Protein 5WBF (pdb70)

B-factor: mean 47.08, std 20.27, range [5.41, 157.44]

Nearest PDB structures (foldseek):
  5wbf-assembly2_B  TM=1.004E+00  e=7.946E-55  Helicobacter pylori 26695
  5wbf-assembly3_C  TM=9.868E-01  e=1.298E-49  Helicobacter pylori 26695
  5wbf-assembly1_A  TM=9.894E-01  e=1.082E-49  Helicobacter pylori 26695
  6dtm-assembly1_A  TM=8.684E-01  e=9.335E-21  Helicobacter pylori SS1
  6w3o-assembly2_B  TM=6.946E-01  e=3.175E-10  Campylobacter jejuni

Foldseek 3Di:
DPDPVLVVVLVVVVLVVQQVVQVVLVVVLLVLLVLLVVLVVVLLPQLQDPDDPDDLVVNLVSQVVSCVVRVQWAKKWFAFQQPPTAIWMWGADDNDIDTDGDDDDPVQHPCQVPDDAKAKDDWDFDADPNGTFTWIKIWGFRVVGRGIMIITRGLVVCACSFQNPDGAQKFKADQQQATCYDSPCVSHRPRCVVVFVPPCVVVLNVCQVVQHKDWDWDQDDVVRAIKIKIKHKDFSDDDCVPRIMIMIHIDHPVVSSD/DDPVVLVVLVVVVLVVQQVVQVVLVVVVLCLLVQLVVLVVVLLVCLLPDDDVVNQVSQVVSCVSRVQWAKKWWAFDAPPTAIWMWGDDDPDIDTDGDGDDPVQVVCQVPDPAKAKDDWDWDDDPNDTFTWIKIWGARPVGRGIMIITRGLVVCACSFQNPDGAQKFKADPQQATCYDPPPVRHRPRCCVVFVPPCVVVLVVCQVVQHWDWDWDQDPVVNAIKIKTKHKDFSDDPCVRGMMIMMHIDHSCVSSPD/DPVVVVVVLVVVVVVVQQVVQVVLVVVLLVLLVVLVVLVVVLLCVLLPPPDPDDVVNNLVSQVVSCVVRVQWAKKWWAFADPPGAIWMWGQDPVDIDTDGDHDDPVQNVVLVPDPAKAKDDWDWDADPNDTFTWIKIWGFRPNPNGRHIMIITGGLVVCACSFQNPDGAQKFKAAAQQATCYDSPCVSHRPRCVVPFVPPCVVVLNVCQQVQHKDWDWDQDPVVRAIKIKTKHKDFSDDDPGRSRIMIMMHIDHPCVSVVD

Solvent-accessible surface area: 39612 Å² total; per-residue (Å²): 80,141,46,19,128,54,39,46,72,52,50,51,114,16,19,110,75,11,52,101,88,0,28,106,18,4,74,101,0,40,34,34,1,109,153,1,20,131,18,0,81,60,5,28,118,80,5,14,78,154,130,51,111,40,84,38,80,73,14,83,127,59,0,10,85,12,4,128,52,10,98,25,1,9,21,0,9,0,8,9,1,61,104,113,113,64,21,6,6,0,21,32,37,123,94,146,47,54,92,58,155,72,117,36,101,159,140,55,36,106,83,0,116,82,18,132,66,26,52,54,38,118,30,74,74,49,131,16,135,84,94,127,21,0,0,3,26,0,5,20,16,0,91,139,14,49,0,0,0,8,0,0,0,22,0,51,37,0,40,69,26,3,5,31,203,170,160,36,51,0,6,0,0,1,117,92,0,76,2,1,2,14,21,66,142,136,34,16,42,93,40,4,64,80,55,4,103,21,197,36,2,64,47,0,20,80,26,1,69,120,59,121,25,8,38,10,19,8,52,2,72,74,42,115,39,8,0,6,0,0,1,22,8,10,41,5,31,94,110,196,103,132,33,27,6,0,0,0,29,19,29,46,15,80,130,21,45,220,157,70,46,142,48,11,5,61,32,44,44,110,18,19,98,95,11,62,139,90,0,62,128,17,1,58,110,0,16,16,6,0,46,119,0,20,115,17,0,70,52,4,32,123,119,5,57,156,74,85,37,82,88,20,84,169,54,0,6,104,11,4,110,68,9,104,22,2,14,16,0,8,0,9,16,32,102,108,113,114,56,18,5,7,0,35,29,94,146,113,144,15,43,87,52,153,47,109,42,62,120,115,36,41,65,74,7,175,81,11,171,62,33,56,59,39,104,23,73,88,51,112,21,115,70,90,144,35,0,0,4,28,0,3,17,15,0,97,177,25,54,0,0,0,22,0,0,0,21,0,40,38,0,41,83,29,2,5,31,193,170,160,38,55,1,7,0,0,3,113,79,0,71,2,2,2,14,20,66,141,140,31,19,40,93,48,4,67,82,51,4,123,22,135,9,1,68,65,0,24,103,40,1,67,56,47,102,53,9,36,5,14,8,67,2,78,78,39,118,34,46,0,11,0,1,2,27,6,10,41,7,36,70,46,166,57,122,9,22,7,0,0,0,25,18,27,49,47,65,129,14,26,137,141,153,45,28,115,54,71,52,69,55,70,55,117,16,17,117,94,13,60,77,98,0,15,57,21,1,19,77,0,37,14,17,1,83,156,2,12,146,22,0,73,62,5,31,135,99,7,13,72,117,147,43,102,52,86,40,73,64,20,86,126,52,0,10,92,14,4,125,76,16,102,28,2,13,22,0,9,0,13,16,27,118,128,96,108,55,20,8,8,0,14,32,37,124,119,151,46,36,94,56,156,49,109,37,69,133,110,37,56,82,76,5,204,72,8,144,56,27,49,16,39,101,19,76,77,52,128,21,114,82,93,128,32,0,0,2,30,0,4,7,18,0,69,19,210,122,25,38,0,0,0,21,0,0,0,21,0,51,36,0,40,67,32,3,4,27,198,171,148,38,55,1,4,0,0,3,52,99,0,76,1,2,2,13,17,66,149,150,34,18,38,91,44,4,65,81,55,4,117,24,225,60,1,66,105,0,24,77,49,0,60,36,25,13,34,9,43,13,31,7,55,1,72,74,40,116,40,37,0,8,0,1,2,36,6,10,47,6,36,126,142,191,49,53,88,12,19,5,0,0,0,26,18,27,46,45,49,124,20,37,185,161

Sequence (773 aa):
GIDPFTESVLQSQATELLQKKAQLVSFKIQGIMKRRIIFMGANNTLEKFLSDDENSAINDTLKRRMLSEFLLANPHVLLVSAIYTNNNERVITAMSMDSKIAYPNTTLNENMTNQIRSLKSITHSDPYYKEVNGDKIYGMDITLPLMNAIGALNFFLNIDAFYTDVVGKKKSNTFLMGKDGRLLINPNREIQDKILSAINPDRRVAKAVEYYNQNEEAGTLSYHSLSGNTETFLAIQPFDFFEEEKNHWRWAIGKYVNKSLVFKIDPFTESVLQSQATELLQKKKAQLVSFKIQGIMKRRIFMGANTLEKFLSAINNDTLKRRMLSEFLLANPHVLLVSAIYTNNNERVITAMSMDSKIAYPNTTLNENMTNQIRSLKSITHSDPYYKEVNGDKIYGMDITLPLMNAIGALNFFLNIDAFYTDVVGKKKSNTFLMGKDGRLLINPNREIQDKILSAINPDRRVAKAVEYYNQNEAGTLSYHSLSGNTETFLAIQPFDFFEEKNHWRWAIGKYVNKSLVFKEIDPFTESVLQSQATELLQKKAQLVSFKIQGIMKRIFMGANNTLEKFFLSDENSAINDTLKRRMLSEFLLANPHVLLVSAIYTNNNERVITAMSMDSKIAYPNTTLNENMTNQIRSLKSITHSDPYYKEVNGDKIYGMDITLPLMGKNAIGALNFFLNIDAFYTDVVGKKKSNTFLMGKDGRLLINPNRREIQDKILSAINPDRRVAKAVEYYNQNEAGTLSYHSLSGNTETFLAIQPFDFFEENGNHWRWAIGKYVNKSLVFKE

Organism: Helicobacter pylori (strain ATCC 700392 / 26695) (NCBI:txid85962)

Secondary structure (DSSP, 8-state):
---HHHHHHHHHHHHHHHHHHHHHHHHHHHHHHHHHHHHHHHHHHHHT-TT----HHHHHHHHHHHHHH-TTEEEEEEEE-SSS-EEEEEEEETTEEE-------HHHHHHHHT--S-EEPPPEEEEETTEEEEEEEEEEEE----EEEEEEEEGGGGHHHHH-SS--SEEEE-GGGBEEE-SSGGGTT-BHHHH---TTHHHHHHHHHHT--EEEEEE-TTT-SEEEEEEEEEESS----TTEEEEEEEEEHHHHT-/--HHHHHHHHHHHHHHHHHHHHHHHHHHHHHHHHHHHHHHHHHHHH----HHHHHHHHHHHHHH-TTEEEEEEEE-SSS-EEEEEEEETTEEE-------HHHHHHHHH--S-EE---EEEEETTEEEEEEEEEEEE----EEEEEEEEGGGGHHHHH-SS--SEEEE-GGGBEEE-SSGGGTT-BHHHH---TTHHHHHHHHHHT--EEEEEE-TTT-SEEEEEEEEEESS-----SEEEEEEEEEHHHHTT-/--HHHHHHHHHHHHHHHHHHHHHHHHHHHHHHHHHHHHHHHHHHHHS-TT----HHHHHHHHHHHHHH-TTEEEEEEEE-STT-EEEEEEEETTEEE-------HHHHHHHHT--S-EEPPPEEEEETTEEEEEEEEEEEEE---EEEEEEEEEEGGGGHHHHH-SS--SEEEE-GGGBEEE-SSGGGTT-BHHHH---TTHHHHHHHHHHT--EEEEEE-TTT-SEEEEEEEEEESS----STTEEEEEEEEEHHHHTT-

Structure (mmCIF, N/CA/C/O backbone):
data_5WBF
#
_entry.id   5WBF
#
_cell.length_a   189.33
_cell.length_b   103.17
_cell.length_c   61.79
_cell.angle_alpha   90
_cell.angle_beta   98.32
_cell.angle_gamma   90
#
_symmetry.space_group_name_H-M   'C 1 2 1'
#
loop_
_entity.id
_entity.type
_entity.pdbx_description
1 polymer 'Methyl-accepting chemotaxis transducer (TlpC)'
2 non-polymer 'LACTIC ACID'
3 non-polymer GLYCEROL
4 water water
#
loop_
_atom_site.group_PDB
_atom_site.id
_atom_site.type_symbol
_atom_site.label_atom_id
_atom_site.label_alt_id
_atom_site.label_comp_id
_atom_site.label_asym_id
_atom_site.label_entity_id
_atom_site.label_seq_id
_atom_site.pdbx_PDB_ins_code
_atom_site.Cartn_x
_atom_site.Cartn_y
_atom_site.Cartn_z
_atom_site.occupancy
_atom_site.B_iso_or_equiv
_atom_site.auth_seq_id
_atom_site.auth_comp_id
_atom_site.auth_asym_id
_atom_site.auth_atom_id
_atom_site.pdbx_PDB_model_num
ATOM 1 N N . GLY A 1 1 ? 44.261 36.724 -0.88 1 74.17 28 GLY A N 1
ATOM 2 C CA . GLY A 1 1 ? 44.293 36.176 0.506 1 73.51 28 GLY A CA 1
ATOM 3 C C . GLY A 1 1 ? 45.403 35.148 0.621 1 82.46 28 GLY A C 1
ATOM 4 O O . GLY A 1 1 ? 46.338 35.321 1.407 1 79.97 28 GLY A O 1
ATOM 5 N N . ILE A 1 2 ? 45.33 34.095 -0.196 1 75.08 29 ILE A N 1
ATOM 6 C CA . ILE A 1 2 ? 46.333 33.008 -0.17 1 54.01 29 ILE A CA 1
ATOM 7 C C . ILE A 1 2 ? 47.762 33.47 -0.551 1 61.57 29 ILE A C 1
ATOM 8 O O . ILE A 1 2 ? 48.753 32.768 -0.229 1 43.02 29 ILE A O 1
ATOM 13 N N . ASP A 1 3 ? 47.872 34.629 -1.233 1 43.58 30 ASP A N 1
ATOM 14 C CA . ASP A 1 3 ? 49.109 35.007 -1.839 1 34.86 30 ASP A CA 1
ATOM 15 C C . ASP A 1 3 ? 49.825 36.204 -1.137 1 40.17 30 ASP A C 1
ATOM 16 O O . ASP A 1 3 ? 49.391 37.361 -1.231 1 35.43 30 ASP A O 1
ATOM 21 N N . PRO A 1 4 ? 50.938 35.914 -0.487 1 38.48 31 PRO A N 1
ATOM 22 C CA . PRO A 1 4 ? 51.709 36.972 0.164 1 50.38 31 PRO A CA 1
ATOM 23 C C . PRO A 1 4 ? 52.191 38.07 -0.795 1 42.44 31 PRO A C 1
ATOM 24 O O . PRO A 1 4 ? 52.269 39.194 -0.386 1 34.59 31 PRO A O 1
ATOM 28 N N . PHE A 1 5 ? 52.501 37.749 -2.041 1 26.91 32 PHE A N 1
ATOM 29 C CA . PHE A 1 5 ? 52.931 38.798 -3.003 1 32.41 32 PHE A CA 1
ATOM 30 C C . PHE A 1 5 ? 51.814 39.795 -3.29 1 39.43 32 PHE A C 1
ATOM 31 O O . PHE A 1 5 ? 52.006 40.985 -3.138 1 32.47 32 PHE A O 1
ATOM 39 N N . THR A 1 6 ? 50.632 39.293 -3.634 1 30.73 33 THR A N 1
ATOM 40 C CA . THR A 1 6 ? 49.499 40.121 -3.892 1 36.45 33 THR A CA 1
ATOM 41 C C . THR A 1 6 ? 49.183 41.037 -2.642 1 42.12 33 THR A C 1
ATOM 42 O O . THR A 1 6 ? 48.917 42.182 -2.814 1 31.34 33 THR A O 1
ATOM 46 N N . GLU A 1 7 ? 49.172 40.453 -1.449 1 31.13 34 GLU A N 1
ATOM 47 C CA . GLU A 1 7 ? 48.875 41.103 -0.238 1 38.4 34 GLU A CA 1
ATOM 48 C C . GLU A 1 7 ? 49.827 42.262 -0.025 1 31.93 34 GLU A C 1
ATOM 49 O O . GLU A 1 7 ? 49.371 43.318 0.258 1 30.15 34 GLU A O 1
ATOM 55 N N . SER A 1 8 ? 51.121 42.038 -0.199 1 26.82 35 SER A N 1
ATOM 56 C CA . SER A 1 8 ? 52.11 43.062 -0.024 1 40.11 35 SER A CA 1
ATOM 57 C C . SER A 1 8 ? 51.89 44.212 -0.981 1 45.49 35 SER A C 1
ATOM 58 O O . SER A 1 8 ? 51.878 45.382 -0.548 1 39.36 35 SER A O 1
ATOM 61 N N . VAL A 1 9 ? 51.714 43.88 -2.259 1 31.17 36 VAL A N 1
ATOM 62 C CA . VAL A 1 9 ? 51.418 44.867 -3.302 1 34.35 36 VAL A CA 1
ATOM 63 C C . VAL A 1 9 ? 50.144 45.691 -3.016 1 32.46 36 VAL A C 1
ATOM 64 O O . VAL A 1 9 ? 50.153 46.917 -3.034 1 34.69 36 VAL A O 1
ATOM 68 N N . LEU A 1 10 ? 49.069 45.013 -2.706 1 33.34 37 LEU A N 1
ATOM 69 C CA . LEU A 1 10 ? 47.823 45.691 -2.453 1 32.45 37 LEU A CA 1
ATOM 70 C C . LEU A 1 10 ? 47.881 46.557 -1.19 1 43.36 37 LEU A C 1
ATOM 71 O O . LEU A 1 10 ? 47.317 47.63 -1.186 1 38.17 37 LEU A O 1
ATOM 76 N N . GLN A 1 11 ? 48.533 46.073 -0.133 1 36.61 38 GLN A N 1
ATOM 77 C CA . GLN A 1 11 ? 48.636 46.792 1.094 1 42.91 38 GLN A CA 1
ATOM 78 C C . GLN A 1 11 ? 49.402 48.057 0.899 1 45.18 38 GLN A C 1
ATOM 79 O O . GLN A 1 11 ? 48.971 49.136 1.334 1 42.04 38 GLN A O 1
ATOM 85 N N . SER A 1 12 ? 50.576 47.91 0.309 1 38.69 39 SER A N 1
ATOM 86 C CA . SER A 1 12 ? 51.464 49.02 0.089 1 42.97 39 SER A CA 1
ATOM 87 C C . SER A 1 12 ? 50.743 50.092 -0.745 1 44.38 39 SER A C 1
ATOM 88 O O . SER A 1 12 ? 50.764 51.29 -0.404 1 42.9 39 SER A O 1
ATOM 91 N N . GLN A 1 13 ? 50.065 49.65 -1.791 1 33.65 40 GLN A N 1
ATOM 92 C CA . GLN A 1 13 ? 49.319 50.549 -2.651 1 45.53 40 GLN A CA 1
ATOM 93 C C . GLN A 1 13 ? 48.238 51.293 -1.844 1 43.79 40 GLN A C 1
ATOM 94 O O . GLN A 1 13 ? 48.075 52.502 -1.948 1 36.52 40 GLN A O 1
ATOM 100 N N . ALA A 1 14 ? 47.487 50.562 -1.058 1 34.26 41 ALA A N 1
ATOM 101 C CA . ALA A 1 14 ? 46.37 51.143 -0.36 1 39.72 41 ALA A CA 1
ATOM 102 C C . ALA A 1 14 ? 46.794 52.12 0.749 1 39.18 41 ALA A C 1
ATOM 103 O O . ALA A 1 14 ? 46.111 53.069 0.96 1 38.45 41 ALA A O 1
ATOM 105 N N . THR A 1 15 ? 47.909 51.86 1.433 1 33.65 42 THR A N 1
ATOM 106 C CA . THR A 1 15 ? 48.347 52.691 2.521 1 30.99 42 THR A CA 1
ATOM 107 C C . THR A 1 15 ? 49.035 53.974 1.983 1 43.21 42 THR A C 1
ATOM 108 O O . THR A 1 15 ? 48.939 55.033 2.611 1 34.61 42 THR A O 1
ATOM 112 N N . GLU A 1 16 ? 49.698 53.873 0.83 1 36.28 43 GLU A N 1
ATOM 113 C CA . GLU A 1 16 ? 50.265 55.035 0.141 1 34.69 43 GLU A CA 1
ATOM 114 C C . GLU A 1 16 ? 49.185 56.002 -0.347 1 39.53 43 GLU A C 1
ATOM 115 O O . GLU A 1 16 ? 49.304 57.187 -0.189 1 41.99 43 GLU A O 1
ATOM 121 N N . LEU A 1 17 ? 48.107 55.47 -0.874 1 32.6 44 LEU A N 1
ATOM 122 C CA . LEU A 1 17 ? 46.982 56.255 -1.288 1 37.57 44 LEU A CA 1
ATOM 123 C C . LEU A 1 17 ? 46.28 56.952 -0.123 1 50.32 44 LEU A C 1
ATOM 124 O O . LEU A 1 17 ? 45.927 58.139 -0.215 1 38.34 44 LEU A O 1
ATOM 129 N N . LEU A 1 18 ? 46.119 56.219 0.964 1 34.35 45 LEU A N 1
ATOM 130 C CA . LEU A 1 18 ? 45.523 56.728 2.187 1 38.54 45 LEU A CA 1
ATOM 131 C C . LEU A 1 18 ? 46.271 57.947 2.713 1 31.82 45 LEU A C 1
ATOM 132 O O . LEU A 1 18 ? 45.656 58.919 3.055 1 34.1 45 LEU A O 1
ATOM 137 N N . GLN A 1 19 ? 47.582 57.869 2.774 1 29.95 46 GLN A N 1
ATOM 138 C CA . GLN A 1 19 ? 48.43 58.939 3.211 1 38.17 46 GLN A CA 1
ATOM 139 C C . GLN A 1 19 ? 48.423 60.154 2.274 1 38.91 46 GLN A C 1
ATOM 140 O O . GLN A 1 19 ? 48.523 61.265 2.75 1 32.85 46 GLN A O 1
ATOM 146 N N . LYS A 1 20 ? 48.386 59.901 0.964 1 28.32 47 LYS A N 1
ATOM 147 C CA . LYS A 1 20 ? 48.307 60.92 -0.049 1 45.47 47 LYS A CA 1
ATOM 148 C C . LYS A 1 20 ? 47.022 61.73 0.141 1 36.07 47 LYS A C 1
ATOM 149 O O . LYS A 1 20 ? 47.091 62.932 0.131 1 31.83 47 LYS A O 1
ATOM 155 N N . LYS A 1 21 ? 45.892 61.068 0.386 1 33.09 48 LYS A N 1
ATOM 156 C CA . LYS A 1 21 ? 44.63 61.744 0.515 1 38.92 48 LYS A CA 1
ATOM 157 C C . LYS A 1 21 ? 44.585 62.564 1.816 1 41.64 48 LYS A C 1
ATOM 158 O O . LYS A 1 21 ? 43.976 63.614 1.868 1 36.99 48 LYS A O 1
ATOM 164 N N . ALA A 1 22 ? 45.211 62.051 2.85 1 29.72 49 ALA A N 1
ATOM 165 C CA . ALA A 1 22 ? 45.162 62.672 4.136 1 33.05 49 ALA A CA 1
ATOM 166 C C . ALA A 1 22 ? 46.018 63.958 4.086 1 41.01 49 ALA A C 1
ATOM 167 O O . ALA A 1 22 ? 45.677 64.967 4.727 1 29.98 49 ALA A O 1
ATOM 169 N N . GLN A 1 23 ? 47.121 63.897 3.339 1 32.04 50 GLN A N 1
ATOM 170 C CA . GLN A 1 23 ? 48.003 65.036 3.11 1 40.14 50 GLN A CA 1
ATOM 171 C C . GLN A 1 23 ? 47.346 66.159 2.342 1 32.26 50 GLN A C 1
ATOM 172 O O . GLN A 1 23 ? 47.62 67.3 2.639 1 34.51 50 GLN A O 1
ATOM 178 N N . LEU A 1 24 ? 46.523 65.827 1.355 1 27.41 51 LEU A N 1
ATOM 179 C CA . LEU A 1 24 ? 45.776 66.794 0.628 1 33.94 51 LEU A CA 1
ATOM 180 C C . LEU A 1 24 ? 44.798 67.539 1.568 1 37.49 51 LEU A C 1
ATOM 181 O O . LEU A 1 24 ? 44.618 68.729 1.429 1 27.3 51 LEU A O 1
ATOM 186 N N . VAL A 1 25 ? 44.115 66.809 2.47 1 29.8 52 VAL A N 1
ATOM 187 C CA . VAL A 1 25 ? 43.143 67.448 3.349 1 24.97 52 VAL A CA 1
ATOM 188 C C . VAL A 1 25 ? 43.84 68.377 4.302 1 27.21 52 VAL A C 1
ATOM 189 O O . VAL A 1 25 ? 43.363 69.467 4.547 1 26.46 52 VAL A O 1
ATOM 193 N N . SER A 1 26 ? 44.976 67.938 4.854 1 23.57 53 SER A N 1
ATOM 194 C CA . SER A 1 26 ? 45.687 68.715 5.807 1 31.27 53 SER A CA 1
ATOM 195 C C . SER A 1 26 ? 46.288 69.974 5.14 1 28.08 53 SER A C 1
ATOM 196 O O . SER A 1 26 ? 46.382 71.026 5.754 1 24.21 53 SER A O 1
ATOM 199 N N . PHE A 1 27 ? 46.76 69.823 3.927 1 25.54 54 PHE A N 1
ATOM 200 C CA . PHE A 1 27 ? 47.315 70.961 3.202 1 30.26 54 PHE A CA 1
ATOM 201 C C . PHE A 1 27 ? 46.206 72.055 2.994 1 24.63 54 PHE A C 1
ATOM 202 O O . PHE A 1 27 ? 46.472 73.194 3.166 1 27.3 54 PHE A O 1
ATOM 210 N N . LYS A 1 28 ? 44.993 71.632 2.652 1 25.15 55 LYS A N 1
ATOM 211 C CA . LYS A 1 28 ? 43.869 72.504 2.479 1 30.28 55 LYS A CA 1
ATOM 212 C C . LYS A 1 28 ? 43.535 73.216 3.791 1 32.18 55 LYS A C 1
ATOM 213 O O . LYS A 1 28 ? 43.297 74.389 3.771 1 22.65 55 LYS A O 1
ATOM 219 N N . ILE A 1 29 ? 43.502 72.507 4.909 1 25.94 56 ILE A N 1
ATOM 220 C CA . ILE A 1 29 ? 43.241 73.111 6.19 1 22.07 56 ILE A CA 1
ATOM 221 C C . ILE A 1 29 ? 44.284 74.104 6.574 1 23.06 56 ILE A C 1
ATOM 222 O O .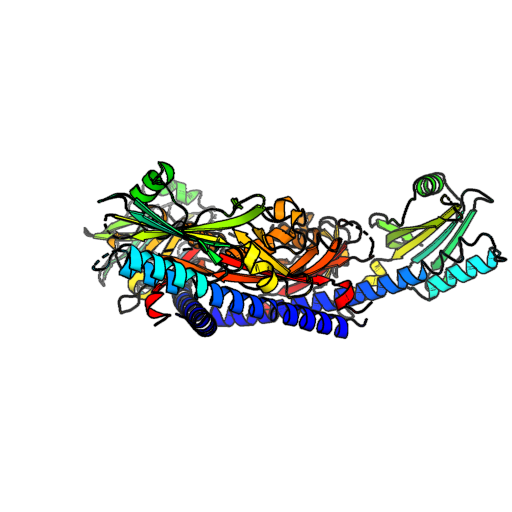 ILE A 1 29 ? 43.96 75.18 7.083 1 26.56 56 ILE A O 1
ATOM 227 N N . GLN A 1 30 ? 45.556 73.766 6.362 1 23.13 57 GLN A N 1
ATOM 228 C CA . GLN A 1 30 ? 46.616 74.662 6.677 1 26.37 57 GLN A CA 1
ATOM 229 C C . GLN A 1 30 ? 46.482 75.972 5.889 1 27.3 57 GLN A C 1
ATOM 230 O O . GLN A 1 30 ? 46.764 76.991 6.428 1 25.32 57 GLN A O 1
ATOM 236 N N . GLY A 1 31 ? 46.084 75.869 4.618 1 27.52 58 GLY A N 1
ATOM 237 C CA . GLY A 1 31 ? 45.897 77.004 3.741 1 33.7 58 GLY A CA 1
ATOM 238 C C . GLY A 1 31 ? 44.785 77.923 4.332 1 30.22 58 GLY A C 1
ATOM 239 O O . GLY A 1 31 ? 44.939 79.13 4.407 1 24.49 58 GLY A O 1
ATOM 240 N N . ILE A 1 32 ? 43.683 77.319 4.75 1 24.71 59 ILE A N 1
ATOM 241 C CA . ILE A 1 32 ? 42.601 78.06 5.362 1 22.63 59 ILE A CA 1
ATOM 242 C C . ILE A 1 32 ? 43.095 78.787 6.598 1 28.89 59 ILE A C 1
ATOM 243 O O . ILE A 1 32 ? 42.822 79.989 6.794 1 20.87 59 ILE A O 1
ATOM 248 N N . MET A 1 33 ? 43.872 78.095 7.426 1 25.96 60 MET A N 1
ATOM 249 C CA . MET A 1 33 ? 44.304 78.647 8.683 1 24.16 60 MET A CA 1
ATOM 250 C C . MET A 1 33 ? 45.377 79.696 8.507 1 25.42 60 MET A C 1
ATOM 251 O O . MET A 1 33 ? 45.422 80.696 9.24 1 28.57 60 MET A O 1
ATOM 256 N N . LYS A 1 34 ? 46.237 79.481 7.547 1 21.96 61 LYS A N 1
ATOM 257 C CA . LYS A 1 34 ? 47.224 80.519 7.183 1 34.52 61 LYS A CA 1
ATOM 258 C C . LYS A 1 34 ? 46.562 81.876 6.842 1 35.1 61 LYS A C 1
ATOM 259 O O . LYS A 1 34 ? 47.048 82.934 7.275 1 25.08 61 LYS A O 1
ATOM 265 N N A ARG A 1 35 ? 45.48 81.829 6.065 0.5 27.85 62 ARG A N 1
ATOM 266 N N B ARG A 1 35 ? 45.491 81.839 6.045 0.5 27.69 62 ARG A N 1
ATOM 267 C CA A ARG A 1 35 ? 44.774 83.024 5.704 0.5 29.46 62 ARG A CA 1
ATOM 268 C CA B ARG A 1 35 ? 44.836 83.052 5.645 0.5 29.47 62 ARG A CA 1
ATOM 269 C C A ARG A 1 35 ? 44.159 83.679 6.954 0.5 28.22 62 ARG A C 1
ATOM 270 C C B ARG A 1 35 ? 44.232 83.746 6.874 0.5 28.12 62 ARG A C 1
ATOM 271 O O A ARG A 1 35 ? 44.221 84.891 7.104 0.5 27.88 62 ARG A O 1
ATOM 272 O O B ARG A 1 35 ? 44.301 84.957 6.994 0.5 27.79 62 ARG A O 1
ATOM 287 N N A ILE A 1 36 ? 43.61 82.871 7.866 0.5 24.93 63 ILE A N 1
ATOM 288 N N B ILE A 1 36 ? 43.686 82.962 7.805 0.5 25.08 63 ILE A N 1
ATOM 289 C CA A ILE A 1 36 ? 43.047 83.403 9.11 0.5 23.92 63 ILE A CA 1
ATOM 290 C CA B ILE A 1 36 ? 43.077 83.528 9.004 0.5 23.75 63 ILE A CA 1
ATOM 291 C C A ILE A 1 36 ? 44.105 84.216 9.852 0.5 28.3 63 ILE A C 1
ATOM 292 C C B ILE A 1 36 ? 44.114 84.238 9.869 0.5 27.84 63 ILE A C 1
ATOM 293 O O A ILE A 1 36 ? 43.885 85.379 10.178 0.5 28.79 63 ILE A O 1
ATOM 294 O O B ILE A 1 36 ? 43.882 85.361 10.31 0.5 28.5 63 ILE A O 1
ATOM 303 N N . PHE A 1 37 ? 45.237 83.587 10.151 1 28.04 64 PHE A N 1
ATOM 304 C CA . PHE A 1 37 ? 46.283 84.206 10.97 1 27.71 64 PHE A CA 1
ATOM 305 C C . PHE A 1 37 ? 46.954 85.402 10.3 1 26.29 64 PHE A C 1
ATOM 306 O O . PHE A 1 37 ? 47.304 86.336 10.976 1 30.17 64 PHE A O 1
ATOM 314 N N . MET A 1 38 ? 47.081 85.377 8.976 1 23.87 65 MET A N 1
ATOM 315 C CA . MET A 1 38 ? 47.643 86.507 8.245 1 28.63 65 MET A CA 1
ATOM 316 C C . MET A 1 38 ? 46.691 87.717 8.414 1 36.42 65 MET A C 1
ATOM 317 O O . MET A 1 38 ? 47.115 88.843 8.725 1 28.29 65 MET A O 1
ATOM 322 N N . GLY A 1 39 ? 45.396 87.474 8.234 1 29.69 66 GLY A N 1
ATOM 323 C CA . GLY A 1 39 ? 44.433 88.5 8.44 1 27.54 66 GLY A CA 1
ATOM 324 C C . GLY A 1 39 ? 44.416 88.996 9.885 1 37.15 66 GLY A C 1
ATOM 325 O O . GLY A 1 39 ? 44.208 90.185 10.128 1 31.15 66 GLY A O 1
ATOM 326 N N . ALA A 1 40 ? 44.503 88.088 10.864 1 26.92 67 ALA A N 1
ATOM 327 C CA . ALA A 1 40 ? 44.553 88.506 12.244 1 28.88 67 ALA A CA 1
ATOM 328 C C . ALA A 1 40 ? 45.782 89.38 12.565 1 26.9 67 ALA A C 1
ATOM 329 O O . ALA A 1 40 ? 45.701 90.284 13.375 1 33.11 67 ALA A O 1
ATOM 331 N N A ASN A 1 41 ? 46.886 89.099 11.913 0.5 28.01 68 ASN A N 1
ATOM 332 N N B ASN A 1 41 ? 46.903 89.099 11.923 0.5 28.13 68 ASN A N 1
ATOM 333 C CA A ASN A 1 41 ? 48.092 89.905 12.023 0.5 37.18 68 ASN A CA 1
ATOM 334 C CA B ASN A 1 41 ? 48.113 89.915 12.035 0.5 37.25 68 ASN A CA 1
ATOM 335 C C A ASN A 1 41 ? 47.858 91.316 11.446 0.5 35.78 68 ASN A C 1
ATOM 336 C C B ASN A 1 41 ? 47.906 91.318 11.42 0.5 35.79 68 ASN A C 1
ATOM 337 O O A ASN A 1 41 ? 48.188 92.305 12.078 0.5 38.87 68 ASN A O 1
ATOM 338 O O B ASN A 1 41 ? 48.288 92.309 12.015 0.5 38.96 68 ASN A O 1
ATOM 347 N N . THR A 1 42 ? 47.247 91.386 10.274 1 30.21 69 THR A N 1
ATOM 348 C CA . THR A 1 42 ? 46.876 92.661 9.638 1 30.99 69 THR A CA 1
ATOM 349 C C . THR A 1 42 ? 45.941 93.46 10.541 1 39.46 69 THR A C 1
ATOM 350 O O . THR A 1 42 ? 46.116 94.667 10.699 1 39.57 69 THR A O 1
ATOM 354 N N . LEU A 1 43 ? 44.948 92.798 11.123 1 34.43 70 LEU A N 1
ATOM 355 C CA . LEU A 1 43 ? 43.982 93.481 11.985 1 30.69 70 LEU A CA 1
ATOM 356 C C . LEU A 1 43 ? 44.655 94.029 13.234 1 41.76 70 LEU A C 1
ATOM 357 O O . LEU A 1 43 ? 44.26 95.077 13.742 1 37.91 70 LEU A O 1
ATOM 362 N N . GLU A 1 44 ? 45.624 93.288 13.748 1 39.79 71 GLU A N 1
ATOM 363 C CA . GLU A 1 44 ? 46.339 93.647 14.981 1 40.79 71 GLU A CA 1
ATOM 364 C C . GLU A 1 44 ? 47.099 94.953 14.792 1 43.11 71 GLU A C 1
ATOM 365 O O . GLU A 1 44 ? 47.048 95.833 15.662 1 47.19 71 GLU A O 1
ATOM 371 N N . LYS A 1 45 ? 47.753 95.11 13.657 1 41.62 72 LYS A N 1
ATOM 372 C CA . LYS A 1 45 ? 48.451 96.353 13.357 1 43.05 72 LYS A CA 1
ATOM 373 C C . LYS A 1 45 ? 47.504 97.567 13.325 1 48.91 72 LYS A C 1
ATOM 374 O O . LYS A 1 45 ? 47.842 98.636 13.821 1 41.45 72 LYS A O 1
ATOM 380 N N . PHE A 1 46 ? 46.303 97.395 12.784 1 45.57 73 PHE A N 1
ATOM 381 C CA . PHE A 1 46 ? 45.36 98.515 12.708 1 43.49 73 PHE A CA 1
ATOM 382 C C . PHE A 1 46 ? 44.68 98.835 14.008 1 49.71 73 PHE A C 1
ATOM 383 O O . PHE A 1 46 ? 44.455 99.983 14.303 1 63.97 73 PHE A O 1
ATOM 391 N N . LEU A 1 47 ? 44.388 97.822 14.804 1 44.06 74 LEU A N 1
ATOM 392 C CA . LEU A 1 47 ? 43.639 97.993 15.989 1 38.35 74 LEU A CA 1
ATOM 393 C C . LEU A 1 47 ? 44.492 98.473 17.163 1 46.73 74 LEU A C 1
ATOM 394 O O . LEU A 1 47 ? 43.963 98.81 18.215 1 56.33 74 LEU A O 1
ATOM 399 N N . SER A 1 48 ? 45.798 98.453 17.015 1 43.61 75 SER A N 1
ATOM 400 C CA . SER A 1 48 ? 46.665 98.765 18.118 1 56.47 75 SER A CA 1
ATOM 401 C C . SER A 1 48 ? 47.496 100.012 17.795 1 65.88 75 SER A C 1
ATOM 402 O O . SER A 1 48 ? 48.572 100.216 18.34 1 69.8 75 SER A O 1
ATOM 405 N N A ASP A 1 49 ? 47.006 100.85 16.899 0.5 75.05 76 ASP A N 1
ATOM 406 N N B ASP A 1 49 ? 46.96 100.866 16.932 0.5 75.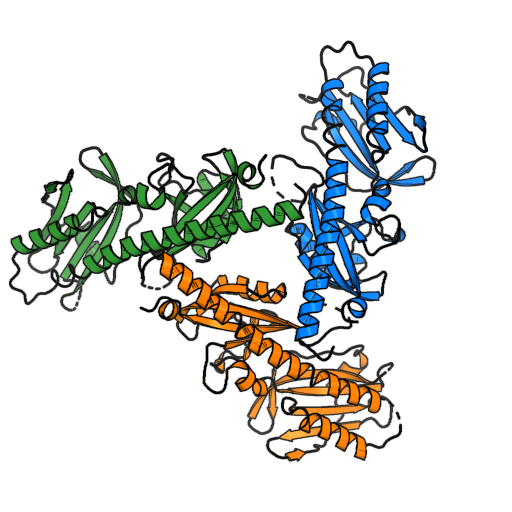73 76 ASP A N 1
ATOM 407 C CA A ASP A 1 49 ? 47.808 101.979 16.472 0.5 85.84 76 ASP A CA 1
ATOM 408 C CA B ASP A 1 49 ? 47.684 102.027 16.44 0.5 85.88 76 ASP A CA 1
ATOM 409 C C A ASP A 1 49 ? 47.51 103.233 17.281 0.5 94.81 76 ASP A C 1
ATOM 410 C C B ASP A 1 49 ? 47.457 103.233 17.343 0.5 95.37 76 ASP A C 1
ATOM 411 O O A ASP A 1 49 ? 46.441 103.831 17.169 0.5 102.78 76 ASP A O 1
ATOM 412 O O B ASP A 1 49 ? 46.369 103.807 17.355 0.5 102.57 76 ASP A O 1
ATOM 421 N N . GLU A 1 50 ? 48.474 103.55 18.143 1 99.88 77 GLU A N 1
ATOM 422 C CA . GLU A 1 50 ? 48.66 104.865 18.773 1 107.14 77 GLU A CA 1
ATOM 423 C C . GLU A 1 50 ? 47.878 106.078 18.19 1 104.97 77 GLU A C 1
ATOM 424 O O . GLU A 1 50 ? 47.015 106.657 18.849 1 93.06 77 GLU A O 1
ATOM 430 N N . ASN A 1 51 ? 48.183 106.413 16.938 1 110.39 78 ASN A N 1
ATOM 431 C CA . ASN A 1 51 ? 47.848 107.693 16.333 1 107.15 78 ASN A CA 1
ATOM 432 C C . ASN A 1 51 ? 46.935 107.449 15.152 1 104.14 78 ASN A C 1
ATOM 433 O O . ASN A 1 51 ? 47.268 107.771 14.003 1 100.07 78 ASN A O 1
ATOM 438 N N . SER A 1 52 ? 45.777 106.876 15.433 1 104.99 79 SER A N 1
ATOM 439 C CA . SER A 1 52 ? 44.884 106.47 14.366 1 112.73 79 SER A CA 1
ATOM 440 C C . SER A 1 52 ? 43.748 107.489 14.128 1 109.04 79 SER A C 1
ATOM 441 O O . SER A 1 52 ? 43.112 107.982 15.074 1 99.74 79 SER A O 1
ATOM 444 N N . ALA A 1 53 ? 43.523 107.795 12.846 1 103.46 80 ALA A N 1
ATOM 445 C CA . ALA A 1 53 ? 42.332 108.499 12.397 1 101.34 80 ALA A CA 1
ATOM 446 C C . ALA A 1 53 ? 41.108 107.559 12.401 1 97.56 80 ALA A C 1
ATOM 447 O O . ALA A 1 53 ? 39.987 108 12.207 1 94.93 80 ALA A O 1
ATOM 449 N N . ILE A 1 54 ? 41.338 106.269 12.645 1 102.72 81 ILE A N 1
ATOM 450 C CA . ILE A 1 54 ? 40.299 105.23 12.598 1 94.61 81 ILE A CA 1
ATOM 451 C C . ILE A 1 54 ? 39.438 105.113 13.858 1 81.18 81 ILE A C 1
ATOM 452 O O . ILE A 1 54 ? 39.875 104.634 14.913 1 81.52 81 ILE A O 1
ATOM 457 N N . ASN A 1 55 ? 38.179 105.484 13.719 1 62.08 82 ASN A N 1
ATOM 458 C CA . ASN A 1 55 ? 37.235 105.365 14.832 1 72.39 82 ASN A CA 1
ATOM 459 C C . ASN A 1 55 ? 36.67 103.938 14.955 1 49.8 82 ASN A C 1
ATOM 460 O O . ASN A 1 55 ? 36.962 103.07 14.159 1 50.66 82 ASN A O 1
ATOM 465 N N . ASP A 1 56 ? 35.815 103.747 15.939 1 48.03 83 ASP A N 1
ATOM 466 C CA . ASP A 1 56 ? 35.177 102.477 16.154 1 51.89 83 ASP A CA 1
ATOM 467 C C . ASP A 1 56 ? 34.323 101.989 14.961 1 61.08 83 ASP A C 1
ATOM 468 O O . ASP A 1 56 ? 34.18 100.783 14.725 1 48.72 83 ASP A O 1
ATOM 473 N N . THR A 1 57 ? 33.793 102.925 14.192 1 53.53 84 THR A N 1
ATOM 474 C CA . THR A 1 57 ? 32.98 102.616 13.032 1 44.95 84 THR A CA 1
ATOM 475 C C . THR A 1 57 ? 33.802 101.933 11.947 1 51.8 84 THR A C 1
ATOM 476 O O . THR A 1 57 ? 33.379 100.944 11.404 1 54.17 84 THR A O 1
ATOM 480 N N . LEU A 1 58 ? 34.96 102.483 11.626 1 47.8 85 LEU A N 1
ATOM 481 C CA . LEU A 1 58 ? 35.812 101.921 10.618 1 43.31 85 LEU A CA 1
ATOM 482 C C . LEU A 1 58 ? 36.531 100.647 11.111 1 51.49 85 LEU A C 1
ATOM 483 O O . LEU A 1 58 ? 36.918 99.799 10.296 1 44.9 85 LEU A O 1
ATOM 488 N N . LYS A 1 59 ? 36.708 100.534 12.424 1 43.98 86 LYS A N 1
ATOM 489 C CA . LYS A 1 59 ? 37.202 99.321 13.011 1 46.32 86 LYS A CA 1
ATOM 490 C C . LYS A 1 59 ? 36.172 98.201 12.778 1 45.33 86 LYS A C 1
ATOM 491 O O . LYS A 1 59 ? 36.521 97.11 12.376 1 44.21 86 LYS A O 1
ATOM 497 N N . ARG A 1 60 ? 34.92 98.504 13.027 1 42.11 87 ARG A N 1
ATOM 498 C CA . ARG A 1 60 ? 33.843 97.618 12.748 1 49.13 87 ARG A CA 1
ATOM 499 C C . ARG A 1 60 ? 33.807 97.152 11.3 1 43.89 87 ARG A C 1
ATOM 500 O O . ARG A 1 60 ? 33.48 95.991 11.017 1 40.87 87 ARG A O 1
ATOM 508 N N . ARG A 1 61 ? 34.147 98.04 10.389 1 34.42 88 ARG A N 1
ATOM 509 C CA . ARG A 1 61 ? 34.09 97.69 8.983 1 50.65 88 ARG A CA 1
ATOM 510 C C . ARG A 1 61 ? 35.209 96.725 8.616 1 46.26 88 ARG A C 1
ATOM 511 O O . ARG A 1 61 ? 35.034 95.815 7.821 1 39.69 88 ARG A O 1
ATOM 519 N N . MET A 1 62 ? 36.376 96.971 9.161 1 38.51 89 MET A N 1
ATOM 520 C CA . MET A 1 62 ? 37.481 96.118 8.879 1 43.48 89 MET A CA 1
ATOM 521 C C . MET A 1 62 ? 37.247 94.677 9.526 1 40.31 89 MET A C 1
ATOM 522 O O . MET A 1 62 ? 37.531 93.676 8.933 1 31.93 89 MET A O 1
ATOM 527 N N . LEU A 1 63 ? 36.667 94.628 10.713 1 29.16 90 LEU A N 1
ATOM 528 C CA . LEU A 1 63 ? 36.392 93.39 11.397 1 30.9 90 LEU A CA 1
ATOM 529 C C . LEU A 1 63 ? 35.391 92.604 10.598 1 45.06 90 LEU A C 1
ATOM 530 O O . LEU A 1 63 ? 35.592 91.419 10.378 1 33.12 90 LEU A O 1
ATOM 535 N N . SER A 1 64 ? 34.352 93.258 10.085 1 36.66 91 SER A N 1
ATOM 536 C CA . SER A 1 64 ? 33.369 92.583 9.288 1 37.93 91 SER A CA 1
ATOM 537 C C . SER A 1 64 ? 33.962 92.095 7.96 1 29.42 91 SER A C 1
ATOM 538 O O . SER A 1 64 ? 33.595 91.043 7.454 1 36.68 91 SER A O 1
ATOM 541 N N . GLU A 1 65 ? 34.882 92.827 7.392 1 28.64 92 GLU A N 1
ATOM 542 C CA . GLU A 1 65 ? 35.542 92.37 6.186 1 30.96 92 GLU A CA 1
ATOM 543 C C . GLU A 1 65 ? 36.409 91.146 6.428 1 38.01 92 GLU A C 1
ATOM 544 O O . GLU A 1 65 ? 36.554 90.309 5.552 1 29.06 92 GLU A O 1
ATOM 550 N N . PHE A 1 66 ? 37.019 91.092 7.598 1 33.71 93 PHE A N 1
ATOM 551 C CA . PHE A 1 66 ? 37.777 89.928 7.998 1 33.04 93 PHE A CA 1
ATOM 552 C C . PHE A 1 66 ? 36.893 88.684 7.951 1 23.97 93 PHE A C 1
ATOM 553 O O . PHE A 1 66 ? 37.314 87.647 7.473 1 27.85 93 PHE A O 1
ATOM 561 N N . LEU A 1 67 ? 35.687 88.806 8.462 1 28.19 94 LEU A N 1
ATOM 562 C CA . LEU A 1 67 ? 34.751 87.763 8.508 1 27.25 94 LEU A CA 1
ATOM 563 C C . LEU A 1 67 ? 34.283 87.362 7.123 1 32.42 94 LEU A C 1
ATOM 564 O O . LEU A 1 67 ? 34.132 86.173 6.843 1 32.58 94 LEU A O 1
ATOM 569 N N . LEU A 1 68 ? 34.092 88.352 6.235 1 33.77 95 LEU A N 1
ATOM 570 C CA . LEU A 1 68 ? 33.671 88.069 4.861 1 35.88 95 LEU A CA 1
ATOM 571 C C . LEU A 1 68 ? 34.728 87.227 4.142 1 27.58 95 LEU A C 1
ATOM 572 O O . LEU A 1 68 ? 34.385 86.299 3.358 1 24.42 95 LEU A O 1
ATOM 577 N N . ALA A 1 69 ? 35.984 87.584 4.335 1 25.55 96 ALA A N 1
ATOM 578 C CA . ALA A 1 69 ? 37.061 86.87 3.703 1 27.86 96 ALA A CA 1
ATOM 579 C C . ALA A 1 69 ? 37.366 85.485 4.347 1 27.73 96 ALA A C 1
ATOM 580 O O . ALA A 1 69 ? 37.92 84.612 3.693 1 26.71 96 ALA A O 1
ATOM 582 N N . ASN A 1 70 ? 36.976 85.312 5.622 1 28.59 97 ASN A N 1
ATOM 583 C CA . ASN A 1 70 ? 37.265 84.087 6.406 1 27.59 97 ASN A CA 1
ATOM 584 C C . ASN A 1 70 ? 36.036 83.497 7.034 1 23.43 97 ASN A C 1
ATOM 585 O O . ASN A 1 70 ? 35.775 83.703 8.189 1 26.8 97 ASN A O 1
ATOM 590 N N . PRO A 1 71 ? 35.235 82.77 6.259 1 23.27 98 PRO A N 1
ATOM 591 C CA . PRO A 1 71 ? 33.938 82.275 6.763 1 32.05 98 PRO A CA 1
ATOM 592 C C . PRO A 1 71 ? 34.08 81.155 7.833 1 35.01 98 PRO A C 1
ATOM 593 O O . PRO A 1 71 ? 33.107 80.757 8.435 1 36.22 98 PRO A O 1
ATOM 597 N N . HIS A 1 72 ? 35.29 80.635 8.026 1 30.8 99 HIS A N 1
ATOM 598 C CA . HIS A 1 72 ? 35.542 79.669 9.083 1 28.23 99 HIS A CA 1
ATOM 599 C C . HIS A 1 72 ? 35.672 80.369 10.442 1 30.95 99 HIS A C 1
ATOM 600 O O . HIS A 1 72 ? 35.803 79.707 11.47 1 32.35 99 HIS A O 1
ATOM 607 N N . VAL A 1 73 ? 35.653 81.693 10.455 1 26.91 100 VAL A N 1
ATOM 608 C CA . VAL A 1 73 ? 35.657 82.469 11.684 1 24.34 100 VAL A CA 1
ATOM 609 C C . VAL A 1 73 ? 34.225 82.973 11.98 1 30.7 100 VAL A C 1
ATOM 610 O O . VAL A 1 73 ? 33.626 83.625 11.161 1 31.5 100 VAL A O 1
ATOM 614 N N . LEU A 1 74 ? 33.688 82.628 13.133 1 33.41 101 LEU A N 1
ATOM 615 C CA . LEU A 1 74 ? 32.326 82.99 13.529 1 40.79 101 LEU A CA 1
ATOM 616 C C . LEU A 1 74 ? 32.214 84.459 14.008 1 39.23 101 LEU A C 1
ATOM 617 O O . LEU A 1 74 ? 31.293 85.17 13.64 1 39.82 101 LEU A O 1
ATOM 622 N N . LEU A 1 75 ? 33.122 84.879 14.859 1 35.27 102 LEU A N 1
ATOM 623 C CA . LEU A 1 75 ? 33.145 86.303 15.342 1 33.59 102 LEU A CA 1
ATOM 624 C C . LEU A 1 75 ? 34.54 86.76 15.634 1 37.42 102 LEU A C 1
ATOM 625 O O . LEU A 1 75 ? 35.471 85.953 15.781 1 35.44 102 LEU A O 1
ATOM 630 N N . VAL A 1 76 ? 34.713 88.064 15.705 1 37.56 103 VAL A N 1
ATOM 631 C CA . VAL A 1 76 ? 36.007 88.677 15.971 1 28.9 103 VAL A CA 1
ATOM 632 C C . VAL A 1 76 ? 35.8 89.936 16.859 1 44.02 103 VAL A C 1
ATOM 633 O O . VAL A 1 76 ? 34.891 90.714 16.623 1 35.36 103 VAL A O 1
ATOM 637 N N . SER A 1 77 ? 36.658 90.131 17.852 1 37.39 104 SER A N 1
ATOM 638 C CA . SER A 1 77 ? 36.492 91.204 18.835 1 39.26 104 SER A CA 1
ATOM 639 C C . SER A 1 77 ? 37.782 91.933 19.062 1 42.4 104 SER A C 1
ATOM 640 O O . SER A 1 77 ? 38.828 91.306 19.276 1 44.98 104 SER A O 1
ATOM 643 N N . ALA A 1 78 ? 37.725 93.261 18.928 1 37.58 105 ALA A N 1
ATOM 644 C CA . ALA A 1 78 ? 38.805 94.132 19.37 1 33.32 105 ALA A CA 1
ATOM 645 C C . ALA A 1 78 ? 38.474 94.529 20.799 1 51.28 105 ALA A C 1
ATOM 646 O O . ALA A 1 78 ? 37.484 95.204 21.049 1 46.94 105 ALA A O 1
ATOM 648 N N . ILE A 1 79 ? 39.289 94.054 21.741 1 53.13 106 ILE A N 1
ATOM 649 C CA . ILE A 1 79 ? 39.065 94.295 23.153 1 51.39 106 ILE A CA 1
ATOM 650 C C . ILE A 1 79 ? 40.122 95.261 23.667 1 56.69 106 ILE A C 1
ATOM 651 O O . ILE A 1 79 ? 41.308 94.998 23.591 1 46.21 106 ILE A O 1
ATOM 656 N N . TYR A 1 80 ? 39.668 96.403 24.177 1 59.17 107 TYR A N 1
ATOM 657 C CA . TYR A 1 80 ? 40.594 97.396 24.699 1 61.58 107 TYR A CA 1
ATOM 658 C C . TYR A 1 80 ? 40.484 97.469 26.215 1 56.67 107 TYR A C 1
ATOM 659 O O . TYR A 1 80 ? 39.4 97.54 26.78 1 45.83 107 TYR A O 1
ATOM 668 N N . THR A 1 81 ? 41.637 97.404 26.857 1 59.69 108 THR A N 1
ATOM 669 C CA . THR A 1 81 ? 41.699 97.438 28.289 1 76.16 108 THR A CA 1
ATOM 670 C C . THR A 1 81 ? 42.364 98.703 28.8 1 80.21 108 THR A C 1
ATOM 671 O O . THR A 1 81 ? 42.164 99.067 29.945 1 92.83 108 THR A O 1
ATOM 675 N N . ASN A 1 82 ? 43.175 99.335 27.956 1 75.09 109 ASN A N 1
ATOM 676 C CA . ASN A 1 82 ? 43.989 100.473 28.353 1 87.62 109 ASN A CA 1
ATOM 677 C C . ASN A 1 82 ? 43.141 101.604 28.994 1 94.2 109 ASN A C 1
ATOM 678 O O . ASN A 1 82 ? 43.239 101.862 30.184 1 102.19 109 ASN A O 1
ATOM 683 N N . ASN A 1 83 ? 42.269 102.221 28.212 1 91.65 110 ASN A N 1
ATOM 684 C CA . ASN A 1 83 ? 41.512 103.397 28.624 1 92.85 110 ASN A CA 1
ATOM 685 C C . ASN A 1 83 ? 40.446 103.655 27.576 1 94.68 110 ASN A C 1
ATOM 686 O O . ASN A 1 83 ? 40.697 103.552 26.374 1 97.37 110 ASN A O 1
ATOM 691 N N . ASN A 1 84 ? 39.269 104.04 28.027 1 84.62 111 ASN A N 1
ATOM 692 C CA . ASN A 1 84 ? 38.075 103.914 27.2 1 86.15 111 ASN A CA 1
ATOM 693 C C . ASN A 1 84 ? 37.863 102.438 26.86 1 84.74 111 ASN A C 1
ATOM 694 O O . ASN A 1 84 ? 37.677 102.042 25.706 1 70.56 111 ASN A O 1
ATOM 699 N N . GLU A 1 85 ? 37.866 101.641 27.915 1 77.53 112 GLU A N 1
ATOM 700 C CA . GLU A 1 85 ? 37.806 100.222 27.796 1 75.58 112 GLU A CA 1
ATOM 701 C C . GLU A 1 85 ? 36.498 99.915 27.07 1 79.92 112 GLU A C 1
ATOM 702 O O . GLU A 1 85 ? 35.437 100.398 27.481 1 70.26 112 GLU A O 1
ATOM 708 N N . ARG A 1 86 ? 36.591 99.159 25.971 1 61.54 113 ARG A N 1
ATOM 709 C CA . ARG A 1 86 ? 35.421 98.794 25.193 1 66.56 113 ARG A CA 1
ATOM 710 C C . ARG A 1 86 ? 35.649 97.498 24.403 1 63.02 113 ARG A C 1
ATOM 711 O O . ARG A 1 86 ? 36.789 97.103 24.147 1 54.87 113 ARG A O 1
ATOM 719 N N . VAL A 1 87 ? 34.552 96.858 24.015 1 65.94 114 VAL A N 1
ATOM 720 C CA . VAL A 1 87 ? 34.628 95.674 23.167 1 61.75 114 VAL A CA 1
ATOM 721 C C . VAL A 1 87 ? 33.896 95.924 21.868 1 58.82 114 VAL A C 1
ATOM 722 O O . VAL A 1 87 ? 32.685 96.142 21.853 1 58.94 114 VAL A O 1
ATOM 726 N N . ILE A 1 88 ? 34.638 95.89 20.773 1 47.75 115 ILE A N 1
ATOM 727 C CA . ILE A 1 88 ? 34.051 96.024 19.448 1 47.08 115 ILE A CA 1
ATOM 728 C C . ILE A 1 88 ? 34.024 94.65 18.769 1 54.31 115 ILE A C 1
ATOM 729 O O . ILE A 1 88 ? 35.058 94.079 18.445 1 50.83 115 ILE A O 1
ATOM 734 N N . THR A 1 89 ? 32.839 94.137 18.535 1 48.09 116 THR A N 1
ATOM 735 C CA . THR A 1 89 ? 32.66 92.789 18.006 1 47.39 116 THR A CA 1
ATOM 736 C C . THR A 1 89 ? 31.851 92.757 16.709 1 50.29 116 THR A C 1
ATOM 737 O O . THR A 1 89 ? 30.784 93.371 16.622 1 48.44 116 THR A O 1
ATOM 741 N N . ALA A 1 90 ? 32.378 92.076 15.695 1 35.8 117 ALA A N 1
ATOM 742 C CA . ALA A 1 90 ? 31.617 91.7 14.543 1 29.24 117 ALA A CA 1
ATOM 743 C C . ALA A 1 90 ? 31.35 90.223 14.645 1 43.18 117 ALA A C 1
ATOM 744 O O . ALA A 1 90 ? 32.216 89.444 15.071 1 39.04 117 ALA A O 1
ATOM 746 N N . MET A 1 91 ? 30.167 89.807 14.261 1 38.02 118 MET A N 1
ATOM 747 C CA . MET A 1 91 ? 29.82 88.402 14.283 1 40.87 118 MET A CA 1
ATOM 748 C C . MET A 1 91 ? 29.067 88.017 13.013 1 59.7 118 MET A C 1
ATOM 749 O O . MET A 1 91 ? 28.216 88.728 12.548 1 48.26 118 MET A O 1
ATOM 754 N N . SER A 1 92 ? 29.405 86.874 12.455 1 44.78 119 SER A N 1
ATOM 755 C CA . SER A 1 92 ? 28.769 86.411 11.254 1 57.52 119 SER A CA 1
ATOM 756 C C . SER A 1 92 ? 27.915 85.203 11.562 1 60.85 119 SER A C 1
ATOM 757 O O . SER A 1 92 ? 28.427 84.135 11.788 1 65.69 119 SER A O 1
ATOM 760 N N . MET A 1 93 ? 26.603 85.391 11.562 1 77.29 120 MET A N 1
ATOM 761 C CA . MET A 1 93 ? 25.658 84.323 11.829 1 88.69 120 MET A CA 1
ATOM 762 C C . MET A 1 93 ? 24.659 84.3 10.717 1 90.87 120 MET A C 1
ATOM 763 O O . MET A 1 93 ? 24.252 85.342 10.231 1 88.62 120 MET A O 1
ATOM 768 N N . ASP A 1 94 ? 24.253 83.101 10.33 1 105.86 121 ASP A N 1
ATOM 769 C CA . ASP A 1 94 ? 23.561 82.903 9.074 1 107.33 121 ASP A CA 1
ATOM 770 C C . ASP A 1 94 ? 24.387 83.623 7.988 1 107.84 121 ASP A C 1
ATOM 771 O O . ASP A 1 94 ? 25.593 83.367 7.872 1 103.98 121 ASP A O 1
ATOM 776 N N . SER A 1 95 ? 23.768 84.506 7.209 1 101.75 122 SER A N 1
ATOM 777 C CA . SER A 1 95 ? 24.476 85.261 6.18 1 104.89 122 SER A CA 1
ATOM 778 C C . SER A 1 95 ? 24.642 86.742 6.555 1 97.15 122 SER A C 1
ATOM 779 O O . SER A 1 95 ? 25.069 87.554 5.738 1 97.58 122 SER A O 1
ATOM 782 N N . LYS A 1 96 ? 24.312 87.094 7.792 1 91.8 123 LYS A N 1
ATOM 783 C CA . LYS A 1 96 ? 24.322 88.491 8.198 1 80.49 123 LYS A CA 1
ATOM 784 C C . LYS A 1 96 ? 25.334 88.76 9.314 1 72.74 123 LYS A C 1
ATOM 785 O O . LYS A 1 96 ? 25.518 87.964 10.238 1 76.09 123 LYS A O 1
ATOM 791 N N . ILE A 1 97 ? 25.991 89.909 9.196 1 67.41 124 ILE A N 1
ATOM 792 C CA . ILE A 1 97 ? 26.994 90.359 10.158 1 65.56 124 ILE A CA 1
ATOM 793 C C . ILE A 1 97 ? 26.404 91.319 11.17 1 59.83 124 ILE A C 1
ATOM 794 O O . ILE A 1 97 ? 26.011 92.412 10.839 1 64.54 124 ILE A O 1
ATOM 799 N N . ALA A 1 98 ? 26.412 90.903 12.419 1 54.37 125 ALA A N 1
ATOM 800 C CA . ALA A 1 98 ? 25.886 91.679 13.494 1 59.52 125 ALA A CA 1
ATOM 801 C C . ALA A 1 98 ? 27.058 92.279 14.263 1 61.93 125 ALA A C 1
ATOM 802 O O . ALA A 1 98 ? 28.223 91.956 13.988 1 50.69 125 ALA A O 1
ATOM 804 N N . TYR A 1 99 ? 26.73 93.143 15.221 1 57.21 126 TYR A N 1
ATOM 805 C CA . TYR A 1 99 ? 27.697 93.807 16.097 1 47.12 126 TYR A CA 1
ATOM 806 C C . TYR A 1 99 ? 27.265 93.807 17.547 1 58.79 126 TYR A C 1
ATOM 807 O O . TYR A 1 99 ? 27.042 94.844 18.14 1 72.15 126 TYR A O 1
ATOM 816 N N . PRO A 1 100 ? 27.182 92.626 18.156 1 70.99 127 PRO A N 1
ATOM 817 C CA . PRO A 1 100 ? 26.615 92.516 19.495 1 72.96 127 PRO A CA 1
ATOM 818 C C . PRO A 1 100 ? 27.391 93.312 20.535 1 76.08 127 PRO A C 1
ATOM 819 O O . PRO A 1 100 ? 28.562 93.588 20.328 1 77.15 127 PRO A O 1
ATOM 823 N N . ASN A 1 101 ? 26.731 93.708 21.625 1 82.97 128 ASN A N 1
ATOM 824 C CA . ASN A 1 101 ? 27.39 94.506 22.672 1 84.58 128 ASN A CA 1
ATOM 825 C C . ASN A 1 101 ? 27.946 93.64 23.778 1 84.35 128 ASN A C 1
ATOM 826 O O . ASN A 1 101 ? 27.198 93.026 24.52 1 84.35 128 ASN A O 1
ATOM 831 N N . THR A 1 102 ? 29.268 93.59 23.879 1 94.5 129 THR A N 1
ATOM 832 C CA . THR A 1 102 ? 29.935 92.773 24.877 1 91.12 129 THR A CA 1
ATOM 833 C C . THR A 1 102 ? 30.491 93.722 25.916 1 92.52 129 THR A C 1
ATOM 834 O O . THR A 1 102 ? 31.152 94.708 25.575 1 86.58 129 THR A O 1
ATOM 838 N N . THR A 1 103 ? 30.203 93.444 27.18 1 88.74 130 THR A N 1
ATOM 839 C CA . THR A 1 103 ? 30.83 94.173 28.271 1 97.75 130 THR A CA 1
ATOM 840 C C . THR A 1 103 ? 31.991 93.342 28.795 1 98.99 130 THR A C 1
ATOM 841 O O . THR A 1 103 ? 31.863 92.122 28.961 1 106.39 130 THR A O 1
ATOM 845 N N . LEU A 1 104 ? 33.122 94.011 29.035 1 90.55 131 LEU A N 1
ATOM 846 C CA . LEU A 1 104 ? 34.348 93.328 29.39 1 91.59 131 LEU A CA 1
ATOM 847 C C . LEU A 1 104 ? 34.289 92.87 30.841 1 99.22 131 LEU A C 1
ATOM 848 O O . LEU A 1 104 ? 34.3 93.696 31.755 1 92.89 131 LEU A O 1
ATOM 853 N N . ASN A 1 105 ? 34.229 91.559 31.065 1 98.89 132 ASN A N 1
ATOM 854 C CA . ASN A 1 105 ? 34.192 91.058 32.443 1 105.82 132 ASN A CA 1
ATOM 855 C C . ASN A 1 105 ? 35.587 90.845 33.011 1 104.14 132 ASN A C 1
ATOM 856 O O . ASN A 1 105 ? 36.562 90.753 32.273 1 99.84 132 ASN A O 1
ATOM 861 N N . GLU A 1 106 ? 35.667 90.766 34.334 1 105.7 133 GLU A N 1
ATOM 862 C CA . GLU A 1 106 ? 36.949 90.612 35.027 1 108.4 133 GLU A CA 1
ATOM 863 C C . GLU A 1 106 ? 37.615 89.263 34.68 1 107.8 133 GLU A C 1
ATOM 864 O O . GLU A 1 106 ? 38.834 89.099 34.847 1 87.03 133 GLU A O 1
ATOM 870 N N . ASN A 1 107 ? 36.8 88.325 34.185 1 99.28 134 ASN A N 1
ATOM 871 C CA . ASN A 1 107 ? 37.284 87.047 33.659 1 120.5 134 ASN A CA 1
ATOM 872 C C . ASN A 1 107 ? 38.253 87.276 32.466 1 122.32 134 ASN A C 1
ATOM 873 O O . ASN A 1 107 ? 39.401 86.793 32.466 1 116.44 134 ASN A O 1
ATOM 878 N N . MET A 1 108 ? 37.791 88.029 31.469 1 104.94 135 MET A N 1
ATOM 879 C CA . MET A 1 108 ? 38.599 88.294 30.289 1 98.76 135 MET A CA 1
ATOM 880 C C . MET A 1 108 ? 39.713 89.289 30.602 1 89.76 135 MET A C 1
ATOM 881 O O . MET A 1 108 ? 40.833 89.13 30.101 1 88.8 135 MET A O 1
ATOM 886 N N . THR A 1 109 ? 39.423 90.252 31.483 1 82.16 136 THR A N 1
ATOM 887 C CA . THR A 1 109 ? 40.199 91.504 31.603 1 85.28 136 THR A CA 1
ATOM 888 C C . THR A 1 109 ? 41.695 91.352 31.855 1 85.39 136 THR A C 1
ATOM 889 O O . THR A 1 109 ? 42.503 91.706 31.003 1 88.74 136 THR A O 1
ATOM 893 N N . ASN A 1 110 ? 42.067 90.846 33.027 1 88.38 137 ASN A N 1
ATOM 894 C CA . ASN A 1 110 ? 43.477 90.833 33.422 1 95.48 137 ASN A CA 1
ATOM 895 C C . ASN A 1 110 ? 44.302 89.866 32.559 1 91.52 137 ASN A C 1
ATOM 896 O O . ASN A 1 110 ? 45.428 90.196 32.161 1 79.54 137 ASN A O 1
ATOM 901 N N . GLN A 1 111 ? 43.723 88.691 32.267 1 96.16 138 GLN A N 1
ATOM 902 C CA . GLN A 1 111 ? 44.313 87.707 31.34 1 89.6 138 GLN A CA 1
ATOM 903 C C . GLN A 1 111 ? 44.886 88.402 30.104 1 73.2 138 GLN A C 1
ATOM 904 O O . GLN A 1 111 ? 45.94 88.007 29.625 1 71.09 138 GLN A O 1
ATOM 910 N N . ILE A 1 112 ? 44.185 89.445 29.64 1 68 139 ILE A N 1
ATOM 911 C CA . ILE A 1 112 ? 44.548 90.21 28.451 1 62.92 139 ILE A CA 1
ATOM 912 C C . ILE A 1 112 ? 45.712 91.17 28.674 1 69.3 139 ILE A C 1
ATOM 913 O O . ILE A 1 112 ? 46.559 91.362 27.788 1 67.46 139 ILE A O 1
ATOM 918 N N . ARG A 1 113 ? 45.749 91.81 29.835 1 81.02 140 ARG A N 1
ATOM 919 C CA . ARG A 1 113 ? 46.72 92.906 30.071 1 78.85 140 ARG A CA 1
ATOM 920 C C . ARG A 1 113 ? 48.122 92.371 30.324 1 73.64 140 ARG A C 1
ATOM 921 O O . ARG A 1 113 ? 49.125 93.023 30.026 1 71.58 140 ARG A O 1
ATOM 929 N N . SER A 1 114 ? 48.177 91.168 30.868 1 65.88 141 SER A N 1
ATOM 930 C CA . SER A 1 114 ? 49.433 90.479 31.062 1 71.11 141 SER A CA 1
ATOM 931 C C . SER A 1 114 ? 49.783 89.546 29.87 1 73.18 141 SER A C 1
ATOM 932 O O . SER A 1 114 ? 50.834 88.907 29.862 1 71.19 141 SER A O 1
ATOM 935 N N . LEU A 1 115 ? 48.913 89.494 28.858 1 73.98 142 LEU A N 1
ATOM 936 C CA . LEU A 1 115 ? 49.121 88.652 27.683 1 54.59 142 LEU A CA 1
ATOM 937 C C . LEU A 1 115 ? 50.214 89.201 26.827 1 54.98 142 LEU A C 1
ATOM 938 O O . LEU A 1 115 ? 50.2 90.368 26.449 1 60.52 142 LEU A O 1
ATOM 943 N N . LYS A 1 116 ? 51.182 88.361 26.511 1 53.12 143 LYS A N 1
ATOM 944 C CA . LYS A 1 116 ? 52.287 88.79 25.644 1 76.3 143 LYS A CA 1
ATOM 945 C C . LYS A 1 116 ? 52.633 87.817 24.499 1 69.85 143 LYS A C 1
ATOM 946 O O . LYS A 1 116 ? 53.629 87.987 23.794 1 58.85 143 LYS A O 1
ATOM 952 N N . SER A 1 117 ? 51.769 86.832 24.277 1 59 144 SER A N 1
ATOM 953 C CA . SER A 1 117 ? 51.864 86.029 23.067 1 60.22 144 SER A CA 1
ATOM 954 C C . SER A 1 117 ? 50.516 85.421 22.706 1 42.81 144 SER A C 1
ATOM 955 O O . SER A 1 117 ? 49.594 85.368 23.499 1 46.61 144 SER A O 1
ATOM 958 N N . ILE A 1 118 ? 50.417 84.931 21.491 1 40.9 145 ILE A N 1
ATOM 959 C CA . ILE A 1 118 ? 49.147 84.371 21.02 1 30.58 145 ILE A CA 1
ATOM 960 C C . ILE A 1 118 ? 48.775 83.133 21.784 1 32.65 145 ILE A C 1
ATOM 961 O O . ILE A 1 118 ? 49.622 82.29 22.085 1 40.84 145 ILE A O 1
ATOM 966 N N . THR A 1 119 ? 47.501 83.003 22.126 1 31.53 146 THR A N 1
ATOM 967 C CA . THR A 1 119 ? 46.998 81.794 22.767 1 32.98 146 THR A CA 1
ATOM 968 C C . THR A 1 119 ? 45.756 81.278 22.101 1 28.27 146 THR A C 1
ATOM 969 O O . THR A 1 119 ? 45.174 81.916 21.259 1 31.62 146 THR A O 1
ATOM 973 N N . HIS A 1 120 ? 45.339 80.094 22.488 1 29.31 147 HIS A N 1
ATOM 974 C CA . HIS A 1 120 ? 44.033 79.59 22.088 1 30.78 147 HIS A CA 1
ATOM 975 C C . HIS A 1 120 ? 43.42 78.825 23.2 1 26.67 147 HIS A C 1
ATOM 976 O O . HIS A 1 120 ? 44.118 78.255 24.004 1 37.11 147 HIS A O 1
ATOM 983 N N . SER A 1 121 ? 42.123 78.737 23.211 1 27.85 148 SER A N 1
ATOM 984 C CA . SER A 1 121 ? 41.469 77.999 24.244 1 32.28 148 SER A CA 1
ATOM 985 C C . SER A 1 121 ? 41.393 76.528 23.85 1 44.59 148 SER A C 1
ATOM 986 O O . SER A 1 121 ? 41.687 76.168 22.668 1 32.82 148 SER A O 1
ATOM 989 N N . ASP A 1 122 ? 40.948 75.682 24.797 1 35.15 149 ASP A N 1
ATOM 990 C CA . ASP A 1 122 ? 40.528 74.341 24.458 1 32.73 149 ASP A CA 1
ATOM 991 C C . ASP A 1 122 ? 39.258 74.448 23.622 1 30.41 149 ASP A C 1
ATOM 992 O O . ASP A 1 122 ? 38.534 75.41 23.767 1 34.22 149 ASP A O 1
ATOM 997 N N . PRO A 1 123 ? 38.974 73.461 22.745 1 35.36 150 PRO A N 1
ATOM 998 C CA . PRO A 1 123 ? 37.741 73.471 22.027 1 33.15 150 PRO A CA 1
ATOM 999 C C . PRO A 1 123 ? 36.562 73.425 22.972 1 34.72 150 PRO A C 1
ATOM 1000 O O . PRO A 1 123 ? 36.625 72.768 23.991 1 39.15 150 PRO A O 1
ATOM 1004 N N . TYR A 1 124 ? 35.479 74.074 22.596 1 39.12 151 TYR A N 1
ATOM 1005 C CA . TYR A 1 124 ? 34.242 74.046 23.41 1 43.47 151 TYR A CA 1
ATOM 1006 C C . TYR A 1 124 ? 33.043 74.401 22.587 1 34.2 151 TYR A C 1
ATOM 1007 O O . TYR A 1 124 ? 33.19 74.939 21.5 1 40.07 151 TYR A O 1
ATOM 1016 N N . TYR A 1 125 ? 31.868 74.017 23.055 1 40.91 152 TYR A N 1
ATOM 1017 C CA . TYR A 1 125 ? 30.603 74.349 22.387 1 37.07 152 TYR A CA 1
ATOM 1018 C C . TYR A 1 125 ? 30.142 75.741 22.876 1 45.55 152 TYR A C 1
ATOM 1019 O O . TYR A 1 125 ? 29.909 75.942 24.057 1 46.86 152 TYR A O 1
ATOM 1028 N N . LYS A 1 126 ? 30.081 76.699 21.968 1 52.07 153 LYS A N 1
ATOM 1029 C CA . LYS A 1 126 ? 29.581 78.019 22.261 1 48.1 153 LYS A CA 1
ATOM 1030 C C . LYS A 1 126 ? 28.106 78.055 21.891 1 51.11 153 LYS A C 1
ATOM 1031 O O . LYS A 1 126 ? 27.702 77.663 20.771 1 41.04 153 LYS A O 1
ATOM 1037 N N . GLU A 1 127 ? 27.298 78.579 22.811 1 54.91 154 GLU A N 1
ATOM 1038 C CA . GLU A 1 127 ? 25.846 78.682 22.561 1 68.29 154 GLU A CA 1
ATOM 1039 C C . GLU A 1 127 ? 25.548 79.979 21.811 1 49.46 154 GLU A C 1
ATOM 1040 O O . GLU A 1 127 ? 25.914 81.049 22.257 1 48.04 154 GLU A O 1
ATOM 1046 N N . VAL A 1 128 ? 24.918 79.866 20.653 1 56.95 155 VAL A N 1
ATOM 1047 C CA . VAL A 1 128 ? 24.584 81.018 19.853 1 55.01 155 VAL A CA 1
ATOM 1048 C C . VAL A 1 128 ? 23.224 80.871 19.184 1 75.29 155 VAL A C 1
ATOM 1049 O O . VAL A 1 128 ? 23.01 79.947 18.382 1 80.32 155 VAL A O 1
ATOM 1053 N N . ASN A 1 129 ? 22.318 81.803 19.484 1 76.99 156 ASN A N 1
ATOM 1054 C CA . ASN A 1 129 ? 20.935 81.737 18.995 1 76.09 156 ASN A CA 1
ATOM 1055 C C . ASN A 1 129 ? 20.319 80.37 19.201 1 76.32 156 ASN A C 1
ATOM 1056 O O . ASN A 1 129 ? 19.723 79.824 18.267 1 71.72 156 ASN A O 1
ATOM 1061 N N . GLY A 1 130 ? 20.517 79.805 20.403 1 66.76 157 GLY A N 1
ATOM 1062 C CA . GLY A 1 130 ? 19.961 78.489 20.767 1 71.68 157 GLY A CA 1
ATOM 1063 C C . GLY A 1 130 ? 20.659 77.272 20.16 1 83.87 157 GLY A C 1
ATOM 1064 O O . GLY A 1 130 ? 20.202 76.143 20.336 1 78.06 157 GLY A O 1
ATOM 1065 N N . ASP A 1 131 ? 21.766 77.494 19.445 1 90.17 158 ASP A N 1
ATOM 1066 C CA . ASP A 1 131 ? 22.576 76.4 18.869 1 84.68 158 ASP A CA 1
ATOM 1067 C C . ASP A 1 131 ? 23.987 76.34 19.446 1 70.66 158 ASP A C 1
ATOM 1068 O O . ASP A 1 131 ? 24.598 77.349 19.796 1 68.99 158 ASP A O 1
ATOM 1073 N N . LYS A 1 132 ? 24.491 75.128 19.56 1 62.86 159 LYS A N 1
ATOM 1074 C CA . LYS A 1 132 ? 25.845 74.927 19.999 1 52.55 159 LYS A CA 1
ATOM 1075 C C . LYS A 1 132 ? 26.785 74.863 18.778 1 54.01 159 LYS A C 1
ATOM 1076 O O . LYS A 1 132 ? 26.565 74.084 17.827 1 48.6 159 LYS A O 1
ATOM 1082 N N . ILE A 1 133 ? 27.811 75.706 18.79 1 47.2 160 ILE A N 1
ATOM 1083 C CA . ILE A 1 133 ? 28.829 75.702 17.711 1 42.16 160 ILE A CA 1
ATOM 1084 C C . ILE A 1 133 ? 30.167 75.309 18.261 1 42.51 160 ILE A C 1
ATOM 1085 O O . ILE A 1 133 ? 30.655 75.927 19.219 1 43.99 160 ILE A O 1
ATOM 1090 N N . TYR A 1 134 ? 30.733 74.234 17.701 1 36.44 161 TYR A N 1
ATOM 1091 C CA . TYR A 1 134 ? 32.005 73.725 18.181 1 32.72 161 TYR A CA 1
ATOM 1092 C C . TYR A 1 134 ? 33.115 74.616 17.636 1 30.93 161 TYR A C 1
ATOM 1093 O O . TYR A 1 134 ? 33.106 74.948 16.453 1 33.5 161 TYR A O 1
ATOM 1102 N N . GLY A 1 135 ? 34.021 75.032 18.519 1 25.94 162 GLY A N 1
ATOM 1103 C CA . GLY A 1 135 ? 35.12 75.841 18.128 1 29.23 162 GLY A CA 1
ATOM 1104 C C . GLY A 1 135 ? 36.054 76.215 19.244 1 30.31 162 GLY A C 1
ATOM 1105 O O . GLY A 1 135 ? 36.058 75.632 20.301 1 33.53 162 GLY A O 1
ATOM 1106 N N . MET A 1 136 ? 36.915 77.186 18.978 1 29.27 163 MET A N 1
ATOM 1107 C CA . MET A 1 136 ? 37.832 77.661 19.971 1 30.62 163 MET A CA 1
ATOM 1108 C C . MET A 1 136 ? 38.112 79.158 19.842 1 35.39 163 MET A C 1
ATOM 1109 O O . MET A 1 136 ? 38.135 79.697 18.765 1 29.53 163 MET A O 1
ATOM 1114 N N . ASP A 1 137 ? 38.472 79.787 20.945 1 31.42 164 ASP A N 1
ATOM 1115 C CA . ASP A 1 137 ? 38.92 81.138 20.936 1 27.96 164 ASP A CA 1
ATOM 1116 C C . ASP A 1 137 ? 40.384 81.21 20.68 1 28.49 164 ASP A C 1
ATOM 1117 O O . ASP A 1 137 ? 41.147 80.445 21.248 1 31.92 164 ASP A O 1
ATOM 1122 N N . ILE A 1 138 ? 40.787 82.177 19.871 1 25.62 165 ILE A N 1
ATOM 1123 C CA . ILE A 1 138 ? 42.157 82.48 19.604 1 27.02 165 ILE A CA 1
ATOM 1124 C C . ILE A 1 138 ? 42.395 83.951 19.898 1 36.87 165 ILE A C 1
ATOM 1125 O O . ILE A 1 138 ? 41.676 84.816 19.404 1 32.4 165 ILE A O 1
ATOM 1130 N N . THR A 1 139 ? 43.414 84.237 20.685 1 32.31 166 THR A N 1
ATOM 1131 C CA . THR A 1 139 ? 43.602 85.558 21.209 1 29.07 166 THR A CA 1
ATOM 1132 C C . THR A 1 139 ? 45 86.082 20.962 1 31.35 166 THR A C 1
ATOM 1133 O O . THR A 1 139 ? 45.974 85.445 21.308 1 37.65 166 THR A O 1
ATOM 1137 N N . LEU A 1 140 ? 45.087 87.219 20.308 1 31.24 167 LEU A N 1
ATOM 1138 C CA . LEU A 1 140 ? 46.347 87.867 20.049 1 36.21 167 LEU A CA 1
ATOM 1139 C C . LEU A 1 140 ? 46.403 89.149 20.908 1 35.64 167 LEU A C 1
ATOM 1140 O O . LEU A 1 140 ? 45.409 89.864 21 1 38.31 167 LEU A O 1
ATOM 1145 N N . PRO A 1 141 ? 47.558 89.434 21.509 1 46.65 168 PRO A N 1
ATOM 1146 C CA . PRO A 1 141 ? 47.702 90.653 22.28 1 46.47 168 PRO A CA 1
ATOM 1147 C C . PRO A 1 141 ? 47.792 91.873 21.353 1 52.69 168 PRO A C 1
ATOM 1148 O O . PRO A 1 141 ? 48.484 91.856 20.327 1 42.75 168 PRO A O 1
ATOM 1152 N N . LEU A 1 142 ? 47.064 92.919 21.715 1 50.92 169 LEU A N 1
ATOM 1153 C CA . LEU A 1 142 ? 47.192 94.191 21.038 1 54.01 169 LEU A CA 1
ATOM 1154 C C . LEU A 1 142 ? 48.361 94.956 21.621 1 60.84 169 LEU A C 1
ATOM 1155 O O . LEU A 1 142 ? 48.296 95.455 22.745 1 64.89 169 LEU A O 1
ATOM 1160 N N . MET A 1 143 ? 49.42 95.05 20.842 1 64.49 170 MET A N 1
ATOM 1161 C CA . MET A 1 143 ? 50.691 95.624 21.309 1 83.7 170 MET A CA 1
ATOM 1162 C C . MET A 1 143 ? 50.936 97.096 20.936 1 80.36 170 MET A C 1
ATOM 1163 O O . MET A 1 143 ? 51.316 97.416 19.795 1 87.42 170 MET A O 1
ATOM 1168 N N . ASN A 1 148 ? 52.939 95.497 28.523 1 108.92 175 ASN A N 1
ATOM 1169 C CA . ASN A 1 148 ? 52.929 96.463 27.418 1 108.4 175 ASN A CA 1
ATOM 1170 C C . ASN A 1 148 ? 51.678 96.415 26.498 1 92.87 175 ASN A C 1
ATOM 1171 O O . ASN A 1 148 ? 51.441 97.351 25.738 1 90.09 175 ASN A O 1
ATOM 1176 N N . ALA A 1 149 ? 50.87 95.356 26.593 1 78.38 176 ALA A N 1
ATOM 1177 C CA . ALA A 1 149 ? 49.667 95.198 25.757 1 80.81 176 ALA A CA 1
ATOM 1178 C C . ALA A 1 149 ? 48.548 96.175 26.13 1 72.96 176 ALA A C 1
ATOM 1179 O O . ALA A 1 149 ? 48.251 96.38 27.299 1 86.8 176 ALA A O 1
ATOM 1181 N N . ILE A 1 150 ? 47.913 96.759 25.127 1 61.12 177 ILE A N 1
ATOM 1182 C CA . ILE A 1 150 ? 46.825 97.724 25.355 1 64.76 177 ILE A CA 1
ATOM 1183 C C . ILE A 1 150 ? 45.451 97.06 25.244 1 60.72 177 ILE A C 1
ATOM 1184 O O . ILE A 1 150 ? 44.409 97.69 25.389 1 55.99 177 ILE A O 1
ATOM 1189 N N . GLY A 1 151 ? 45.456 95.769 24.989 1 48.91 178 GLY A N 1
ATOM 1190 C CA . GLY A 1 151 ? 44.217 95.029 24.871 1 50.94 178 GLY A CA 1
ATOM 1191 C C . GLY A 1 151 ? 44.454 93.793 24.017 1 60.32 178 GLY A C 1
ATOM 1192 O O . GLY A 1 151 ? 45.628 93.379 23.827 1 50.6 178 GLY A O 1
ATOM 1193 N N . ALA A 1 152 ? 43.365 93.231 23.463 1 47.98 179 ALA A N 1
ATOM 1194 C CA . ALA A 1 152 ? 43.468 91.987 22.702 1 51.25 179 ALA A CA 1
ATOM 1195 C C . ALA A 1 152 ? 42.532 91.865 21.502 1 43.68 179 ALA A C 1
ATOM 1196 O O . ALA A 1 152 ? 41.424 92.377 21.502 1 42.64 179 ALA A O 1
ATOM 1198 N N . LEU A 1 153 ? 43.009 91.173 20.478 1 38.75 180 LEU A N 1
ATOM 1199 C CA . LEU A 1 153 ? 42.157 90.684 19.399 1 43.92 180 LEU A CA 1
ATOM 1200 C C . LEU A 1 153 ? 41.747 89.221 19.658 1 31.84 180 LEU A C 1
ATOM 1201 O O . LEU A 1 153 ? 42.575 88.351 19.751 1 33.55 180 LEU A O 1
ATOM 1206 N N . ASN A 1 154 ? 40.476 88.956 19.732 1 28.79 181 ASN A N 1
ATOM 1207 C CA . ASN A 1 154 ? 39.98 87.59 19.92 1 33.15 181 ASN A CA 1
ATOM 1208 C C . ASN A 1 154 ? 39.005 87.196 18.848 1 36.28 181 ASN A C 1
ATOM 1209 O O . ASN A 1 154 ? 38.102 87.963 18.53 1 39.43 181 ASN A O 1
ATOM 1214 N N . PHE A 1 155 ? 39.161 85.989 18.308 1 29.78 182 PHE A N 1
ATOM 1215 C CA . PHE A 1 155 ? 38.191 85.449 17.389 1 28.4 182 PHE A CA 1
ATOM 1216 C C . PHE A 1 155 ? 37.813 84.039 17.732 1 32 182 PHE A C 1
ATOM 1217 O O . PHE A 1 155 ? 38.575 83.326 18.365 1 33.76 182 PHE A O 1
ATOM 1225 N N . PHE A 1 156 ? 36.632 83.633 17.319 1 28.67 183 PHE A N 1
ATOM 1226 C CA . PHE A 1 156 ? 36.166 82.298 17.565 1 32.85 183 PHE A CA 1
ATOM 1227 C C . PHE A 1 156 ? 36.274 81.549 16.257 1 30.83 183 PHE A C 1
ATOM 1228 O O . PHE A 1 156 ? 35.516 81.781 15.346 1 26.35 183 PHE A O 1
ATOM 1236 N N . LEU A 1 157 ? 37.24 80.62 16.209 1 27.04 184 LEU A N 1
ATOM 1237 C CA . LEU A 1 157 ? 37.38 79.726 15.074 1 25.74 184 LEU A CA 1
ATOM 1238 C C . LEU A 1 157 ? 36.263 78.701 15.126 1 27.29 184 LEU A C 1
ATOM 1239 O O . LEU A 1 157 ? 36.095 78.021 16.12 1 30.35 184 LEU A O 1
ATOM 1244 N N . ASN A 1 158 ? 35.451 78.65 14.096 1 26.67 185 ASN A N 1
ATOM 1245 C CA . ASN A 1 158 ? 34.376 77.688 13.991 1 29.37 185 ASN A CA 1
ATOM 1246 C C . ASN A 1 158 ? 34.89 76.34 13.415 1 31.96 185 ASN A C 1
ATOM 1247 O O . ASN A 1 158 ? 35.07 76.181 12.228 1 29.57 185 ASN A O 1
ATOM 1252 N N . ILE A 1 159 ? 35.144 75.385 14.295 1 30.92 186 ILE A N 1
ATOM 1253 C CA . ILE A 1 159 ? 35.631 74.099 13.904 1 24.51 186 ILE A CA 1
ATOM 1254 C C . ILE A 1 159 ? 34.612 73.346 13.053 1 28.74 186 ILE A C 1
ATOM 1255 O O . ILE A 1 159 ? 34.979 72.696 12.053 1 25.34 186 ILE A O 1
ATOM 1260 N N . ASP A 1 160 ? 33.346 73.49 13.378 1 29.13 187 ASP A N 1
ATOM 1261 C CA . ASP A 1 160 ? 32.293 72.92 12.586 1 27.48 187 ASP A CA 1
ATOM 1262 C C . ASP A 1 160 ? 32.318 73.402 11.167 1 30.66 187 ASP A C 1
ATOM 1263 O O . ASP A 1 160 ? 31.846 72.728 10.259 1 35.03 187 ASP A O 1
ATOM 1268 N N . ALA A 1 161 ? 32.833 74.584 10.931 1 30.71 188 ALA A N 1
ATOM 1269 C CA . ALA A 1 161 ? 32.871 75.077 9.539 1 33.14 188 ALA A CA 1
ATOM 1270 C C . ALA A 1 161 ? 33.87 74.297 8.671 1 24.8 188 ALA A C 1
ATOM 1271 O O . ALA A 1 161 ? 33.907 74.465 7.489 1 28.09 188 ALA A O 1
ATOM 1273 N N . PHE A 1 162 ? 34.739 73.526 9.29 1 24.44 189 PHE A N 1
ATOM 1274 C CA . PHE A 1 162 ? 35.685 72.707 8.541 1 25.82 189 PHE A CA 1
ATOM 1275 C C . PHE A 1 162 ? 35.114 71.336 8.136 1 24.24 189 PHE A C 1
ATOM 1276 O O . PHE A 1 162 ? 35.857 70.489 7.632 1 31.85 189 PHE A O 1
ATOM 1284 N N . TYR A 1 163 ? 33.843 71.086 8.417 1 28.08 190 TYR A N 1
ATOM 1285 C CA . TYR A 1 163 ? 33.228 69.745 8.242 1 32.35 190 TYR A CA 1
ATOM 1286 C C . TYR A 1 163 ? 33.424 69.223 6.824 1 35.52 190 TYR A C 1
ATOM 1287 O O . TYR A 1 163 ? 33.964 68.111 6.616 1 35.14 190 TYR A O 1
ATOM 1296 N N . THR A 1 164 ? 33.044 70.024 5.858 1 31.94 191 THR A N 1
ATOM 1297 C CA . THR A 1 164 ? 33.161 69.651 4.458 1 32.51 191 THR A CA 1
ATOM 1298 C C . THR A 1 164 ? 34.579 69.654 3.968 1 35.06 191 THR A C 1
ATOM 1299 O O . THR A 1 164 ? 34.905 68.864 3.071 1 39.7 191 THR A O 1
ATOM 1303 N N . ASP A 1 165 ? 35.444 70.504 4.534 1 35.57 192 ASP A N 1
ATOM 1304 C CA . ASP A 1 165 ? 36.883 70.466 4.189 1 32.13 192 ASP A CA 1
ATOM 1305 C C . ASP A 1 165 ? 37.541 69.12 4.66 1 30.46 192 ASP A C 1
ATOM 1306 O O . ASP A 1 165 ? 38.446 68.607 4.064 1 36.59 192 ASP A O 1
ATOM 1311 N N . VAL A 1 166 ? 37.072 68.585 5.771 1 31.86 193 VAL A N 1
ATOM 1312 C CA . VAL A 1 166 ? 37.653 67.382 6.333 1 31.86 193 VAL A CA 1
ATOM 1313 C C . VAL A 1 166 ? 37.03 66.151 5.691 1 38.37 193 VAL A C 1
ATOM 1314 O O . VAL A 1 166 ? 37.749 65.292 5.202 1 27.16 193 VAL A O 1
ATOM 1318 N N . VAL A 1 167 ? 35.698 66.108 5.666 1 33.23 194 VAL A N 1
ATOM 1319 C CA . VAL A 1 167 ? 34.961 64.894 5.316 1 40.06 194 VAL A CA 1
ATOM 1320 C C . VAL A 1 167 ? 34.672 64.818 3.828 1 45.85 194 VAL A C 1
ATOM 1321 O O . VAL A 1 167 ? 34.592 63.743 3.259 1 44.97 194 VAL A O 1
ATOM 1325 N N . GLY A 1 168 ? 34.553 65.973 3.19 1 43.34 195 GLY A N 1
ATOM 1326 C CA . GLY A 1 168 ? 34.282 66.011 1.758 1 47.66 195 GLY A CA 1
ATOM 1327 C C . GLY A 1 168 ? 32.794 66.295 1.562 1 43 195 GLY A C 1
ATOM 1328 O O . GLY A 1 168 ? 32.048 66.382 2.536 1 49.72 195 GLY A O 1
ATOM 1329 N N . LYS A 1 169 ? 32.374 66.422 0.314 1 48.32 196 LYS A N 1
ATOM 1330 C CA . LYS A 1 169 ? 30.949 66.623 -0.032 1 58.95 196 LYS A CA 1
ATOM 1331 C C . LYS A 1 169 ? 30.103 65.36 0.206 1 61.47 196 LYS A C 1
ATOM 1332 O O . LYS A 1 169 ? 28.95 65.424 0.623 1 67.22 196 LYS A O 1
ATOM 1338 N N . LYS A 1 170 ? 30.711 64.205 -0.007 1 69.55 197 LYS A N 1
ATOM 1339 C CA . LYS A 1 170 ? 30.114 62.942 0.432 1 68.4 197 LYS A CA 1
ATOM 1340 C C . LYS A 1 170 ? 30.715 62.46 1.748 1 54.15 197 LYS A C 1
ATOM 1341 O O . LYS A 1 170 ? 31.869 62.708 2.06 1 54.99 197 LYS A O 1
ATOM 1347 N N . LYS A 1 171 ? 29.943 61.708 2.504 1 55.08 198 LYS A N 1
ATOM 1348 C CA . LYS A 1 171 ? 30.452 61.087 3.697 1 58.31 198 LYS A CA 1
ATOM 1349 C C . LYS A 1 171 ? 31.674 60.208 3.361 1 59.87 198 LYS A C 1
ATOM 1350 O O . LYS A 1 171 ? 31.708 59.551 2.325 1 55.29 198 LYS A O 1
ATOM 1356 N N . SER A 1 172 ? 32.669 60.2 4.243 1 46.71 199 SER A N 1
ATOM 1357 C CA . SER A 1 172 ? 33.886 59.438 4.002 1 34.68 199 SER A CA 1
ATOM 1358 C C . SER A 1 172 ? 34.513 59.084 5.312 1 42.98 199 SER A C 1
ATOM 1359 O O . SER A 1 172 ? 34.058 59.55 6.364 1 49.04 199 SER A O 1
ATOM 1362 N N . ASN A 1 173 ? 35.551 58.257 5.267 1 41.62 200 ASN A N 1
ATOM 1363 C CA . ASN A 1 173 ? 36.193 57.799 6.482 1 36.85 200 ASN A CA 1
ATOM 1364 C C . ASN A 1 173 ? 37.342 58.76 6.778 1 37.31 200 ASN A C 1
ATOM 1365 O O . ASN A 1 173 ? 38.521 58.406 6.675 1 38.06 200 ASN A O 1
ATOM 1370 N N . THR A 1 174 ? 36.982 59.961 7.232 1 36.47 201 THR A N 1
ATOM 1371 C CA . THR A 1 174 ? 37.944 61.003 7.527 1 38.98 201 THR A CA 1
ATOM 1372 C C . THR A 1 174 ? 37.584 61.753 8.784 1 38.06 201 THR A C 1
ATOM 1373 O O . THR A 1 174 ? 36.426 62.037 8.978 1 38.19 201 THR A O 1
ATOM 1377 N N . PHE A 1 175 ? 38.573 62.047 9.64 1 25.24 202 PHE A N 1
ATOM 1378 C CA . PHE A 1 175 ? 38.333 62.824 10.792 1 30.24 202 PHE A CA 1
ATOM 1379 C C . PHE A 1 175 ? 39.48 63.747 11.106 1 32.75 202 PHE A C 1
ATOM 1380 O O . PHE A 1 175 ? 40.574 63.555 10.612 1 28.75 202 PHE A O 1
ATOM 1388 N N . LEU A 1 176 ? 39.185 64.757 11.93 1 28.29 203 LEU A N 1
ATOM 1389 C CA . LEU A 1 176 ? 40.16 65.692 12.432 1 31.39 203 LEU A CA 1
ATOM 1390 C C . LEU A 1 176 ? 40.336 65.441 13.905 1 31.22 203 LEU A C 1
ATOM 1391 O O . LEU A 1 176 ? 39.385 65.452 14.667 1 29.53 203 LEU A O 1
ATOM 1396 N N . MET A 1 177 ? 41.587 65.294 14.306 1 30.31 204 MET A N 1
ATOM 1397 C CA . MET A 1 177 ? 41.939 64.973 15.651 1 33.31 204 MET A CA 1
ATOM 1398 C C . MET A 1 177 ? 42.722 66.075 16.28 1 37.8 204 MET A C 1
ATOM 1399 O O . MET A 1 177 ? 43.556 66.693 15.643 1 36.85 204 MET A O 1
ATOM 1404 N N . GLY A 1 178 ? 42.449 66.334 17.547 1 33.37 205 GLY A N 1
ATOM 1405 C CA . GLY A 1 178 ? 43.24 67.275 18.292 1 32.17 205 GLY A CA 1
ATOM 1406 C C . GLY A 1 178 ? 44.019 66.642 19.439 1 43.05 205 GLY A C 1
ATOM 1407 O O . GLY A 1 178 ? 44.357 65.478 19.402 1 40.04 205 GLY A O 1
ATOM 1408 N N . LYS A 1 179 ? 44.293 67.417 20.474 1 57.88 206 LYS A N 1
ATOM 1409 C CA . LYS A 1 179 ? 45.214 66.98 21.535 1 63.28 206 LYS A CA 1
ATOM 1410 C C . LYS A 1 179 ? 44.692 65.741 22.264 1 54.83 206 LYS A C 1
ATOM 1411 O O . LYS A 1 179 ? 43.504 65.599 22.475 1 53.95 206 LYS A O 1
ATOM 1417 N N . ASP A 1 180 ? 45.601 64.812 22.538 1 60.23 207 ASP A N 1
ATOM 1418 C CA . ASP A 1 180 ? 45.287 63.554 23.184 1 73.62 207 ASP A CA 1
ATOM 1419 C C . ASP A 1 180 ? 44.149 62.76 22.516 1 60.95 207 ASP A C 1
ATOM 1420 O O . ASP A 1 180 ? 43.394 62.044 23.161 1 64.37 207 ASP A O 1
ATOM 1425 N N . GLY A 1 181 ? 44.024 62.867 21.207 1 48.13 208 GLY A N 1
ATOM 1426 C CA . GLY A 1 181 ? 43.074 61.985 20.521 1 43.45 208 GLY A CA 1
ATOM 1427 C C . GLY A 1 181 ? 41.664 62.445 20.502 1 36.27 208 GLY A C 1
ATOM 1428 O O . GLY A 1 181 ? 40.749 61.721 20.031 1 39.07 208 GLY A O 1
ATOM 1429 N N . ARG A 1 182 ? 41.467 63.687 20.918 1 41.39 209 ARG A N 1
ATOM 1430 C CA . ARG A 1 182 ? 40.141 64.285 20.843 1 36.33 209 ARG A CA 1
ATOM 1431 C C . ARG A 1 182 ? 39.67 64.471 19.38 1 38.05 209 ARG A C 1
ATOM 1432 O O . ARG A 1 182 ? 40.392 65.014 18.522 1 42.46 209 ARG A O 1
ATOM 1440 N N . LEU A 1 183 ? 38.476 64.019 19.103 1 33.57 210 LEU A N 1
ATOM 1441 C CA . LEU A 1 183 ? 37.888 64.128 17.834 1 35.69 210 LEU A CA 1
ATOM 1442 C C . LEU A 1 183 ? 37.247 65.486 17.621 1 51.85 210 LEU A C 1
ATOM 1443 O O . LEU A 1 183 ? 36.184 65.779 18.177 1 43.65 210 LEU A O 1
ATOM 1448 N N . LEU A 1 184 ? 37.883 66.315 16.792 1 35.89 211 LEU A N 1
ATOM 1449 C CA . LEU A 1 184 ? 37.385 67.651 16.514 1 28.41 211 LEU A CA 1
ATOM 1450 C C . LEU A 1 184 ? 36.317 67.65 15.493 1 24.44 211 LEU A C 1
ATOM 1451 O O . LEU A 1 184 ? 35.355 68.399 15.595 1 35.22 211 LEU A O 1
ATOM 1456 N N . ILE A 1 185 ? 36.471 66.823 14.482 1 31.97 212 ILE A N 1
ATOM 1457 C CA . ILE A 1 185 ? 35.504 66.644 13.42 1 24.9 212 ILE A CA 1
ATOM 1458 C C . ILE A 1 185 ? 35.382 65.117 13.106 1 32.38 212 ILE A C 1
ATOM 1459 O O . ILE A 1 185 ? 36.38 64.395 12.968 1 36.96 212 ILE A O 1
ATOM 1464 N N . ASN A 1 186 ? 34.171 64.651 13 1 36.78 213 ASN A N 1
ATOM 1465 C CA . ASN A 1 186 ? 33.895 63.248 12.681 1 39.09 213 ASN A CA 1
ATOM 1466 C C . ASN A 1 186 ? 32.599 63.181 11.942 1 39.9 213 ASN A C 1
ATOM 1467 O O . ASN A 1 186 ? 31.685 63.909 12.283 1 45.56 213 ASN A O 1
ATOM 1472 N N . PRO A 1 187 ? 32.522 62.356 10.876 1 39.45 214 PRO A N 1
ATOM 1473 C CA . PRO A 1 187 ? 31.288 62.189 10.096 1 39.15 214 PRO A CA 1
ATOM 1474 C C . PRO A 1 187 ? 30.081 61.911 10.983 1 47.11 214 PRO A C 1
ATOM 1475 O O . PRO A 1 187 ? 29.004 62.377 10.699 1 57.63 214 PRO A O 1
ATOM 1479 N N . ASN A 1 188 ? 30.306 61.126 12.03 1 48.65 215 ASN A N 1
ATOM 1480 C CA . ASN A 1 188 ? 29.332 60.908 13.081 1 52.05 215 ASN A CA 1
ATOM 1481 C C . ASN A 1 188 ? 29.519 61.999 14.119 1 45.94 215 ASN A C 1
ATOM 1482 O O . ASN A 1 188 ? 30.403 61.942 14.971 1 44.21 215 ASN A O 1
ATOM 1487 N N . ARG A 1 189 ? 28.674 63.008 14.019 1 56.44 216 ARG A N 1
ATOM 1488 C CA . ARG A 1 189 ? 28.827 64.222 14.821 1 59.87 216 ARG A CA 1
ATOM 1489 C C . ARG A 1 189 ? 28.767 63.992 16.316 1 58.1 216 ARG A C 1
ATOM 1490 O O . ARG A 1 189 ? 29.3 64.791 17.094 1 50.9 216 ARG A O 1
ATOM 1498 N N . GLU A 1 190 ? 28.179 62.866 16.718 1 52.08 217 GLU A N 1
ATOM 1499 C CA . GLU A 1 190 ? 27.886 62.621 18.116 1 49.54 217 GLU A CA 1
ATOM 1500 C C . GLU A 1 190 ? 29.113 62.183 18.862 1 56.34 217 GLU A C 1
ATOM 1501 O O . GLU A 1 190 ? 29.141 62.201 20.1 1 59.01 217 GLU A O 1
ATOM 1507 N N . ILE A 1 191 ? 30.17 61.811 18.141 1 49.45 218 ILE A N 1
ATOM 1508 C CA . ILE A 1 191 ? 31.4 61.486 18.836 1 49.7 218 ILE A CA 1
ATOM 1509 C C . ILE A 1 191 ? 32.42 62.627 18.767 1 45.4 218 ILE A C 1
ATOM 1510 O O . ILE A 1 191 ? 33.541 62.487 19.262 1 44.54 218 ILE A O 1
ATOM 1515 N N . GLN A 1 192 ? 32.018 63.749 18.163 1 44.76 219 GLN A N 1
ATOM 1516 C CA . GLN A 1 192 ? 32.74 65.02 18.333 1 44.11 219 GLN A CA 1
ATOM 1517 C C . GLN A 1 192 ? 33.041 65.358 19.807 1 41.2 219 GLN A C 1
ATOM 1518 O O . GLN A 1 192 ? 32.306 64.995 20.703 1 52.08 219 GLN A O 1
ATOM 1524 N N . ASP A 1 193 ? 34.185 65.976 20.046 1 44.46 220 ASP A N 1
ATOM 1525 C CA . ASP A 1 193 ? 34.648 66.367 21.373 1 48.11 220 ASP A CA 1
ATOM 1526 C C . ASP A 1 193 ? 34.999 65.188 22.323 1 62.48 220 ASP A C 1
ATOM 1527 O O . ASP A 1 193 ? 35.519 65.422 23.453 1 43.6 220 ASP A O 1
ATOM 1532 N N . LYS A 1 194 ? 34.848 63.948 21.832 1 48.04 221 LYS A N 1
ATOM 1533 C CA . LYS A 1 194 ? 35.226 62.751 22.598 1 41.57 221 LYS A CA 1
ATOM 1534 C C . LYS A 1 194 ? 36.695 62.384 22.441 1 55.36 221 LYS A C 1
ATOM 1535 O O . LYS A 1 194 ? 37.29 62.599 21.376 1 48.61 221 LYS A O 1
ATOM 1541 N N . ILE A 1 195 ? 37.273 61.806 23.491 1 49.31 222 ILE A N 1
ATOM 1542 C CA . ILE A 1 195 ? 38.618 61.258 23.437 1 48.94 222 ILE A CA 1
ATOM 1543 C C . ILE A 1 195 ? 38.527 59.891 22.782 1 63.84 222 ILE A C 1
ATOM 1544 O O . ILE A 1 195 ? 37.697 59.081 23.157 1 65.41 222 ILE A O 1
ATOM 1549 N N . LEU A 1 196 ? 39.359 59.644 21.772 1 60.36 223 LEU A N 1
ATOM 1550 C CA . LEU A 1 196 ? 39.216 58.421 20.954 1 55.65 223 LEU A CA 1
ATOM 1551 C C . LEU A 1 196 ? 39.484 57.147 21.732 1 40.9 223 LEU A C 1
ATOM 1552 O O . LEU A 1 196 ? 38.707 56.196 21.647 1 43.69 223 LEU A O 1
ATOM 1557 N N . SER A 1 197 ? 40.578 57.165 22.474 1 45.38 224 SER A N 1
ATOM 1558 C CA . SER A 1 197 ? 40.96 56.036 23.298 1 62.19 224 SER A CA 1
ATOM 1559 C C . SER A 1 197 ? 39.945 55.752 24.366 1 62.97 224 SER A C 1
ATOM 1560 O O . SER A 1 197 ? 39.909 54.64 24.86 1 78.77 224 SER A O 1
ATOM 1563 N N . ALA A 1 198 ? 39.114 56.73 24.698 1 55.51 225 ALA A N 1
ATOM 1564 C CA . ALA A 1 198 ? 38.079 56.544 25.719 1 65.65 225 ALA A CA 1
ATOM 1565 C C . ALA A 1 198 ? 36.822 55.919 25.141 1 58.83 225 ALA A C 1
ATOM 1566 O O . ALA A 1 198 ? 35.959 55.431 25.871 1 74.89 225 ALA A O 1
ATOM 1568 N N . ILE A 1 199 ? 36.695 55.93 23.835 1 58.1 226 ILE A N 1
ATOM 1569 C CA . ILE A 1 199 ? 35.501 55.352 23.183 1 59.12 226 ILE A CA 1
ATOM 1570 C C . ILE A 1 199 ? 35.846 54.213 22.215 1 46.4 226 ILE A C 1
ATOM 1571 O O . ILE A 1 199 ? 34.973 53.662 21.53 1 55.64 226 ILE A O 1
ATOM 1576 N N . ASN A 1 200 ? 37.133 53.9 22.148 1 61.87 227 ASN A N 1
ATOM 1577 C CA . ASN A 1 200 ? 37.643 52.809 21.319 1 53.64 227 ASN A CA 1
ATOM 1578 C C . ASN A 1 200 ? 38.671 52.049 22.122 1 59.28 227 ASN A C 1
ATOM 1579 O O . ASN A 1 200 ? 39.76 52.569 22.461 1 51.33 227 ASN A O 1
ATOM 1584 N N . PRO A 1 201 ? 38.314 50.81 22.487 1 72.73 228 PRO A N 1
ATOM 1585 C CA . PRO A 1 201 ? 39.226 49.965 23.266 1 75.77 228 PRO A CA 1
ATOM 1586 C C . PRO A 1 201 ? 40.507 49.591 22.509 1 75.35 228 PRO A C 1
ATOM 1587 O O . PRO A 1 201 ? 41.525 49.328 23.151 1 75.67 228 PRO A O 1
ATOM 1591 N N . ASP A 1 202 ? 40.472 49.577 21.173 1 62.36 229 ASP A N 1
ATOM 1592 C CA . ASP A 1 202 ? 41.66 49.187 20.402 1 65.43 229 ASP A CA 1
ATOM 1593 C C . ASP A 1 202 ? 42.872 49.958 20.875 1 50.8 229 ASP A C 1
ATOM 1594 O O . ASP A 1 202 ? 42.87 51.162 20.878 1 63.61 229 ASP A O 1
ATOM 1599 N N . ARG A 1 203 ? 43.922 49.26 21.264 1 52.22 230 ARG A N 1
ATOM 1600 C CA . ARG A 1 203 ? 45.057 49.904 21.932 1 53.54 230 ARG A CA 1
ATOM 1601 C C . ARG A 1 203 ? 46.083 50.321 20.919 1 56.99 230 ARG A C 1
ATOM 1602 O O . ARG A 1 203 ? 47.13 50.892 21.264 1 46.76 230 ARG A O 1
ATOM 1610 N N . ARG A 1 204 ? 45.82 49.996 19.651 1 54.65 231 ARG A N 1
ATOM 1611 C CA . ARG A 1 204 ? 46.613 50.589 18.564 1 61.61 231 ARG A CA 1
ATOM 1612 C C . ARG A 1 204 ? 46.33 52.119 18.414 1 53.16 231 ARG A C 1
ATOM 1613 O O . ARG A 1 204 ? 47.181 52.877 17.94 1 58.09 231 ARG A O 1
ATOM 1621 N N . VAL A 1 205 ? 45.177 52.561 18.924 1 57.85 232 VAL A N 1
ATOM 1622 C CA . VAL A 1 205 ? 44.881 54 19.05 1 61.5 232 VAL A CA 1
ATOM 1623 C C . VAL A 1 205 ? 46.074 54.771 19.584 1 55.68 232 VAL A C 1
ATOM 1624 O O . VAL A 1 205 ? 46.451 55.842 19.066 1 47.6 232 VAL A O 1
ATOM 1628 N N . ALA A 1 206 ? 46.697 54.213 20.597 1 44.34 233 ALA A N 1
ATOM 1629 C CA . ALA A 1 206 ? 47.898 54.833 21.171 1 51.73 233 ALA A CA 1
ATOM 1630 C C . ALA A 1 206 ? 48.981 55.166 20.109 1 56.79 233 ALA A C 1
ATOM 1631 O O . ALA A 1 206 ? 49.76 56.158 20.186 1 48.74 233 ALA A O 1
ATOM 1633 N N . LYS A 1 207 ? 49.047 54.316 19.099 1 60.21 234 LYS A N 1
ATOM 1634 C CA . LYS A 1 207 ? 50.053 54.509 18.079 1 68.24 234 LYS A CA 1
ATOM 1635 C C . LYS A 1 207 ? 49.656 55.693 17.159 1 53.89 234 LYS A C 1
ATOM 1636 O O . LYS A 1 207 ? 50.506 56.536 16.757 1 45.13 234 LYS A O 1
ATOM 1642 N N . ALA A 1 208 ? 48.372 55.754 16.847 1 40 235 ALA A N 1
ATOM 1643 C CA . ALA A 1 208 ? 47.805 56.997 16.243 1 57.46 235 ALA A CA 1
ATOM 1644 C C . ALA A 1 208 ? 48.208 58.246 17.019 1 40.38 235 ALA A C 1
ATOM 1645 O O . ALA A 1 208 ? 48.863 59.164 16.469 1 41.97 235 ALA A O 1
ATOM 1647 N N . VAL A 1 209 ? 47.86 58.266 18.312 1 57.18 236 VAL A N 1
ATOM 1648 C CA . VAL A 1 209 ? 48.134 59.45 19.188 1 48.8 236 VAL A CA 1
ATOM 1649 C C . VAL A 1 209 ? 49.633 59.754 19.287 1 53.73 236 VAL A C 1
ATOM 1650 O O . VAL A 1 209 ? 50.144 60.892 19.362 1 43.88 236 VAL A O 1
ATOM 1654 N N . GLU A 1 210 ? 50.365 58.675 19.226 1 49.64 237 GLU A N 1
ATOM 1655 C CA . GLU A 1 210 ? 51.789 58.739 19.206 1 42.03 237 GLU A CA 1
ATOM 1656 C C . GLU A 1 210 ? 52.338 59.31 17.908 1 49.17 237 GLU A C 1
ATOM 1657 O O . GLU A 1 210 ? 53.234 60.185 17.911 1 52.98 237 GLU A O 1
ATOM 1663 N N . TYR A 1 211 ? 51.81 58.867 16.774 1 42.3 238 TYR A N 1
ATOM 1664 C CA . TYR A 1 211 ? 52.167 59.562 15.56 1 44.37 238 TYR A CA 1
ATOM 1665 C C . TYR A 1 211 ? 51.915 61.059 15.694 1 47.25 238 TYR A C 1
ATOM 1666 O O . TYR A 1 211 ? 52.753 61.914 15.269 1 50.57 238 TYR A O 1
ATOM 1675 N N . TYR A 1 212 ? 50.747 61.376 16.265 1 40.6 239 TYR A N 1
ATOM 1676 C CA . TYR A 1 212 ? 50.377 62.791 16.537 1 52.27 239 TYR A CA 1
ATOM 1677 C C . TYR A 1 212 ? 51.42 63.459 17.406 1 43.46 239 TYR A C 1
ATOM 1678 O O . TYR A 1 212 ? 52.006 64.47 17.008 1 52.49 239 TYR A O 1
ATOM 1687 N N . ASN A 1 213 ? 51.701 62.855 18.557 1 49.05 240 ASN A N 1
ATOM 1688 C CA . ASN A 1 213 ? 52.673 63.455 19.511 1 53.57 240 ASN A CA 1
ATOM 1689 C C . ASN A 1 213 ? 54.074 63.566 18.97 1 62.42 240 ASN A C 1
ATOM 1690 O O . ASN A 1 213 ? 54.81 64.474 19.335 1 66.77 240 ASN A O 1
ATOM 1695 N N . GLN A 1 214 ? 54.439 62.663 18.061 1 66.24 241 GLN A N 1
ATOM 1696 C CA . GLN A 1 214 ? 55.775 62.692 17.455 1 67.63 241 GLN A CA 1
ATOM 1697 C C . GLN A 1 214 ? 55.794 63.632 16.257 1 70.58 241 GLN A C 1
ATOM 1698 O O . GLN A 1 214 ? 56.836 63.977 15.74 1 62.64 241 GLN A O 1
ATOM 1704 N N . ASN A 1 215 ? 54.615 64.005 15.782 1 61.14 242 ASN A N 1
ATOM 1705 C CA . ASN A 1 215 ? 54.497 64.869 14.624 1 62.51 242 ASN A CA 1
ATOM 1706 C C . ASN A 1 215 ? 55.165 64.326 13.315 1 49.25 242 ASN A C 1
ATOM 1707 O O . ASN A 1 215 ? 55.866 65.038 12.617 1 54.36 242 ASN A O 1
ATOM 1712 N N A GLU A 1 216 ? 54.939 63.056 13.037 0.5 59.09 243 GLU A N 1
ATOM 1713 N N B GLU A 1 216 ? 54.774 63.071 12.935 0.5 59.06 243 GLU A N 1
ATOM 1714 C CA A GLU A 1 216 ? 55.17 62.561 11.681 0.5 56.2 243 GLU A CA 1
ATOM 1715 C CA B GLU A 1 216 ? 55.349 62.34 11.775 0.5 56.56 243 GLU A CA 1
ATOM 1716 C C A GLU A 1 216 ? 54.035 61.673 11.275 0.5 43.97 243 GLU A C 1
ATOM 1717 C C B GLU A 1 216 ? 54.177 61.514 11.236 0.5 43.99 243 GLU A C 1
ATOM 1718 O O A GLU A 1 216 ? 53.322 61.079 12.134 0.5 38.77 243 GLU A O 1
ATOM 1719 O O B GLU A 1 216 ? 53.44 60.896 11.988 0.5 39.52 243 GLU A O 1
ATOM 1730 N N . ALA A 1 217 ? 53.84 61.671 9.955 1 35.06 244 ALA A N 1
ATOM 1731 C CA . ALA A 1 217 ? 52.873 60.859 9.329 1 44.3 244 ALA A CA 1
ATOM 1732 C C . ALA A 1 217 ? 53.177 59.395 9.499 1 51.9 244 ALA A C 1
ATOM 1733 O O . ALA A 1 217 ? 54.34 58.988 9.546 1 59.12 244 ALA A O 1
ATOM 1735 N N . GLY A 1 218 ? 52.136 58.593 9.634 1 51.94 245 GLY A N 1
ATOM 1736 C CA . GLY A 1 218 ? 52.303 57.17 9.703 1 44.69 245 GLY A CA 1
ATOM 1737 C C . GLY A 1 218 ? 50.999 56.439 9.511 1 47.38 245 GLY A C 1
ATOM 1738 O O . GLY A 1 218 ? 49.925 57.051 9.577 1 41.71 245 GLY A O 1
ATOM 1739 N N . THR A 1 219 ? 51.094 55.132 9.273 1 43.31 246 THR A N 1
ATOM 1740 C CA . THR A 1 219 ? 49.91 54.255 9.163 1 54.97 246 THR A CA 1
ATOM 1741 C C . THR A 1 219 ? 49.908 53.146 10.206 1 41.12 246 THR A C 1
ATOM 1742 O O . THR A 1 219 ? 50.927 52.828 10.746 1 49.52 246 THR A O 1
ATOM 1746 N N . LEU A 1 220 ? 48.755 52.546 10.44 1 35.22 247 LEU A N 1
ATOM 1747 C CA . LEU A 1 220 ? 48.63 51.477 11.381 1 40.13 247 LEU A CA 1
ATOM 1748 C C . LEU A 1 220 ? 47.351 50.751 11.092 1 52.91 247 LEU A C 1
ATOM 1749 O O . LEU A 1 220 ? 46.521 51.254 10.347 1 46.77 247 LEU A O 1
ATOM 1754 N N . SER A 1 221 ? 47.209 49.55 11.645 1 47.32 248 SER A N 1
ATOM 1755 C CA . SER A 1 221 ? 45.969 48.767 11.505 1 51.82 248 SER A CA 1
ATOM 1756 C C . SER A 1 221 ? 45.098 49.146 12.664 1 46.33 248 SER A C 1
ATOM 1757 O O . SER A 1 221 ? 45.627 49.51 13.738 1 49.76 248 SER A O 1
ATOM 1760 N N . TYR A 1 222 ? 43.784 49.087 12.469 1 46.48 249 TYR A N 1
ATOM 1761 C CA . TYR A 1 222 ? 42.878 49.795 13.357 1 38.51 249 TYR A CA 1
ATOM 1762 C C . TYR A 1 222 ? 41.48 49.364 13.193 1 39.15 249 TYR A C 1
ATOM 1763 O O . TYR A 1 222 ? 40.945 49.328 12.108 1 49.9 249 TYR A O 1
ATOM 1772 N N . HIS A 1 223 ? 40.832 49.114 14.321 1 61.51 250 HIS A N 1
ATOM 1773 C CA . HIS A 1 223 ? 39.429 48.688 14.305 1 57.61 250 HIS A CA 1
ATOM 1774 C C . HIS A 1 223 ? 38.565 49.934 14.443 1 51.07 250 HIS A C 1
ATOM 1775 O O . HIS A 1 223 ? 38.652 50.627 15.449 1 56.35 250 HIS A O 1
ATOM 1782 N N . SER A 1 224 ? 37.707 50.169 13.454 1 58 251 SER A N 1
ATOM 1783 C CA . SER A 1 224 ? 36.923 51.379 13.352 1 60.99 251 SER A CA 1
ATOM 1784 C C . SER A 1 224 ? 35.619 51.245 14.067 1 65.97 251 SER A C 1
ATOM 1785 O O . SER A 1 224 ? 35.146 50.146 14.245 1 61.21 251 SER A O 1
ATOM 1788 N N . LEU A 1 225 ? 35.039 52.391 14.435 1 58.84 252 LEU A N 1
ATOM 1789 C CA . LEU A 1 225 ? 33.75 52.447 15.112 1 64.88 252 LEU A CA 1
ATOM 1790 C C . LEU A 1 225 ? 32.648 52.516 14.073 1 65.74 252 LEU A C 1
ATOM 1791 O O . LEU A 1 225 ? 31.641 51.816 14.166 1 61.78 252 LEU A O 1
ATOM 1796 N N . SER A 1 226 ? 32.844 53.332 13.054 1 45.63 253 SER A N 1
ATOM 1797 C CA . SER A 1 226 ? 31.794 53.53 12.073 1 54.14 253 SER A CA 1
ATOM 1798 C C . SER A 1 226 ? 31.563 52.313 11.186 1 52.82 253 SER A C 1
ATOM 1799 O O . SER A 1 226 ? 30.51 52.191 10.58 1 52.36 253 SER A O 1
ATOM 1802 N N . GLY A 1 227 ? 32.582 51.477 11.037 1 58.34 254 GLY A N 1
ATOM 1803 C CA . GLY A 1 227 ? 32.481 50.285 10.185 1 69.02 254 GLY A CA 1
ATOM 1804 C C . GLY A 1 227 ? 32.489 48.965 10.97 1 80.18 254 GLY A C 1
ATOM 1805 O O . GLY A 1 227 ? 32.093 47.912 10.444 1 72.48 254 GLY A O 1
ATOM 1806 N N . ASN A 1 228 ? 32.988 49.031 12.21 1 67.04 255 ASN A N 1
ATOM 1807 C CA . ASN A 1 228 ? 33.112 47.889 13.071 1 78.84 255 ASN A CA 1
ATOM 1808 C C . ASN A 1 228 ? 33.921 46.761 12.442 1 75.26 255 ASN A C 1
ATOM 1809 O O . ASN A 1 228 ? 33.558 45.607 12.543 1 72.3 255 ASN A O 1
ATOM 1814 N N . THR A 1 229 ? 35.018 47.111 11.787 1 71.13 256 THR A N 1
ATOM 1815 C CA . THR A 1 229 ? 35.834 46.143 11.091 1 55.64 256 THR A CA 1
ATOM 1816 C C . THR A 1 229 ? 37.286 46.541 11.162 1 64.08 256 THR A C 1
ATOM 1817 O O . THR A 1 229 ? 37.631 47.547 11.81 1 60.32 256 THR A O 1
ATOM 1821 N N . GLU A 1 230 ? 38.136 45.728 10.536 1 59.21 257 GLU A N 1
ATOM 1822 C CA . GLU A 1 230 ? 39.572 45.999 10.472 1 59.94 257 GLU A CA 1
ATOM 1823 C C . GLU A 1 230 ? 39.916 46.974 9.325 1 46.84 257 GLU A C 1
ATOM 1824 O O . GLU A 1 230 ? 39.452 46.821 8.215 1 40.74 257 GLU A O 1
ATOM 1830 N N . THR A 1 231 ? 40.738 47.976 9.618 1 41.85 258 THR A N 1
ATOM 1831 C CA . THR A 1 231 ? 41.032 48.997 8.622 1 36.05 258 THR A CA 1
ATOM 1832 C C . THR A 1 231 ? 42.48 49.295 8.627 1 39.99 258 THR A C 1
ATOM 1833 O O . THR A 1 231 ? 43.173 49.007 9.594 1 48.89 258 THR A O 1
ATOM 1837 N N . PHE A 1 232 ? 42.964 49.878 7.536 1 39.13 259 PHE A N 1
ATOM 1838 C CA . PHE A 1 232 ? 44.198 50.634 7.63 1 37.67 259 PHE A CA 1
ATOM 1839 C C . PHE A 1 232 ? 43.819 52.103 7.964 1 38.77 259 PHE A C 1
ATOM 1840 O O . PHE A 1 232 ? 42.83 52.613 7.458 1 35.64 259 PHE A O 1
ATOM 1848 N N . LEU A 1 233 ? 44.63 52.769 8.771 1 34.49 260 LEU A N 1
ATOM 1849 C CA . LEU A 1 233 ? 44.356 54.09 9.234 1 34.13 260 LEU A CA 1
ATOM 1850 C C . LEU A 1 233 ? 45.599 54.889 9.056 1 45.6 260 LEU A C 1
ATOM 1851 O O . LEU A 1 233 ? 46.643 54.476 9.54 1 38.85 260 LEU A O 1
ATOM 1856 N N . ALA A 1 234 ? 45.49 56.036 8.356 1 35.96 261 ALA A N 1
ATOM 1857 C CA . ALA A 1 234 ? 46.612 56.952 8.196 1 36.88 261 ALA A CA 1
ATOM 1858 C C . ALA A 1 234 ? 46.445 58.185 9.124 1 35.25 261 ALA A C 1
ATOM 1859 O O . ALA A 1 234 ? 45.374 58.69 9.284 1 31.04 261 ALA A O 1
ATOM 1861 N N . ILE A 1 235 ? 47.553 58.662 9.681 1 28.75 262 ILE A N 1
ATOM 1862 C CA . ILE A 1 235 ? 47.575 59.758 10.534 1 36.2 262 ILE A CA 1
ATOM 1863 C C . ILE A 1 235 ? 48.505 60.775 9.938 1 40.21 262 ILE A C 1
ATOM 1864 O O . ILE A 1 235 ? 49.71 60.531 9.757 1 38.95 262 ILE A O 1
ATOM 1869 N N . GLN A 1 236 ? 47.958 61.956 9.685 1 33.59 263 GLN A N 1
ATOM 1870 C CA . GLN A 1 236 ? 48.755 63.06 9.167 1 35.73 263 GLN A CA 1
ATOM 1871 C C . GLN A 1 236 ? 48.68 64.26 10.132 1 31.87 263 GLN A C 1
ATOM 1872 O O . GLN A 1 236 ? 47.769 65.048 10.022 1 35.37 263 GLN A O 1
ATOM 1878 N N . PRO A 1 237 ? 49.664 64.41 11.005 1 39.49 264 PRO A N 1
ATOM 1879 C CA . PRO A 1 237 ? 49.752 65.566 11.889 1 37.25 264 PRO A CA 1
ATOM 1880 C C . PRO A 1 237 ? 50.215 66.796 11.18 1 44.97 264 PRO A C 1
ATOM 1881 O O . PRO A 1 237 ? 50.982 66.724 10.211 1 37.35 264 PRO A O 1
ATOM 1885 N N . PHE A 1 238 ? 49.714 67.939 11.623 1 35.5 265 PHE A N 1
ATOM 1886 C CA . PHE A 1 238 ? 50.114 69.214 11.066 1 27.74 265 PHE A CA 1
ATOM 1887 C C . PHE A 1 238 ? 49.84 70.356 12.035 1 34.48 265 PHE A C 1
ATOM 1888 O O . PHE A 1 238 ? 48.959 70.258 12.857 1 38.84 265 PHE A O 1
ATOM 1896 N N . ASP A 1 239 ? 50.649 71.406 11.973 1 39.27 266 ASP A N 1
ATOM 1897 C CA . ASP A 1 239 ? 50.43 72.574 12.807 1 41.23 266 ASP A CA 1
ATOM 1898 C C . ASP A 1 239 ? 49.396 73.465 12.149 1 35.42 266 ASP A C 1
ATOM 1899 O O . ASP A 1 239 ? 49.514 73.814 10.988 1 38.6 266 ASP A O 1
ATOM 1904 N N . PHE A 1 240 ? 48.348 73.795 12.872 1 36.74 267 PHE A N 1
ATOM 1905 C CA . PHE A 1 240 ? 47.381 74.743 12.346 1 42.66 267 PHE A CA 1
ATOM 1906 C C . PHE A 1 240 ? 47.788 76.198 12.609 1 43.96 267 PHE A C 1
ATOM 1907 O O . PHE A 1 240 ? 47.067 77.085 12.242 1 39.18 267 PHE A O 1
ATOM 1915 N N . PHE A 1 241 ? 48.987 76.396 13.18 1 36.39 268 PHE A N 1
ATOM 1916 C CA . PHE A 1 241 ? 49.604 77.704 13.362 1 30.89 268 PHE A CA 1
ATOM 1917 C C . PHE A 1 241 ? 51.126 77.551 13.477 1 37.99 268 PHE A C 1
ATOM 1918 O O . PHE A 1 241 ? 51.572 76.653 14.113 1 40.13 268 PHE A O 1
ATOM 1926 N N . GLU A 1 242 ? 51.89 78.413 12.826 1 52.25 269 GLU A N 1
ATOM 1927 C CA . GLU A 1 242 ? 53.374 78.39 12.867 1 65.55 269 GLU A CA 1
ATOM 1928 C C . GLU A 1 242 ? 53.997 79.552 13.641 1 64.73 269 GLU A C 1
ATOM 1929 O O . GLU A 1 242 ? 53.768 80.713 13.305 1 67.53 269 GLU A O 1
ATOM 1935 N N A GLU A 1 243 ? 54.712 79.225 14.73 0.5 70.9 270 GLU A N 1
ATOM 1936 N N B GLU A 1 243 ? 54.92 79.272 14.549 0.5 71.27 270 GLU A N 1
ATOM 1937 C CA A GLU A 1 243 ? 55.497 80.224 15.501 0.5 68.45 270 GLU A CA 1
ATOM 1938 C CA B GLU A 1 243 ? 55.594 80.332 15.301 0.5 68.8 270 GLU A CA 1
ATOM 1939 C C A GLU A 1 243 ? 57.009 80.283 14.967 0.5 69.57 270 GLU A C 1
ATOM 1940 C C B GLU A 1 243 ? 57.136 80.436 14.964 0.5 69.63 270 GLU A C 1
ATOM 1941 O O A GLU A 1 243 ? 57.198 80.635 13.792 0.5 73.44 270 GLU A O 1
ATOM 1942 O O B GLU A 1 243 ? 57.458 81.012 13.912 0.5 74.36 270 GLU A O 1
ATOM 1953 N N . LYS A 1 244 ? 58.073 79.881 15.812 1 76.8 271 LYS A N 1
ATOM 1954 C CA . LYS A 1 244 ? 59.611 80.128 15.678 1 62.36 271 LYS A CA 1
ATOM 1955 C C . LYS A 1 244 ? 60.036 81.488 16.243 1 68.2 271 LYS A C 1
ATOM 1956 O O . LYS A 1 244 ? 59.98 82.515 15.488 1 74.52 271 LYS A O 1
ATOM 1962 N N . ASN A 1 249 ? 52.623 69.337 20.005 1 72.39 276 ASN A N 1
ATOM 1963 C CA . ASN A 1 249 ? 52.363 70.077 21.182 1 63.84 276 ASN A CA 1
ATOM 1964 C C . ASN A 1 249 ? 51.163 71.01 20.92 1 62.6 276 ASN A C 1
ATOM 1965 O O . ASN A 1 249 ? 50.08 70.522 20.568 1 56.51 276 ASN A O 1
ATOM 1970 N N . HIS A 1 250 ? 51.349 72.329 21.053 1 49.46 277 HIS A N 1
ATOM 1971 C CA . HIS A 1 250 ? 50.217 73.226 21.427 1 61.4 277 HIS A CA 1
ATOM 1972 C C . HIS A 1 250 ? 49.262 73.55 20.279 1 46.76 277 HIS A C 1
ATOM 1973 O O . HIS A 1 250 ? 48.038 73.642 20.497 1 41.15 277 HIS A O 1
ATOM 1980 N N . TRP A 1 251 ? 49.824 73.713 19.074 1 41.47 278 TRP A N 1
ATOM 1981 C CA . TRP A 1 251 ? 49.04 74.126 17.884 1 37.68 278 TRP A CA 1
ATOM 1982 C C . TRP A 1 251 ? 48.977 73.016 16.842 1 44.72 278 TRP A C 1
ATOM 1983 O O . TRP A 1 251 ? 49.091 73.279 15.634 1 35.22 278 TRP A O 1
ATOM 1994 N N . ARG A 1 252 ? 48.821 71.774 17.304 1 44.21 279 ARG A N 1
ATOM 1995 C CA . ARG A 1 252 ? 48.891 70.639 16.404 1 36.98 279 ARG A CA 1
ATOM 1996 C C . ARG A 1 252 ? 47.59 69.941 16.223 1 33.12 279 ARG A C 1
ATOM 1997 O O . ARG A 1 252 ? 46.957 69.602 17.174 1 32.7 279 ARG A O 1
ATOM 2005 N N . TRP A 1 253 ? 47.229 69.64 14.97 1 27.72 280 TRP A N 1
ATOM 2006 C CA . TRP A 1 253 ? 46.069 68.781 14.693 1 27.49 280 TRP A CA 1
ATOM 2007 C C . TRP A 1 253 ? 46.539 67.549 13.912 1 35.9 280 TRP A C 1
ATOM 2008 O O . TRP A 1 253 ? 47.7 67.466 13.577 1 35.36 280 TRP A O 1
ATOM 2019 N N . ALA A 1 254 ? 45.621 66.665 13.546 1 28.92 281 ALA A N 1
ATOM 2020 C CA . ALA A 1 254 ? 45.923 65.626 12.606 1 37.43 281 ALA A CA 1
ATOM 2021 C C . ALA A 1 254 ? 44.717 65.194 11.805 1 32.46 281 ALA A C 1
ATOM 2022 O O . ALA A 1 254 ? 43.614 65.156 12.3 1 27.82 281 ALA A O 1
ATOM 2024 N N . ILE A 1 255 ? 44.935 64.845 10.545 1 24.4 282 ILE A N 1
ATOM 2025 C CA . ILE A 1 255 ? 43.884 64.208 9.783 1 24.18 282 ILE A CA 1
ATOM 2026 C C . ILE A 1 255 ? 44.028 62.699 9.945 1 32.68 282 ILE A C 1
ATOM 2027 O O . ILE A 1 255 ? 45.138 62.149 9.863 1 34.94 282 ILE A O 1
ATOM 2032 N N . GLY A 1 256 ? 42.901 62.04 10.115 1 28.26 283 GLY A N 1
ATOM 2033 C CA . GLY A 1 256 ? 42.833 60.609 10.136 1 32.47 283 GLY A CA 1
ATOM 2034 C C . GLY A 1 256 ? 42.01 60.198 8.961 1 29.29 283 GLY A C 1
ATOM 2035 O O . GLY A 1 256 ? 40.923 60.693 8.772 1 33.3 283 GLY A O 1
ATOM 2036 N N . LYS A 1 257 ? 42.518 59.249 8.172 1 26.94 284 LYS A N 1
ATOM 2037 C CA . LYS A 1 257 ? 41.761 58.645 7.106 1 28.6 284 LYS A CA 1
ATOM 2038 C C . LYS A 1 257 ? 41.938 57.14 7.087 1 28.07 284 LYS A C 1
ATOM 2039 O O . LYS A 1 257 ? 43.052 56.626 7.242 1 37.83 284 LYS A O 1
ATOM 2045 N N . TYR A 1 258 ? 40.852 56.401 6.875 1 32.38 285 TYR A N 1
ATOM 2046 C CA . TYR A 1 258 ? 40.948 54.956 6.974 1 34.1 285 TYR A CA 1
ATOM 2047 C C . TYR A 1 258 ? 40.161 54.217 5.917 1 40.53 285 TYR A C 1
ATOM 2048 O O . TYR A 1 258 ? 39.207 54.744 5.331 1 40.33 285 TYR A O 1
ATOM 2057 N N . VAL A 1 259 ? 40.55 52.965 5.697 1 38.77 286 VAL A N 1
ATOM 2058 C CA . VAL A 1 259 ? 39.867 52.112 4.668 1 46.61 286 VAL A CA 1
ATOM 2059 C C . VAL A 1 259 ? 39.761 50.623 5.118 1 39.91 286 VAL A C 1
ATOM 2060 O O . VAL A 1 259 ? 40.67 50.061 5.759 1 38.39 286 VAL A O 1
ATOM 2064 N N . ASN A 1 260 ? 38.637 50.019 4.811 1 37.03 287 ASN A N 1
ATOM 2065 C CA . ASN A 1 260 ? 38.403 48.622 5.21 1 50.47 287 ASN A CA 1
ATOM 2066 C C . ASN A 1 260 ? 39.373 47.639 4.545 1 45.92 287 ASN A C 1
ATOM 2067 O O . ASN A 1 260 ? 39.536 47.676 3.353 1 41.93 287 ASN A O 1
ATOM 2072 N N . LYS A 1 261 ? 40.079 46.856 5.358 1 35.68 288 LYS A N 1
ATOM 2073 C CA . LYS A 1 261 ? 40.924 45.791 4.832 1 51.09 288 LYS A CA 1
ATOM 2074 C C . LYS A 1 261 ? 40.167 44.853 3.865 1 57.28 288 LYS A C 1
ATOM 2075 O O . LYS A 1 261 ? 40.729 44.39 2.869 1 52.97 288 LYS A O 1
ATOM 2081 N N . SER A 1 262 ? 38.892 44.595 4.165 1 52.94 289 SER A N 1
ATOM 2082 C CA . SER A 1 262 ? 38.029 43.793 3.313 1 51.14 289 SER A CA 1
ATOM 2083 C C . SER A 1 262 ? 37.873 44.366 1.932 1 50.71 289 SER A C 1
ATOM 2084 O O . SER A 1 262 ? 37.613 43.65 0.985 1 52.95 289 SER A O 1
ATOM 2087 N N . LEU A 1 263 ? 38.008 45.668 1.811 1 50.29 290 LEU A N 1
ATOM 2088 C CA . LEU A 1 263 ? 37.954 46.311 0.509 1 54.5 290 LEU A CA 1
ATOM 2089 C C . LEU A 1 263 ? 39.318 46.299 -0.183 1 49 290 LEU A C 1
ATOM 2090 O O . LEU A 1 263 ? 39.409 46.089 -1.39 1 52.19 290 LEU A O 1
ATOM 2095 N N . VAL A 1 264 ? 40.372 46.576 0.571 1 42.25 291 VAL A N 1
ATOM 2096 C CA . VAL A 1 264 ? 41.711 46.579 -0.013 1 48.28 291 VAL A CA 1
ATOM 2097 C C . VAL A 1 264 ? 42.029 45.191 -0.617 1 52.17 291 VAL A C 1
ATOM 2098 O O . VAL A 1 264 ? 42.524 45.076 -1.726 1 44.58 291 VAL A O 1
ATOM 2102 N N . PHE A 1 265 ? 41.729 44.14 0.134 1 54.01 292 PHE A N 1
ATOM 2103 C CA . PHE A 1 265 ? 42.138 42.784 -0.223 1 55.62 292 PHE A CA 1
ATOM 2104 C C . PHE A 1 265 ? 40.998 42.044 -0.842 1 54.43 292 PHE A C 1
ATOM 2105 O O . PHE A 1 265 ? 40.727 40.891 -0.57 1 70.68 292 PHE A O 1
ATOM 2113 N N . LYS A 1 266 ? 40.339 42.73 -1.728 1 68.83 293 LYS A N 1
ATOM 2114 C CA . LYS A 1 266 ? 39.2 42.225 -2.411 1 71.09 293 LYS A CA 1
ATOM 2115 C C . LYS A 1 266 ? 38.154 41.708 -1.457 1 78.14 293 LYS A C 1
ATOM 2116 O O . LYS A 1 266 ? 36.976 41.952 -1.681 1 92.24 293 LYS A O 1
ATOM 2122 N N . ILE B 1 2 ? 88.23 49.611 -1.437 1 52.44 29 ILE B N 1
ATOM 2123 C CA . ILE B 1 2 ? 89.234 50.475 -0.743 1 38.67 29 ILE B CA 1
ATOM 2124 C C . ILE B 1 2 ? 88.926 51.919 -0.987 1 30.72 29 ILE B C 1
ATOM 2125 O O . ILE B 1 2 ? 88.818 52.668 -0.042 1 40.24 29 ILE B O 1
ATOM 2130 N N . ASP B 1 3 ? 88.703 52.333 -2.23 1 28.94 30 ASP B N 1
ATOM 2131 C CA . ASP B 1 3 ? 88.38 53.773 -2.451 1 25.64 30 ASP B CA 1
ATOM 2132 C C . ASP B 1 3 ? 86.959 54.157 -1.974 1 25.14 30 ASP B C 1
ATOM 2133 O O . ASP B 1 3 ? 86.083 53.349 -2.018 1 24.13 30 ASP B O 1
ATOM 2138 N N . PRO B 1 4 ? 86.775 55.348 -1.457 1 25 31 PRO B N 1
ATOM 2139 C CA . PRO B 1 4 ? 85.452 55.79 -0.962 1 33.35 31 PRO B CA 1
ATOM 2140 C C . PRO B 1 4 ? 84.263 55.581 -1.906 1 29.97 31 PRO B C 1
ATOM 2141 O O . PRO B 1 4 ? 83.231 55.118 -1.47 1 23.58 31 PRO B O 1
ATOM 2145 N N . PHE B 1 5 ? 84.417 55.902 -3.185 1 24.7 32 PHE B N 1
ATOM 2146 C CA . PHE B 1 5 ? 83.334 55.639 -4.128 1 24.46 32 PHE B CA 1
ATOM 2147 C C . PHE B 1 5 ? 82.921 54.197 -4.206 1 24.17 32 PHE B C 1
ATOM 2148 O O . PHE B 1 5 ? 81.751 53.89 -3.97 1 19.08 32 PHE B O 1
ATOM 2156 N N . THR B 1 6 ? 83.891 53.319 -4.441 1 20.45 33 THR B N 1
ATOM 2157 C CA . THR B 1 6 ? 83.659 51.933 -4.469 1 29.6 33 THR B CA 1
ATOM 2158 C C . THR B 1 6 ? 83.07 51.393 -3.151 1 30.03 33 THR B C 1
ATOM 2159 O O . THR B 1 6 ? 82.23 50.499 -3.168 1 22.23 33 THR B O 1
ATOM 2163 N N . GLU B 1 7 ? 83.592 51.858 -2.032 1 24.9 34 GLU B N 1
ATOM 2164 C CA . GLU B 1 7 ? 83.095 51.445 -0.712 1 28.96 34 GLU B CA 1
ATOM 2165 C C . GLU B 1 7 ? 81.577 51.75 -0.579 1 24.48 34 GLU B C 1
ATOM 2166 O O . GLU B 1 7 ? 80.83 50.889 -0.184 1 23.42 34 GLU B O 1
ATOM 2172 N N . SER B 1 8 ? 81.167 52.971 -0.966 1 17.7 35 SER B N 1
ATOM 2173 C CA . SER B 1 8 ? 79.795 53.36 -0.942 1 24.28 35 SER B CA 1
ATOM 2174 C C . SER B 1 8 ? 78.906 52.466 -1.818 1 29.29 35 SER B C 1
ATOM 2175 O O . SER B 1 8 ? 77.805 52.071 -1.422 1 27.55 35 SER B O 1
ATOM 2178 N N . VAL B 1 9 ? 79.429 52.052 -2.974 1 26.26 36 VAL B N 1
ATOM 2179 C CA . VAL B 1 9 ? 78.687 51.184 -3.89 1 27.5 36 VAL B CA 1
ATOM 2180 C C . VAL B 1 9 ? 78.6 49.76 -3.374 1 25.91 36 VAL B C 1
ATOM 2181 O O . VAL B 1 9 ? 77.558 49.175 -3.418 1 32.77 36 VAL B O 1
ATOM 2185 N N . LEU B 1 10 ? 79.701 49.202 -2.904 1 26.68 37 LEU B N 1
ATOM 2186 C CA . LEU B 1 10 ? 79.702 47.935 -2.232 1 29.67 37 LEU B CA 1
ATOM 2187 C C . LEU B 1 10 ? 78.729 47.844 -1.014 1 27.54 37 LEU B C 1
ATOM 2188 O O . LEU B 1 10 ? 78.051 46.822 -0.844 1 29.26 37 LEU B O 1
ATOM 2193 N N . GLN B 1 11 ? 78.612 48.91 -0.269 1 25.52 38 GLN B N 1
ATOM 2194 C CA . GLN B 1 11 ? 77.691 48.98 0.876 1 31.71 38 GLN B CA 1
ATOM 2195 C C . GLN B 1 11 ? 76.257 48.917 0.394 1 29.2 38 GLN B C 1
ATOM 2196 O O . GLN B 1 11 ? 75.518 48.087 0.882 1 28.76 38 GLN B O 1
ATOM 2202 N N . SER B 1 12 ? 75.894 49.757 -0.566 1 23.29 39 SER B N 1
ATOM 2203 C CA . SER B 1 12 ? 74.53 49.755 -1.149 1 28.29 39 SER B CA 1
ATOM 2204 C C . SER B 1 12 ? 74.14 48.388 -1.695 1 32.04 39 SER B C 1
ATOM 2205 O O . SER B 1 12 ? 73.054 47.902 -1.417 1 27.98 39 SER B O 1
ATOM 2208 N N . GLN B 1 13 ? 75.026 47.764 -2.455 1 30.58 40 GLN B N 1
ATOM 2209 C CA . GLN B 1 13 ? 74.776 46.439 -2.979 1 38.23 40 GLN B CA 1
ATOM 2210 C C . GLN B 1 13 ? 74.633 45.399 -1.896 1 36.77 40 GLN B C 1
ATOM 2211 O O . GLN B 1 13 ? 73.789 44.518 -2.006 1 37.18 40 GLN B O 1
ATOM 2217 N N . ALA B 1 14 ? 75.464 45.475 -0.868 1 27.95 41 ALA B N 1
ATOM 2218 C CA . ALA B 1 14 ? 75.38 44.522 0.193 1 24.22 41 ALA B CA 1
ATOM 2219 C C . ALA B 1 14 ? 74.006 44.636 0.938 1 28.94 41 ALA B C 1
ATOM 2220 O O . ALA B 1 14 ? 73.371 43.635 1.149 1 37.53 41 ALA B O 1
ATOM 2222 N N . THR B 1 15 ? 73.596 45.841 1.313 1 29.54 42 THR B N 1
ATOM 2223 C CA . THR B 1 15 ? 72.422 46.021 2.101 1 31.4 42 THR B CA 1
ATOM 2224 C C . THR B 1 15 ? 71.207 45.653 1.25 1 35.93 42 THR B C 1
ATOM 2225 O O . THR B 1 15 ? 70.248 45.101 1.746 1 31.93 42 THR B O 1
ATOM 2229 N N . GLU B 1 16 ? 71.254 45.974 -0.038 1 31.81 43 GLU B N 1
ATOM 2230 C CA . GLU B 1 16 ? 70.166 45.658 -0.937 1 31.37 43 GLU B CA 1
ATOM 2231 C C . GLU B 1 16 ? 70.015 44.14 -1.106 1 38.15 43 GLU B C 1
ATOM 2232 O O . GLU B 1 16 ? 68.923 43.602 -1.105 1 34.4 43 GLU B O 1
ATOM 2238 N N . LEU B 1 17 ? 71.124 43.448 -1.153 1 30.88 44 LEU B N 1
ATOM 2239 C CA . LEU B 1 17 ? 71.091 42.019 -1.214 1 31.65 44 LEU B CA 1
ATOM 2240 C C . LEU B 1 17 ? 70.593 41.435 0.085 1 39.12 44 LEU B C 1
ATOM 2241 O O . LEU B 1 17 ? 69.896 40.432 0.1 1 35.47 44 LEU B O 1
ATOM 2246 N N . LEU B 1 18 ? 70.963 42.044 1.183 1 31.27 45 LEU B N 1
ATOM 2247 C CA . LEU B 1 18 ? 70.449 41.642 2.462 1 38.26 45 LEU B CA 1
ATOM 2248 C C . LEU B 1 18 ? 68.917 41.717 2.513 1 28.85 45 LEU B C 1
ATOM 2249 O O . LEU B 1 18 ? 68.24 40.848 3.022 1 33.68 45 LEU B O 1
ATOM 2254 N N . GLN B 1 19 ? 68.376 42.815 2.044 1 25.67 46 GLN B N 1
ATOM 2255 C CA . GLN B 1 19 ? 66.984 43.017 2.109 1 30.06 46 GLN B CA 1
ATOM 2256 C C . GLN B 1 19 ? 66.21 42.004 1.22 1 28.21 46 GLN B C 1
ATOM 2257 O O . GLN B 1 19 ? 65.131 41.569 1.589 1 26.99 46 GLN B O 1
ATOM 2263 N N A LYS B 1 20 ? 66.794 41.637 0.089 0.5 28.9 47 LYS B N 1
ATOM 2264 N N B LYS B 1 20 ? 66.805 41.643 0.101 0.5 28.91 47 LYS B N 1
ATOM 2265 C CA A LYS B 1 20 ? 66.16 40.734 -0.859 0.5 28.71 47 LYS B CA 1
ATOM 2266 C CA B LYS B 1 20 ? 66.199 40.756 -0.865 0.5 28.78 47 LYS B CA 1
ATOM 2267 C C A LYS B 1 20 ? 66.039 39.344 -0.257 0.5 32.63 47 LYS B C 1
ATOM 2268 C C B LYS B 1 20 ? 66.061 39.355 -0.279 0.5 32.67 47 LYS B C 1
ATOM 2269 O O A LYS B 1 20 ? 64.983 38.717 -0.357 0.5 26.9 47 LYS B O 1
ATOM 2270 O O B LYS B 1 20 ? 64.999 38.749 -0.378 0.5 26.92 47 LYS B O 1
ATOM 2281 N N . LYS B 1 21 ? 67.124 38.884 0.365 1 28.28 48 LYS B N 1
ATOM 2282 C CA . LYS B 1 21 ? 67.154 37.638 1.02 1 32.02 48 LYS B CA 1
ATOM 2283 C C . LYS B 1 21 ? 66.146 37.531 2.183 1 33.5 48 LYS B C 1
ATOM 2284 O O . LYS B 1 21 ? 65.5 36.5 2.36 1 29.67 48 LYS B O 1
ATOM 2290 N N . ALA B 1 22 ? 66.029 38.592 2.963 1 23.68 49 ALA B N 1
ATOM 2291 C CA . ALA B 1 22 ? 65.178 38.603 4.028 1 23.44 49 ALA B CA 1
ATOM 2292 C C . ALA B 1 22 ? 63.744 38.553 3.501 1 31.44 49 ALA B C 1
ATOM 2293 O O . ALA B 1 22 ? 62.899 37.902 4.088 1 26.2 49 ALA B O 1
ATOM 2295 N N . GLN B 1 23 ? 63.476 39.297 2.44 1 25.68 50 GLN B N 1
ATOM 2296 C CA . GLN B 1 23 ? 62.156 39.34 1.834 1 29.07 50 GLN B CA 1
ATOM 2297 C C . GLN B 1 23 ? 61.807 37.971 1.194 1 27.47 50 GLN B C 1
ATOM 2298 O O . GLN B 1 23 ? 60.693 37.529 1.28 1 27.71 50 GLN B O 1
ATOM 2304 N N . LEU B 1 24 ? 62.788 37.284 0.662 1 31.43 51 LEU B N 1
ATOM 2305 C CA . LEU B 1 24 ? 62.619 35.947 0.143 1 33.29 51 LEU B CA 1
ATOM 2306 C C . LEU B 1 24 ? 62.176 34.944 1.283 1 39.99 51 LEU B C 1
ATOM 2307 O O . LEU B 1 24 ? 61.279 34.116 1.12 1 24.99 51 LEU B O 1
ATOM 2312 N N . VAL B 1 25 ? 62.834 34.995 2.421 1 29.83 52 VAL B N 1
ATOM 2313 C CA . VAL B 1 25 ? 62.445 34.153 3.523 1 28.93 52 VAL B CA 1
ATOM 2314 C C . VAL B 1 25 ? 61.087 34.522 4.098 1 33.14 52 VAL B C 1
ATOM 2315 O O . VAL B 1 25 ? 60.258 33.644 4.361 1 29.99 52 VAL B O 1
ATOM 2319 N N . SER B 1 26 ? 60.798 35.824 4.215 1 24.35 53 SER B N 1
ATOM 2320 C CA . SER B 1 26 ? 59.552 36.205 4.788 1 27.98 53 SER B CA 1
ATOM 2321 C C . SER B 1 26 ? 58.34 35.705 3.933 1 25.58 53 SER B C 1
ATOM 2322 O O . SER B 1 26 ? 57.319 35.358 4.511 1 23.22 53 SER B O 1
ATOM 2325 N N . PHE B 1 27 ? 58.445 35.825 2.614 1 17.65 54 PHE B N 1
ATOM 2326 C CA . PHE B 1 27 ? 57.385 35.376 1.697 1 27.82 54 PHE B CA 1
ATOM 2327 C C . PHE B 1 27 ? 57.111 33.887 1.916 1 22.64 54 PHE B C 1
ATOM 2328 O O . PHE B 1 27 ? 55.94 33.482 2.053 1 27.72 54 PHE B 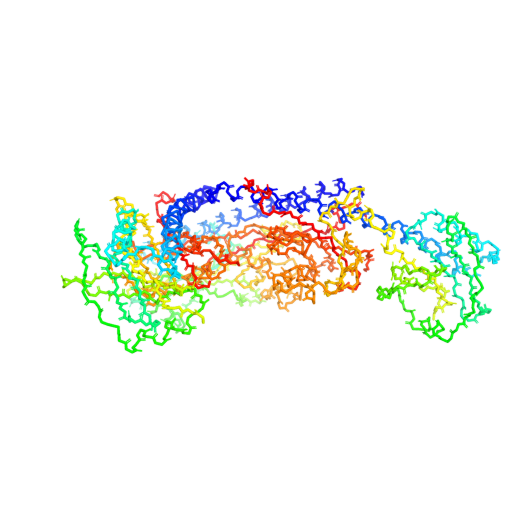O 1
ATOM 2336 N N . LYS B 1 28 ? 58.194 33.125 2.003 1 22.92 55 LYS B N 1
ATOM 2337 C CA . LYS B 1 28 ? 58.15 31.732 2.276 1 28 55 LYS B CA 1
ATOM 2338 C C . LYS B 1 28 ? 57.442 31.381 3.579 1 31.27 55 LYS B C 1
ATOM 2339 O O . LYS B 1 28 ? 56.51 30.59 3.584 1 35.14 55 LYS B O 1
ATOM 2345 N N . ILE B 1 29 ? 57.852 31.979 4.68 1 28.46 56 ILE B N 1
ATOM 2346 C CA . ILE B 1 29 ? 57.235 31.737 5.969 1 23.28 56 ILE B CA 1
ATOM 2347 C C . ILE B 1 29 ? 55.788 32.129 5.963 1 23.51 56 ILE B C 1
ATOM 2348 O O . ILE B 1 29 ? 54.956 31.419 6.489 1 26.65 56 ILE B O 1
ATOM 2353 N N . GLN B 1 30 ? 55.477 33.268 5.357 1 21.6 57 GLN B N 1
ATOM 2354 C CA . GLN B 1 30 ? 54.124 33.7 5.304 1 28.83 57 GLN B CA 1
ATOM 2355 C C . GLN B 1 30 ? 53.252 32.649 4.54 1 31.14 57 GLN B C 1
ATOM 2356 O O . GLN B 1 30 ? 52.074 32.451 4.864 1 27.9 57 GLN B O 1
ATOM 2362 N N . GLY B 1 31 ? 53.8 32.099 3.469 1 28.04 58 GLY B N 1
ATOM 2363 C CA . GLY B 1 31 ? 53.028 31.087 2.634 1 29.98 58 GLY B CA 1
ATOM 2364 C C . GLY B 1 31 ? 52.722 29.824 3.478 1 21.02 58 GLY B C 1
ATOM 2365 O O . GLY B 1 31 ? 51.628 29.34 3.491 1 23.95 58 GLY B O 1
ATOM 2366 N N . ILE B 1 32 ? 53.688 29.404 4.254 1 23.45 59 ILE B N 1
ATOM 2367 C CA . ILE B 1 32 ? 53.522 28.308 5.181 1 30.07 59 ILE B CA 1
ATOM 2368 C C . ILE B 1 32 ? 52.448 28.563 6.214 1 29.71 59 ILE B C 1
ATOM 2369 O O . ILE B 1 32 ? 51.546 27.737 6.407 1 29.77 59 ILE B O 1
ATOM 2374 N N . MET B 1 33 ? 52.474 29.733 6.83 1 24.51 60 MET B N 1
ATOM 2375 C CA . MET B 1 33 ? 51.488 30.083 7.812 1 25.3 60 MET B CA 1
ATOM 2376 C C . MET B 1 33 ? 50.104 30.214 7.208 1 27.79 60 MET B C 1
ATOM 2377 O O . MET B 1 33 ? 49.108 29.867 7.847 1 26.94 60 MET B O 1
ATOM 2382 N N . LYS B 1 34 ? 50.011 30.769 6.004 1 28.19 61 LYS B N 1
ATOM 2383 C CA . LYS B 1 34 ? 48.726 30.891 5.331 1 29.56 61 LYS B CA 1
ATOM 2384 C C . LYS B 1 34 ? 48.049 29.521 5.096 1 27.77 61 LYS B C 1
ATOM 2385 O O . LYS B 1 34 ? 46.851 29.377 5.252 1 22.71 61 LYS B O 1
ATOM 2391 N N A ARG B 1 35 ? 49.094287 28.757052 4.7959669 0.5 27.77 62 ARG B N 1
ATOM 2392 N N B ARG B 1 35 ? 49.081924 28.743227 4.7878527 0.5 27.82 62 ARG B N 1
ATOM 2393 C CA A ARG B 1 35 ? 48.944308 27.339927 4.4874977 0.5 32.09 62 ARG B CA 1
ATOM 2394 C CA B ARG B 1 35 ? 48.910788 27.328009 4.4810687 0.5 32.17 62 ARG B CA 1
ATOM 2395 C C A ARG B 1 35 ? 48.200217 26.608811 5.5999961 0.5 32.45 62 ARG B C 1
ATOM 2396 C C B ARG B 1 35 ? 48.176934 26.609037 5.6077115 0.5 32.48 62 ARG B C 1
ATOM 2397 O O A ARG B 1 35 ? 47.257559 25.860488 5.3414659 0.5 30.45 62 ARG B O 1
ATOM 2398 O O B ARG B 1 35 ? 47.234182 25.855281 5.3659513 0.5 30.45 62 ARG B O 1
ATOM 2413 N N . ILE B 1 36 ? 48.599 26.868 6.841 1 25.47 63 ILE B N 1
ATOM 2414 C CA . ILE B 1 36 ? 48.198 26.421 8.174 1 26.31 63 ILE B CA 1
ATOM 2415 C C . ILE B 1 36 ? 46.886 27 8.606 1 25.25 63 ILE B C 1
ATOM 2416 O O . ILE B 1 36 ? 45.971 26.276 9.012 1 29.72 63 ILE B O 1
ATOM 2421 N N . PHE B 1 37 ? 46.722 28.3 8.465 1 27.43 64 PHE B N 1
ATOM 2422 C CA . PHE B 1 37 ? 45.485 28.921 8.894 1 29.23 64 PHE B CA 1
ATOM 2423 C C . PHE B 1 37 ? 44.3 28.593 7.994 1 35.78 64 PHE B C 1
ATOM 2424 O O . PHE B 1 37 ? 43.161 28.607 8.441 1 30.72 64 PHE B O 1
ATOM 2432 N N . MET B 1 38 ? 44.571 28.346 6.714 1 30.17 65 MET B N 1
ATOM 2433 C CA . MET B 1 38 ? 43.551 27.934 5.767 1 38.02 65 MET B CA 1
ATOM 2434 C C . MET B 1 38 ? 43.047 26.525 6.197 1 29.1 65 MET B C 1
ATOM 2435 O O . MET B 1 38 ? 41.884 26.283 6.224 1 27.84 65 MET B O 1
ATOM 2440 N N . GLY B 1 39 ? 43.958 25.621 6.51 1 28.25 66 GLY B N 1
ATOM 2441 C CA . GLY B 1 39 ? 43.601 24.293 6.97 1 27.23 66 GLY B CA 1
ATOM 2442 C C . GLY B 1 39 ? 42.881 24.352 8.279 1 33.05 66 GLY B C 1
ATOM 2443 O O . GLY B 1 39 ? 41.893 23.63 8.494 1 30.84 66 GLY B O 1
ATOM 2444 N N . ALA B 1 40 ? 43.3 25.255 9.165 1 28.29 67 ALA B N 1
ATOM 2445 C CA . ALA B 1 40 ? 42.673 25.336 10.495 1 28.11 67 ALA B CA 1
ATOM 2446 C C . ALA B 1 40 ? 41.315 25.869 10.321 1 32.04 67 ALA B C 1
ATOM 2447 O O . ALA B 1 40 ? 40.389 25.428 11.002 1 28.3 67 ALA B O 1
ATOM 2449 N N . ASN B 1 41 ? 41.152 26.761 9.36 1 23.94 68 ASN B N 1
ATOM 2450 C CA . ASN B 1 41 ? 39.834 27.383 9.12 1 31.04 68 ASN B CA 1
ATOM 2451 C C . ASN B 1 41 ? 38.778 26.367 8.604 1 37 68 ASN B C 1
ATOM 2452 O O . ASN B 1 41 ? 37.624 26.398 9.009 1 35.94 68 ASN B O 1
ATOM 2457 N N . THR B 1 42 ? 39.237 25.473 7.732 1 34.96 69 THR B N 1
ATOM 2458 C CA . THR B 1 42 ? 38.501 24.352 7.233 1 43.62 69 THR B CA 1
ATOM 2459 C C . THR B 1 42 ? 38.064 23.42 8.373 1 34.27 69 THR B C 1
ATOM 2460 O O . THR B 1 42 ? 36.899 23.04 8.461 1 34.38 69 THR B O 1
ATOM 2464 N N . LEU B 1 43 ? 39.004 23.017 9.205 1 35.26 70 LEU B N 1
ATOM 2465 C CA . LEU B 1 43 ? 38.66 22.197 10.368 1 36.64 70 LEU B CA 1
ATOM 2466 C C . LEU B 1 43 ? 37.544 22.885 11.197 1 40.85 70 LEU B C 1
ATOM 2467 O O . LEU B 1 43 ? 36.589 22.238 11.594 1 38.59 70 LEU B O 1
ATOM 2472 N N . GLU B 1 44 ? 37.658 24.181 11.433 1 31.24 71 GLU B N 1
ATOM 2473 C CA . GLU B 1 44 ? 36.699 24.868 12.297 1 37.49 71 GLU B CA 1
ATOM 2474 C C . GLU B 1 44 ? 35.31 24.839 11.681 1 41.2 71 GLU B C 1
ATOM 2475 O O . GLU B 1 44 ? 34.334 24.621 12.372 1 39 71 GLU B O 1
ATOM 2481 N N . LYS B 1 45 ? 35.218 25.066 10.376 1 38.55 72 LYS B N 1
ATOM 2482 C CA . LYS B 1 45 ? 33.879 25.108 9.749 1 44.66 72 LYS B CA 1
ATOM 2483 C C . LYS B 1 45 ? 33.174 23.743 9.813 1 34.71 72 LYS B C 1
ATOM 2484 O O . LYS B 1 45 ? 31.96 23.682 9.94 1 44.45 72 LYS B O 1
ATOM 2490 N N . PHE B 1 46 ? 33.949 22.66 9.777 1 35.87 73 PHE B N 1
ATOM 2491 C CA . PHE B 1 46 ? 33.385 21.311 9.83 1 40.83 73 PHE B CA 1
ATOM 2492 C C . PHE B 1 46 ? 33.29 20.706 11.217 1 45.58 73 PHE B C 1
ATOM 2493 O O . PHE B 1 46 ? 32.416 19.908 11.462 1 60.31 73 PHE B O 1
ATOM 2501 N N . LEU B 1 47 ? 34.138 21.107 12.154 1 43.73 74 LEU B N 1
ATOM 2502 C CA . LEU B 1 47 ? 34.093 20.559 13.506 1 43.75 74 LEU B CA 1
ATOM 2503 C C . LEU B 1 47 ? 33.058 21.281 14.368 1 41.18 74 LEU B C 1
ATOM 2504 O O . LEU B 1 47 ? 32.694 20.803 15.421 1 47.6 74 LEU B O 1
ATOM 2509 N N . SER B 1 48 ? 32.602 22.438 13.933 1 39.72 75 SER B N 1
ATOM 2510 C CA . SER B 1 48 ? 31.665 23.187 14.694 1 47.27 75 SER B CA 1
ATOM 2511 C C . SER B 1 48 ? 30.249 22.929 14.168 1 61.92 75 SER B C 1
ATOM 2512 O O . SER B 1 48 ? 29.287 23.45 14.74 1 63.57 75 SER B O 1
ATOM 2515 N N . ALA B 1 53 ? 25.557 15.713 11.376 1 70.4 80 ALA B N 1
ATOM 2516 C CA . ALA B 1 53 ? 26.861 15.87 10.745 1 81.85 80 ALA B CA 1
ATOM 2517 C C . ALA B 1 53 ? 27.646 14.568 10.926 1 74.79 80 ALA B C 1
ATOM 2518 O O . ALA B 1 53 ? 27.055 13.527 11.144 1 74.73 80 ALA B O 1
ATOM 2520 N N . ILE B 1 54 ? 28.973 14.634 10.838 1 93.39 81 ILE B N 1
ATOM 2521 C CA . ILE B 1 54 ? 29.855 13.438 10.909 1 83.44 81 ILE B CA 1
ATOM 2522 C C . ILE B 1 54 ? 30.289 13.091 12.336 1 68.77 81 ILE B C 1
ATOM 2523 O O . ILE B 1 54 ? 30.211 13.929 13.219 1 74.1 81 ILE B O 1
ATOM 2528 N N A ASN B 1 55 ? 30.847 11.89 12.457 0.5 63.66 82 ASN B N 1
ATOM 2529 N N B ASN B 1 55 ? 30.703 11.855 12.622 0.5 62.89 82 ASN B N 1
ATOM 2530 C CA A ASN B 1 55 ? 31.274 11.33 13.721 0.5 65.79 82 ASN B CA 1
ATOM 2531 C CA B ASN B 1 55 ? 31.169 11.576 14.001 0.5 64.98 82 ASN B CA 1
ATOM 2532 C C A ASN B 1 55 ? 32.745 11.661 14.08 0.5 58.33 82 ASN B C 1
ATOM 2533 C C B ASN B 1 55 ? 32.699 11.694 14.125 0.5 58.87 82 ASN B C 1
ATOM 2534 O O A ASN B 1 55 ? 33.436 12.329 13.319 0.5 58.87 82 ASN B O 1
ATOM 2535 O O B ASN B 1 55 ? 33.383 12.23 13.254 0.5 59.64 82 ASN B O 1
ATOM 2544 N N . ASP B 1 56 ? 33.201 11.177 15.232 1 42.57 83 ASP B N 1
ATOM 2545 C CA . ASP B 1 56 ? 34.529 11.406 15.705 1 54.88 83 ASP B CA 1
ATOM 2546 C C . ASP B 1 56 ? 35.56 10.714 14.871 1 58.68 83 ASP B C 1
ATOM 2547 O O . ASP B 1 56 ? 36.701 11.149 14.81 1 43.9 83 ASP B O 1
ATOM 2552 N N . THR B 1 57 ? 35.173 9.633 14.211 1 51.94 84 THR B N 1
ATOM 2553 C CA . THR B 1 57 ? 36.147 8.809 13.48 1 42.45 84 THR B CA 1
ATOM 2554 C C . THR B 1 57 ? 36.671 9.568 12.248 1 48.66 84 THR B C 1
ATOM 2555 O O . THR B 1 57 ? 37.853 9.475 11.852 1 46.4 84 THR B O 1
ATOM 2559 N N . LEU B 1 58 ? 35.782 10.327 11.643 1 35.63 85 LEU B N 1
ATOM 2560 C CA . LEU B 1 58 ? 36.182 11.124 10.477 1 65.67 85 LEU B CA 1
ATOM 2561 C C . LEU B 1 58 ? 36.819 12.465 10.903 1 44.23 85 LEU B C 1
ATOM 2562 O O . LEU B 1 58 ? 37.658 12.987 10.179 1 55.59 85 LEU B O 1
ATOM 2567 N N . LYS B 1 59 ? 36.412 12.978 12.07 1 47.1 86 LYS B N 1
ATOM 2568 C CA . LYS B 1 59 ? 37.086 14.106 12.749 1 39.2 86 LYS B CA 1
ATOM 2569 C C . LYS B 1 59 ? 38.533 13.801 12.912 1 44.46 86 LYS B C 1
ATOM 2570 O O . LYS B 1 59 ? 39.372 14.566 12.427 1 40.84 86 LYS B O 1
ATOM 2576 N N . ARG B 1 60 ? 38.815 12.629 13.487 1 40.22 87 ARG B N 1
ATOM 2577 C CA . ARG B 1 60 ? 40.191 12.127 13.628 1 42.78 87 ARG B CA 1
ATOM 2578 C C . ARG B 1 60 ? 40.968 12.118 12.332 1 51.98 87 ARG B C 1
ATOM 2579 O O . ARG B 1 60 ? 42.157 12.465 12.311 1 40.91 87 ARG B O 1
ATOM 2587 N N . ARG B 1 61 ? 40.325 11.696 11.253 1 45.35 88 ARG B N 1
ATOM 2588 C CA . ARG B 1 61 ? 41.056 11.556 10.019 1 48.82 88 ARG B CA 1
ATOM 2589 C C . ARG B 1 61 ? 41.263 12.935 9.363 1 36.96 88 ARG B C 1
ATOM 2590 O O . ARG B 1 61 ? 42.261 13.174 8.719 1 42.33 88 ARG B O 1
ATOM 2598 N N . MET B 1 62 ? 40.288 13.816 9.519 1 35.16 89 MET B N 1
ATOM 2599 C CA . MET B 1 62 ? 40.432 15.19 9.142 1 37.85 89 MET B CA 1
ATOM 2600 C C . MET B 1 62 ? 41.529 15.916 9.931 1 39.82 89 MET B C 1
ATOM 2601 O O . MET B 1 62 ? 42.267 16.687 9.334 1 37.71 89 MET B O 1
ATOM 2606 N N . LEU B 1 63 ? 41.653 15.642 11.229 1 30.66 90 LEU B N 1
ATOM 2607 C CA . LEU B 1 63 ? 42.679 16.256 12.069 1 32.09 90 LEU B CA 1
ATOM 2608 C C . LEU B 1 63 ? 44.006 15.752 11.624 1 34.6 90 LEU B C 1
ATOM 2609 O O . LEU B 1 63 ? 45.022 16.484 11.58 1 30.83 90 LEU B O 1
ATOM 2614 N N . SER B 1 64 ? 44.041 14.495 11.22 1 36.79 91 SER B N 1
ATOM 2615 C CA . SER B 1 64 ? 45.312 13.887 10.886 1 38.68 91 SER B CA 1
ATOM 2616 C C . SER B 1 64 ? 45.761 14.368 9.5 1 36.48 91 SER B C 1
ATOM 2617 O O . SER B 1 64 ? 46.97 14.518 9.219 1 37.77 91 SER B O 1
ATOM 2620 N N . GLU B 1 65 ? 44.799 14.591 8.64 1 35.16 92 GLU B N 1
ATOM 2621 C CA . GLU B 1 65 ? 45.075 15.132 7.329 1 39.98 92 GLU B CA 1
ATOM 2622 C C . GLU B 1 65 ? 45.666 16.596 7.436 1 35.26 92 GLU B C 1
ATOM 2623 O O . GLU B 1 65 ? 46.591 16.984 6.706 1 35.63 92 GLU B O 1
ATOM 2629 N N . PHE B 1 66 ? 45.148 17.359 8.392 1 39.48 93 PHE B N 1
ATOM 2630 C CA . PHE B 1 66 ? 45.667 18.709 8.68 1 32.25 93 PHE B CA 1
ATOM 2631 C C . PHE B 1 66 ? 47.127 18.642 8.98 1 34.88 93 PHE B C 1
ATOM 2632 O O . PHE B 1 66 ? 47.921 19.416 8.398 1 35.17 93 PHE B O 1
ATOM 2640 N N . LEU B 1 67 ? 47.523 17.661 9.788 1 29.64 94 LEU B N 1
ATOM 2641 C CA . LEU B 1 67 ? 48.9 17.518 10.164 1 31.87 94 LEU B CA 1
ATOM 2642 C C . LEU B 1 67 ? 49.785 17.094 8.98 1 40.54 94 LEU B C 1
ATOM 2643 O O . LEU B 1 67 ? 50.935 17.552 8.826 1 34.2 94 LEU B O 1
ATOM 2648 N N . LEU B 1 68 ? 49.281 16.161 8.182 1 36.37 95 LEU B N 1
ATOM 2649 C CA . LEU B 1 68 ? 50.07 15.662 7.065 1 32.18 95 LEU B CA 1
ATOM 2650 C C . LEU B 1 68 ? 50.294 16.736 6.002 1 24.76 95 LEU B C 1
ATOM 2651 O O . LEU B 1 68 ? 51.31 16.75 5.388 1 32.18 95 LEU B O 1
ATOM 2656 N N . ALA B 1 69 ? 49.298 17.597 5.792 1 33.21 96 ALA B N 1
ATOM 2657 C CA . ALA B 1 69 ? 49.432 18.701 4.858 1 36.42 96 ALA B CA 1
ATOM 2658 C C . ALA B 1 69 ? 50.304 19.818 5.435 1 40.96 96 ALA B C 1
ATOM 2659 O O . ALA B 1 69 ? 50.829 20.632 4.68 1 30.45 96 ALA B O 1
ATOM 2661 N N . ASN B 1 70 ? 50.513 19.817 6.752 1 34.83 97 ASN B N 1
ATOM 2662 C CA . ASN B 1 70 ? 51.235 20.928 7.43 1 32.3 97 ASN B CA 1
ATOM 2663 C C . ASN B 1 70 ? 52.172 20.417 8.501 1 30.69 97 ASN B C 1
ATOM 2664 O O . ASN B 1 70 ? 51.847 20.469 9.697 1 34.93 97 ASN B O 1
ATOM 2669 N N . PRO B 1 71 ? 53.324 19.887 8.09 1 30.21 98 PRO B N 1
ATOM 2670 C CA . PRO B 1 71 ? 54.29 19.252 9.007 1 31.37 98 PRO B CA 1
ATOM 2671 C C . PRO B 1 71 ? 54.948 20.225 10.025 1 38.53 98 PRO B C 1
ATOM 2672 O O . PRO B 1 71 ? 55.637 19.813 10.886 1 39.99 98 PRO B O 1
ATOM 2676 N N . HIS B 1 72 ? 54.698 21.52 9.923 1 35.97 99 HIS B N 1
ATOM 2677 C CA . HIS B 1 72 ? 55.143 22.444 10.951 1 39.98 99 HIS B CA 1
ATOM 2678 C C . HIS B 1 72 ? 54.181 22.48 12.139 1 35.49 99 HIS B C 1
ATOM 2679 O O . HIS B 1 72 ? 54.444 23.193 13.109 1 37.53 99 HIS B O 1
ATOM 2686 N N . VAL B 1 73 ? 53.049 21.776 12.045 1 28.76 100 VAL B N 1
ATOM 2687 C CA . VAL B 1 73 ? 52.144 21.618 13.152 1 31.23 100 VAL B CA 1
ATOM 2688 C C . VAL B 1 73 ? 52.389 20.261 13.836 1 30.11 100 VAL B C 1
ATOM 2689 O O . VAL B 1 73 ? 52.461 19.242 13.207 1 35.31 100 VAL B O 1
ATOM 2693 N N . LEU B 1 74 ? 52.521 20.277 15.141 1 33.97 101 LEU B N 1
ATOM 2694 C CA . LEU B 1 74 ? 52.943 19.132 15.883 1 29.46 101 LEU B CA 1
ATOM 2695 C C . LEU B 1 74 ? 51.72 18.306 16.294 1 31.57 101 LEU B C 1
ATOM 2696 O O . LEU B 1 74 ? 51.732 17.114 16.172 1 37.5 101 LEU B O 1
ATOM 2701 N N . LEU B 1 75 ? 50.713 18.97 16.805 1 29.54 102 LEU B N 1
ATOM 2702 C CA . LEU B 1 75 ? 49.511 18.306 17.258 1 34.21 102 LEU B CA 1
ATOM 2703 C C . LEU B 1 75 ? 48.369 19.238 17.086 1 29.58 102 LEU B C 1
ATOM 2704 O O . LEU B 1 75 ? 48.562 20.454 17.041 1 30.24 102 LEU B O 1
ATOM 2709 N N . VAL B 1 76 ? 47.177 18.666 17 1 24.18 103 VAL B N 1
ATOM 2710 C CA . VAL B 1 76 ? 45.942 19.365 16.877 1 21.42 103 VAL B CA 1
ATOM 2711 C C . VAL B 1 76 ? 44.855 18.68 17.686 1 25.89 103 VAL B C 1
ATOM 2712 O O . VAL B 1 76 ? 44.751 17.45 17.679 1 36.78 103 VAL B O 1
ATOM 2716 N N . SER B 1 77 ? 44.005 19.454 18.344 1 26.97 104 SER B N 1
ATOM 2717 C CA . SER B 1 77 ? 42.96 18.927 19.179 1 26.92 104 SER B CA 1
ATOM 2718 C C . SER B 1 77 ? 41.651 19.578 18.92 1 36.66 104 SER B C 1
ATOM 2719 O O . SER B 1 77 ? 41.579 20.778 18.799 1 29.05 104 SER B O 1
ATOM 2722 N N . ALA B 1 78 ? 40.587 18.764 18.887 1 26.65 105 ALA B N 1
ATOM 2723 C CA . ALA B 1 78 ? 39.261 19.258 18.882 1 27.77 105 ALA B CA 1
ATOM 2724 C C . ALA B 1 78 ? 38.713 19.067 20.293 1 31.52 105 ALA B C 1
ATOM 2725 O O . ALA B 1 78 ? 38.664 17.972 20.821 1 37.83 105 ALA B O 1
ATOM 2727 N N . ILE B 1 79 ? 38.278 20.155 20.896 1 40.67 106 ILE B N 1
ATOM 2728 C CA . ILE B 1 79 ? 37.857 20.158 22.295 1 34.68 106 ILE B CA 1
ATOM 2729 C C . ILE B 1 79 ? 36.41 20.563 22.366 1 39.44 106 ILE B C 1
ATOM 2730 O O . ILE B 1 79 ? 36.025 21.624 21.884 1 35.25 106 ILE B O 1
ATOM 2735 N N . TYR B 1 80 ? 35.591 19.699 22.963 1 37.27 107 TYR B N 1
ATOM 2736 C CA . TYR B 1 80 ? 34.173 19.986 23.095 1 44.23 107 TYR B CA 1
ATOM 2737 C C . TYR B 1 80 ? 33.801 20.153 24.561 1 39.55 107 TYR B C 1
ATOM 2738 O O . TYR B 1 80 ? 34.135 19.32 25.377 1 42.39 107 TYR B O 1
ATOM 2747 N N . THR B 1 81 ? 33.096 21.234 24.85 1 46.49 108 THR B N 1
ATOM 2748 C CA . THR B 1 81 ? 32.684 21.588 26.22 1 60.49 108 THR B CA 1
ATOM 2749 C C . THR B 1 81 ? 31.17 21.499 26.472 1 58.17 108 THR B C 1
ATOM 2750 O O . THR B 1 81 ? 30.741 21.205 27.589 1 70.73 108 THR B O 1
ATOM 2754 N N . ASN B 1 82 ? 30.365 21.733 25.443 1 61 109 ASN B N 1
ATOM 2755 C CA . ASN B 1 82 ? 28.923 21.813 25.625 1 72.02 109 ASN B CA 1
ATOM 2756 C C . ASN B 1 82 ? 28.294 20.444 25.876 1 68.61 109 ASN B C 1
ATOM 2757 O O . ASN B 1 82 ? 27.732 20.233 26.928 1 84.25 109 ASN B O 1
ATOM 2762 N N . ASN B 1 83 ? 28.417 19.521 24.928 1 71.88 110 ASN B N 1
ATOM 2763 C CA . ASN B 1 83 ? 27.729 18.21 24.986 1 83.26 110 ASN B CA 1
ATOM 2764 C C . ASN B 1 83 ? 28.713 17.061 24.776 1 71.97 110 ASN B C 1
ATOM 2765 O O . ASN B 1 83 ? 29.632 17.174 23.981 1 68.91 110 ASN B O 1
ATOM 2770 N N . ASN B 1 84 ? 28.524 15.952 25.477 1 69.16 111 ASN B N 1
ATOM 2771 C CA . ASN B 1 84 ? 29.451 14.846 25.344 1 63.8 111 ASN B CA 1
ATOM 2772 C C . ASN B 1 84 ? 30.914 15.344 25.392 1 64.3 111 ASN B C 1
ATOM 2773 O O . ASN B 1 84 ? 31.731 15.079 24.497 1 55.65 111 ASN B O 1
ATOM 2778 N N . GLU B 1 85 ? 31.209 16.099 26.431 1 61.07 112 GLU B N 1
ATOM 2779 C CA . GLU B 1 85 ? 32.475 16.8 26.533 1 63.79 112 GLU B CA 1
ATOM 2780 C C . GLU B 1 85 ? 33.602 15.813 26.374 1 59.18 112 GLU B C 1
ATOM 2781 O O . GLU B 1 85 ? 33.623 14.78 27.045 1 55.35 112 GLU B O 1
ATOM 2787 N N . ARG B 1 86 ? 34.525 16.126 25.463 1 47.81 113 ARG B N 1
ATOM 2788 C CA . ARG B 1 86 ? 35.639 15.247 25.167 1 49.1 113 ARG B CA 1
ATOM 2789 C C . ARG B 1 86 ? 36.726 15.995 24.382 1 44.2 113 ARG B C 1
ATOM 2790 O O . ARG B 1 86 ? 36.497 17.055 23.89 1 36.5 113 ARG B O 1
ATOM 2798 N N . VAL B 1 87 ? 37.882 15.38 24.241 1 39.69 114 VAL B N 1
ATOM 2799 C CA . VAL B 1 87 ? 38.961 15.93 23.442 1 42.14 114 VAL B CA 1
ATOM 2800 C C . VAL B 1 87 ? 39.392 14.888 22.407 1 45.9 114 VAL B C 1
ATOM 2801 O O . VAL B 1 87 ? 39.638 13.752 22.743 1 42.2 114 VAL B O 1
ATOM 2805 N N . ILE B 1 88 ? 39.519 15.302 21.147 1 36.44 115 ILE B N 1
ATOM 2806 C CA . ILE B 1 88 ? 40.045 14.424 20.132 1 43.52 115 ILE B CA 1
ATOM 2807 C C . ILE B 1 88 ? 41.361 15.007 19.636 1 38.06 115 ILE B C 1
ATOM 2808 O O . ILE B 1 88 ? 41.374 16.08 19.069 1 36.48 115 ILE B O 1
ATOM 2813 N N . THR B 1 89 ? 42.432 14.259 19.765 1 33.12 116 THR B N 1
ATOM 2814 C CA . THR B 1 89 ? 43.749 14.76 19.515 1 39.71 116 THR B CA 1
ATOM 2815 C C . THR B 1 89 ? 44.453 13.888 18.503 1 43.45 116 THR B C 1
ATOM 2816 O O . THR B 1 89 ? 44.448 12.696 18.649 1 45.17 116 THR B O 1
ATOM 2820 N N . ALA B 1 90 ? 45.037 14.503 17.476 1 33.06 117 ALA B N 1
ATOM 2821 C CA . ALA B 1 90 ? 45.995 13.851 16.622 1 29.37 117 ALA B CA 1
ATOM 2822 C C . ALA B 1 90 ? 47.383 14.457 16.85 1 32.97 117 ALA B C 1
ATOM 2823 O O . ALA B 1 90 ? 47.509 15.654 17.023 1 32.93 117 ALA B O 1
ATOM 2825 N N . MET B 1 91 ? 48.419 13.635 16.863 1 33.38 118 MET B N 1
ATOM 2826 C CA . MET B 1 91 ? 49.775 14.094 17.074 1 39.29 118 MET B CA 1
ATOM 2827 C C . MET B 1 91 ? 50.732 13.481 16.109 1 43.93 118 MET B C 1
ATOM 2828 O O . MET B 1 91 ? 50.633 12.324 15.812 1 43.62 118 MET B O 1
ATOM 2833 N N . SER B 1 92 ? 51.682 14.258 15.619 1 32.89 119 SER B N 1
ATOM 2834 C CA . SER B 1 92 ? 52.618 13.736 14.67 1 48.99 119 SER B CA 1
ATOM 2835 C C . SER B 1 92 ? 54.013 13.717 15.238 1 63.24 119 SER B C 1
ATOM 2836 O O . SER B 1 92 ? 54.542 14.744 15.624 1 76.34 119 SER B O 1
ATOM 2839 N N . MET B 1 93 ? 54.612 12.545 15.283 1 80.44 120 MET B N 1
ATOM 2840 C CA . MET B 1 93 ? 56.005 12.442 15.693 1 99.34 120 MET B CA 1
ATOM 2841 C C . MET B 1 93 ? 56.711 11.56 14.686 1 102.23 120 MET B C 1
ATOM 2842 O O . MET B 1 93 ? 56.322 10.418 14.474 1 94.27 120 MET B O 1
ATOM 2847 N N . ASP B 1 94 ? 57.735 12.118 14.047 1 111.19 121 ASP B N 1
ATOM 2848 C CA . ASP B 1 94 ? 58.502 11.409 13.024 1 120.25 121 ASP B CA 1
ATOM 2849 C C . ASP B 1 94 ? 57.581 10.969 11.893 1 113.22 121 ASP B C 1
ATOM 2850 O O . ASP B 1 94 ? 56.828 11.784 11.373 1 111.46 121 ASP B O 1
ATOM 2855 N N . SER B 1 95 ? 57.634 9.694 11.527 1 120.17 122 SER B N 1
ATOM 2856 C CA . SER B 1 95 ? 56.81 9.158 10.454 1 122.92 122 SER B CA 1
ATOM 2857 C C . SER B 1 95 ? 55.325 9.196 10.788 1 112.22 122 SER B C 1
ATOM 2858 O O . SER B 1 95 ? 54.527 9.676 9.981 1 117.66 122 SER B O 1
ATOM 2861 N N . LYS B 1 96 ? 54.964 8.746 11.989 1 102.19 123 LYS B N 1
ATOM 2862 C CA . LYS B 1 96 ? 53.586 8.356 12.26 1 80.58 123 LYS B CA 1
ATOM 2863 C C . LYS B 1 96 ? 52.732 9.404 13.016 1 74.69 123 LYS B C 1
ATOM 2864 O O . LYS B 1 96 ? 53.214 10.2 13.841 1 75.97 123 LYS B O 1
ATOM 2870 N N . ILE B 1 97 ? 51.452 9.408 12.663 1 48.74 124 ILE B N 1
ATOM 2871 C CA . ILE B 1 97 ? 50.417 10.067 13.416 1 49.26 124 ILE B CA 1
ATOM 2872 C C . ILE B 1 97 ? 49.835 9.176 14.533 1 60.96 124 ILE B C 1
ATOM 2873 O O . ILE B 1 97 ? 49.407 8.065 14.287 1 64.59 124 ILE B O 1
ATOM 2878 N N . ALA B 1 98 ? 49.79 9.689 15.755 1 48.66 125 ALA B N 1
ATOM 2879 C CA . ALA B 1 98 ? 49.188 8.998 16.879 1 42.49 125 ALA B CA 1
ATOM 2880 C C . ALA B 1 98 ? 47.933 9.684 17.306 1 51.39 125 ALA B C 1
ATOM 2881 O O . ALA B 1 98 ? 47.645 10.798 16.917 1 49.26 125 ALA B O 1
ATOM 2883 N N . TYR B 1 99 ? 47.168 9.02 18.144 1 43.14 126 TYR B N 1
ATOM 2884 C CA . TYR B 1 99 ? 45.938 9.602 18.647 1 44.79 126 TYR B CA 1
ATOM 2885 C C . TYR B 1 99 ? 45.881 9.41 20.153 1 51.63 126 TYR B C 1
ATOM 2886 O O . TYR B 1 99 ? 45.11 8.604 20.654 1 56.36 126 TYR B O 1
ATOM 2895 N N . PRO B 1 100 ? 46.685 10.165 20.892 1 51.76 127 PRO B N 1
ATOM 2896 C CA . PRO B 1 100 ? 46.727 10.053 22.351 1 43.84 127 PRO B CA 1
ATOM 2897 C C . PRO B 1 100 ? 45.399 10.312 22.988 1 48.27 127 PRO B C 1
ATOM 2898 O O . PRO B 1 100 ? 44.572 11.042 22.449 1 51.08 127 PRO B O 1
ATOM 2902 N N . ASN B 1 101 ? 45.174 9.687 24.123 1 55.06 128 ASN B N 1
ATOM 2903 C CA . ASN B 1 101 ? 43.994 9.963 24.913 1 63.73 128 ASN B CA 1
ATOM 2904 C C . ASN B 1 101 ? 44.285 11.269 25.612 1 51.84 128 ASN B C 1
ATOM 2905 O O . ASN B 1 101 ? 45.381 11.485 26.097 1 69.47 128 ASN B O 1
ATOM 2910 N N . THR B 1 102 ? 43.33 12.16 25.612 1 53.14 129 THR B N 1
ATOM 2911 C CA . THR B 1 102 ? 43.525 13.467 26.238 1 54.9 129 THR B CA 1
ATOM 2912 C C . THR B 1 102 ? 42.292 13.728 27.053 1 52.04 129 THR B C 1
ATOM 2913 O O . THR B 1 102 ? 41.201 13.5 26.58 1 52.98 129 THR B O 1
ATOM 2917 N N . THR B 1 103 ? 42.463 14.203 28.282 1 50.76 130 THR B N 1
ATOM 2918 C CA . THR B 1 103 ? 41.326 14.511 29.137 1 48.09 130 THR B CA 1
ATOM 2919 C C . THR B 1 103 ? 41.03 16.007 29.04 1 44.66 130 THR B C 1
ATOM 2920 O O . THR B 1 103 ? 41.935 16.841 28.933 1 48.44 130 THR B O 1
ATOM 2924 N N . LEU B 1 104 ? 39.758 16.338 29.097 1 43.77 131 LEU B N 1
ATOM 2925 C CA . LEU B 1 104 ? 39.35 17.723 29.202 1 56.19 131 LEU B CA 1
ATOM 2926 C C . LEU B 1 104 ? 39.717 18.333 30.573 1 56.28 131 LEU B C 1
ATOM 2927 O O . LEU B 1 104 ? 39.033 18.124 31.54 1 52.35 131 LEU B O 1
ATOM 2932 N N . ASN B 1 105 ? 40.777 19.13 30.617 1 52.88 132 ASN B N 1
ATOM 2933 C CA . ASN B 1 105 ? 41.246 19.712 31.879 1 47.37 132 ASN B CA 1
ATOM 2934 C C . ASN B 1 105 ? 40.677 21.098 32.188 1 45.71 132 ASN B C 1
ATOM 2935 O O . ASN B 1 105 ? 39.901 21.697 31.408 1 45.35 132 ASN B O 1
ATOM 2940 N N . GLU B 1 106 ? 41.02 21.609 33.36 1 45.05 133 GLU B N 1
ATOM 2941 C CA . GLU B 1 106 ? 40.44 22.878 33.828 1 35.43 133 GLU B CA 1
ATOM 2942 C C . GLU B 1 106 ? 40.973 24.035 32.971 1 31.89 133 GLU B C 1
ATOM 2943 O O . GLU B 1 106 ? 40.23 25.016 32.639 1 35.28 133 GLU B O 1
ATOM 2949 N N . ASN B 1 107 ? 42.255 23.962 32.615 1 29.45 134 ASN B N 1
ATOM 2950 C CA . ASN B 1 107 ? 42.839 25.024 31.757 1 46.05 134 ASN B CA 1
ATOM 2951 C C . ASN B 1 107 ? 42.074 25.204 30.434 1 47.86 134 ASN B C 1
ATOM 2952 O O . ASN B 1 107 ? 41.773 26.335 30.033 1 42.8 134 ASN B O 1
ATOM 2957 N N . MET B 1 108 ? 41.733 24.079 29.814 1 34.15 135 MET B N 1
ATOM 2958 C CA . MET B 1 108 ? 40.96 24.091 28.578 1 35.81 135 MET B CA 1
ATOM 2959 C C . MET B 1 108 ? 39.578 24.67 28.823 1 49.16 135 MET B C 1
ATOM 2960 O O . MET B 1 108 ? 39.076 25.479 28.024 1 42.6 135 MET B O 1
ATOM 2965 N N . THR B 1 109 ? 38.957 24.274 29.938 1 37.51 136 THR B N 1
ATOM 2966 C CA . THR B 1 109 ? 37.643 24.792 30.28 1 37.44 136 THR B CA 1
ATOM 2967 C C . THR B 1 109 ? 37.67 26.283 30.528 1 38.16 136 THR B C 1
ATOM 2968 O O . THR B 1 109 ? 36.749 27.009 30.149 1 38.68 136 THR B O 1
ATOM 2972 N N . ASN B 1 110 ? 38.713 26.726 31.23 1 36.28 137 ASN B N 1
ATOM 2973 C CA . ASN B 1 110 ? 38.86 28.138 31.533 1 43.82 137 ASN B CA 1
ATOM 2974 C C . ASN B 1 110 ? 39.026 28.979 30.277 1 44.66 137 ASN B C 1
ATOM 2975 O O . ASN B 1 110 ? 38.357 29.99 30.097 1 38.61 137 ASN B O 1
ATOM 2980 N N . GLN B 1 111 ? 39.936 28.559 29.419 1 44.78 138 GLN B N 1
ATOM 2981 C CA . GLN B 1 111 ? 40.22 29.287 28.162 1 42.23 138 GLN B CA 1
ATOM 2982 C C . GLN B 1 111 ? 39.001 29.406 27.3 1 42.69 138 GLN B C 1
ATOM 2983 O O . GLN B 1 111 ? 38.702 30.474 26.781 1 45.58 138 GLN B O 1
ATOM 2989 N N . ILE B 1 112 ? 38.26 28.308 27.178 1 42.94 139 ILE B N 1
ATOM 2990 C CA . ILE B 1 112 ? 37.152 28.251 26.255 1 45.48 139 ILE B CA 1
ATOM 2991 C C . ILE B 1 112 ? 36 29.135 26.641 1 48.02 139 ILE B C 1
ATOM 2992 O O . ILE B 1 112 ? 35.351 29.715 25.798 1 44.99 139 ILE B O 1
ATOM 2997 N N . ARG B 1 113 ? 35.725 29.223 27.929 1 51.17 140 ARG B N 1
ATOM 2998 C CA . ARG B 1 113 ? 34.638 30.076 28.419 1 53.49 140 ARG B CA 1
ATOM 2999 C C . ARG B 1 113 ? 34.774 31.534 27.99 1 50.39 140 ARG B C 1
ATOM 3000 O O . ARG B 1 113 ? 33.79 32.22 27.793 1 68.34 140 ARG B O 1
ATOM 3008 N N . SER B 1 114 ? 36.004 32.016 27.909 1 55.93 141 SER B N 1
ATOM 3009 C CA . SER B 1 114 ? 36.279 33.409 27.537 1 69.29 141 SER B CA 1
ATOM 3010 C C . SER B 1 114 ? 36.739 33.587 26.076 1 58.8 141 SER B C 1
ATOM 3011 O O . SER B 1 114 ? 36.979 34.699 25.646 1 67.05 141 SER B O 1
ATOM 3014 N N . LEU B 1 115 ? 36.847 32.496 25.336 1 43.32 142 LEU B N 1
ATOM 3015 C CA . LEU B 1 115 ? 37.343 32.513 23.969 1 47.82 142 LEU B CA 1
ATOM 3016 C C . LEU B 1 115 ? 36.302 33.034 22.969 1 52.54 142 LEU B C 1
ATOM 3017 O O . LEU B 1 115 ? 35.337 32.327 22.611 1 53.4 142 LEU B O 1
ATOM 3022 N N . LYS B 1 116 ? 36.505 34.27 22.5 1 57.25 143 LYS B N 1
ATOM 3023 C CA . LYS B 1 116 ? 35.616 34.876 21.495 1 56.34 143 LYS B CA 1
ATOM 3024 C C . LYS B 1 116 ? 36.26 34.981 20.118 1 58.85 143 LYS B C 1
ATOM 3025 O O . LYS B 1 116 ? 35.575 35.194 19.118 1 54.31 143 LYS B O 1
ATOM 3031 N N . SER B 1 117 ? 37.577 34.808 20.05 1 51.96 144 SER B N 1
ATOM 3032 C CA . SER B 1 117 ? 38.28 34.882 18.766 1 42.6 144 SER B CA 1
ATOM 3033 C C . SER B 1 117 ? 39.587 34.151 18.856 1 39.55 144 SER B C 1
ATOM 3034 O O . SER B 1 117 ? 40.008 33.714 19.932 1 43.68 144 SER B O 1
ATOM 3037 N N . ILE B 1 118 ? 40.183 33.953 17.7 1 32.62 145 ILE B N 1
ATOM 3038 C CA . ILE B 1 118 ? 41.417 33.196 17.591 1 38.26 145 ILE B CA 1
ATOM 3039 C C . ILE B 1 118 ? 42.547 33.815 18.363 1 30.05 145 ILE B C 1
ATOM 3040 O O . ILE B 1 118 ? 42.756 34.998 18.29 1 40.57 145 ILE B O 1
ATOM 3045 N N . THR B 1 119 ? 43.276 33.015 19.117 1 32.47 146 THR B N 1
ATOM 3046 C CA . THR B 1 119 ? 44.361 33.514 19.96 1 36.75 146 THR B CA 1
ATOM 3047 C C . THR B 1 119 ? 45.546 32.607 19.818 1 36.25 146 THR B C 1
ATOM 3048 O O . THR B 1 119 ? 45.457 31.535 19.258 1 35.03 146 THR B O 1
ATOM 3052 N N . HIS B 1 120 ? 46.672 33.047 20.339 1 27.99 147 HIS B N 1
ATOM 3053 C CA . HIS B 1 120 ? 47.829 32.232 20.464 1 28.77 147 HIS B CA 1
ATOM 3054 C C . HIS B 1 120 ? 48.462 32.459 21.821 1 31.93 147 HIS B C 1
ATOM 3055 O O . HIS B 1 120 ? 48.278 33.495 22.429 1 36.69 147 HIS B O 1
ATOM 3062 N N . SER B 1 121 ? 49.238 31.494 22.261 1 33.18 148 SER B N 1
ATOM 3063 C CA . SER B 1 121 ? 49.979 31.627 23.47 1 44.05 148 SER B CA 1
ATOM 3064 C C . SER B 1 121 ? 51.354 32.282 23.198 1 39.44 148 SER B C 1
ATOM 3065 O O . SER B 1 121 ? 51.782 32.481 22.085 1 36.95 148 SER B O 1
ATOM 3068 N N . ASP B 1 122 ? 52.081 32.546 24.259 1 37.21 149 ASP B N 1
ATOM 3069 C CA . ASP B 1 122 ? 53.461 32.933 24.121 1 42.5 149 ASP B CA 1
ATOM 3070 C C . ASP B 1 122 ? 54.218 31.699 23.741 1 33.51 149 ASP B C 1
ATOM 3071 O O . ASP B 1 122 ? 53.797 30.601 24.082 1 33.15 149 ASP B O 1
ATOM 3076 N N . PRO B 1 123 ? 55.33 31.877 23.042 1 29.98 150 PRO B N 1
ATOM 3077 C CA . PRO B 1 123 ? 56.144 30.779 22.714 1 28.98 150 PRO B CA 1
ATOM 3078 C C . PRO B 1 123 ? 56.624 30.16 24.023 1 40.83 150 PRO B C 1
ATOM 3079 O O . PRO B 1 123 ? 56.864 30.881 24.981 1 42.77 150 PRO B O 1
ATOM 3083 N N . TYR B 1 124 ? 56.78 28.852 24.033 1 42.66 151 TYR B N 1
ATOM 3084 C CA . TYR B 1 124 ? 57.255 28.105 25.193 1 39.84 151 TYR B CA 1
ATOM 3085 C C . TYR B 1 124 ? 57.741 26.777 24.745 1 42.44 151 TYR B C 1
ATOM 3086 O O . TYR B 1 124 ? 57.569 26.405 23.593 1 39.07 151 TYR B O 1
ATOM 3095 N N . TYR B 1 125 ? 58.423 26.106 25.644 1 44.72 152 TYR B N 1
ATOM 3096 C CA . TYR B 1 125 ? 59.051 24.812 25.398 1 37.59 152 TYR B CA 1
ATOM 3097 C C . TYR B 1 125 ? 58.082 23.748 25.885 1 57.44 152 TYR B C 1
ATOM 3098 O O . TYR B 1 125 ? 57.673 23.738 27.034 1 55.44 152 TYR B O 1
ATOM 3107 N N . LYS B 1 126 ? 57.668 22.879 24.99 1 57.74 153 LYS B N 1
ATOM 3108 C CA . LYS B 1 126 ? 56.719 21.852 25.315 1 51.81 153 LYS B CA 1
ATOM 3109 C C . LYS B 1 126 ? 57.458 20.565 25.462 1 49.92 153 LYS B C 1
ATOM 3110 O O . LYS B 1 126 ? 58.183 20.163 24.564 1 54.92 153 LYS B O 1
ATOM 3116 N N . GLU B 1 127 ? 57.25 19.907 26.602 1 58.17 154 GLU B N 1
ATOM 3117 C CA . GLU B 1 127 ? 57.848 18.577 26.876 1 76.04 154 GLU B CA 1
ATOM 3118 C C . GLU B 1 127 ? 57.127 17.449 26.114 1 50.56 154 GLU B C 1
ATOM 3119 O O . GLU B 1 127 ? 55.998 17.15 26.388 1 61.57 154 GLU B O 1
ATOM 3125 N N . VAL B 1 128 ? 57.784 16.844 25.153 1 57.71 155 VAL B N 1
ATOM 3126 C CA . VAL B 1 128 ? 57.19 15.762 24.378 1 61.18 155 VAL B CA 1
ATOM 3127 C C . VAL B 1 128 ? 58.146 14.605 24.353 1 67.94 155 VAL B C 1
ATOM 3128 O O . VAL B 1 128 ? 59.228 14.728 23.783 1 77.48 155 VAL B O 1
ATOM 3132 N N . ASN B 1 129 ? 57.747 13.481 24.955 1 77.94 156 ASN B N 1
ATOM 3133 C CA . ASN B 1 129 ? 58.69 12.398 25.293 1 82.11 156 ASN B CA 1
ATOM 3134 C C . ASN B 1 129 ? 59.833 12.932 26.187 1 76.75 156 ASN B C 1
ATOM 3135 O O . ASN B 1 129 ? 59.586 13.581 27.229 1 68.55 156 ASN B O 1
ATOM 3140 N N . GLY B 1 130 ? 61.075 12.701 25.768 1 80.19 157 GLY B N 1
ATOM 3141 C CA . GLY B 1 130 ? 62.23 13.242 26.486 1 97.32 157 GLY B CA 1
ATOM 3142 C C . GLY B 1 130 ? 62.836 14.468 25.808 1 97.21 157 GLY B C 1
ATOM 3143 O O . GLY B 1 130 ? 64.007 14.779 26.016 1 93.59 157 GLY B O 1
ATOM 3144 N N . ASP B 1 131 ? 62.043 15.159 24.991 1 96.87 158 ASP B N 1
ATOM 3145 C CA . ASP B 1 131 ? 62.533 16.272 24.175 1 89.23 158 ASP B CA 1
ATOM 3146 C C . ASP B 1 131 ? 61.723 17.539 24.462 1 73.43 158 ASP B C 1
ATOM 3147 O O . ASP B 1 131 ? 60.526 17.487 24.702 1 74.51 158 ASP B O 1
ATOM 3152 N N . LYS B 1 132 ? 62.393 18.682 24.472 1 68.32 159 LYS B N 1
ATOM 3153 C CA . LYS B 1 132 ? 61.705 19.97 24.552 1 61.19 159 LYS B CA 1
ATOM 3154 C C . LYS B 1 132 ? 61.541 20.602 23.159 1 59.3 159 LYS B C 1
ATOM 3155 O O . LYS B 1 132 ? 62.527 20.818 22.457 1 55.8 159 LYS B O 1
ATOM 3161 N N . ILE B 1 133 ? 60.293 20.907 22.777 1 48.79 160 ILE B N 1
ATOM 3162 C CA . ILE B 1 133 ? 60.011 21.492 21.467 1 39.55 160 ILE B CA 1
ATOM 3163 C C . ILE B 1 133 ? 59.481 22.907 21.64 1 44.06 160 ILE B C 1
ATOM 3164 O O . ILE B 1 133 ? 58.478 23.115 22.324 1 39.59 160 ILE B O 1
ATOM 3169 N N . TYR B 1 134 ? 60.165 23.875 21.018 1 34.97 161 TYR B N 1
ATOM 3170 C CA . TYR B 1 134 ? 59.765 25.286 21.082 1 38.72 161 TYR B CA 1
ATOM 3171 C C . TYR B 1 134 ? 58.606 25.575 20.134 1 27.49 161 TYR B C 1
ATOM 3172 O O . TYR B 1 134 ? 58.644 25.261 18.953 1 34.07 161 TYR B O 1
ATOM 3181 N N . GLY B 1 135 ? 57.554 26.174 20.669 1 29.29 162 GLY B N 1
ATOM 3182 C CA . GLY B 1 135 ? 56.428 26.551 19.862 1 36.52 162 GLY B CA 1
ATOM 3183 C C . GLY B 1 135 ? 55.375 27.309 20.587 1 36.17 162 GLY B C 1
ATOM 3184 O O . GLY B 1 135 ? 55.613 27.826 21.665 1 34.62 162 GLY B O 1
ATOM 3185 N N . MET B 1 136 ? 54.201 27.419 19.958 1 26.2 163 MET B N 1
ATOM 3186 C CA . MET B 1 136 ? 53.103 28.07 20.549 1 27.41 163 MET B CA 1
ATOM 3187 C C . MET B 1 136 ? 51.809 27.387 20.22 1 39.1 163 MET B C 1
ATOM 3188 O O . MET B 1 136 ? 51.658 26.811 19.131 1 32.72 163 MET B O 1
ATOM 3193 N N . ASP B 1 137 ? 50.87 27.478 21.147 1 27.48 164 ASP B N 1
ATOM 3194 C CA . ASP B 1 137 ? 49.524 27.025 20.945 1 23.82 164 ASP B CA 1
ATOM 3195 C C . ASP B 1 137 ? 48.76 28.114 20.222 1 36.13 164 ASP B C 1
ATOM 3196 O O . ASP B 1 137 ? 48.918 29.298 20.508 1 27.99 164 ASP B O 1
ATOM 3201 N N . ILE B 1 138 ? 47.912 27.707 19.265 1 30.02 165 ILE B N 1
ATOM 3202 C CA . ILE B 1 138 ? 47.013 28.587 18.553 1 22.79 165 ILE B CA 1
ATOM 3203 C C . ILE B 1 138 ? 45.634 27.99 18.756 1 30.43 165 ILE B C 1
ATOM 3204 O O . ILE B 1 138 ? 45.454 26.762 18.571 1 29.77 165 ILE B O 1
ATOM 3209 N N . THR B 1 139 ? 44.669 28.821 19.1 1 26.8 166 THR B N 1
ATOM 3210 C CA . THR B 1 139 ? 43.366 28.339 19.504 1 33.96 166 THR B CA 1
ATOM 3211 C C . THR B 1 139 ? 42.241 29.097 18.841 1 35.74 166 THR B C 1
ATOM 3212 O O . THR B 1 139 ? 42.179 30.282 18.914 1 36.18 166 THR B O 1
ATOM 3216 N N . LEU B 1 140 ? 41.394 28.386 18.111 1 33.81 167 LEU B N 1
ATOM 3217 C CA . LEU B 1 140 ? 40.216 28.968 17.442 1 34.92 167 LEU B CA 1
ATOM 3218 C C . LEU B 1 140 ? 38.956 28.513 18.176 1 29.35 167 LEU B C 1
ATOM 3219 O O . LEU B 1 140 ? 38.839 27.351 18.524 1 35.53 167 LEU B O 1
ATOM 3224 N N . PRO B 1 141 ? 38.028 29.421 18.418 1 30.5 168 PRO B N 1
ATOM 3225 C CA . PRO B 1 141 ? 36.764 29.024 19.006 1 30.99 168 PRO B CA 1
ATOM 3226 C C . PRO B 1 141 ? 35.863 28.274 18.025 1 39.96 168 PRO B C 1
ATOM 3227 O O . PRO B 1 141 ? 35.833 28.585 16.854 1 38.43 168 PRO B O 1
ATOM 3231 N N . LEU B 1 142 ? 35.169 27.252 18.499 1 34.15 169 LEU B N 1
ATOM 3232 C CA . LEU B 1 142 ? 34.156 26.563 17.68 1 37.12 169 LEU B CA 1
ATOM 3233 C C . LEU B 1 142 ? 32.828 27.099 18.077 1 43.93 169 LEU B C 1
ATOM 3234 O O . LEU B 1 142 ? 32.378 26.884 19.202 1 50.82 169 LEU B O 1
ATOM 3239 N N . MET B 1 143 ? 32.201 27.853 17.187 1 53.71 170 MET B N 1
ATOM 3240 C CA . MET B 1 143 ? 30.956 28.565 17.54 1 59.4 170 MET B CA 1
ATOM 3241 C C . MET B 1 143 ? 29.729 27.777 17.054 1 58.42 170 MET B C 1
ATOM 3242 O O . MET B 1 143 ? 29.517 27.698 15.844 1 57.47 170 MET B O 1
ATOM 3247 N N . ASN B 1 148 ? 28.95 31.646 23.705 1 83.85 175 ASN B N 1
ATOM 3248 C CA . ASN B 1 148 ? 28.522 31.039 22.441 1 89.85 175 ASN B CA 1
ATOM 3249 C C . ASN B 1 148 ? 29.438 29.898 21.909 1 77.63 175 ASN B C 1
ATOM 3250 O O . ASN B 1 148 ? 29.034 29.149 21.02 1 81.01 175 ASN B O 1
ATOM 3255 N N . ALA B 1 149 ? 30.66 29.787 22.439 1 62.12 176 ALA B N 1
ATOM 3256 C CA . ALA B 1 149 ? 31.618 28.756 22.045 1 66.6 176 ALA B CA 1
ATOM 3257 C C . ALA B 1 149 ? 31.3 27.365 22.61 1 54.4 176 ALA B C 1
ATOM 3258 O O . ALA B 1 149 ? 31.267 27.144 23.825 1 52.1 176 ALA B O 1
ATOM 3260 N N . ILE B 1 150 ? 31.122 26.417 21.711 1 45.43 177 ILE B N 1
ATOM 3261 C CA . ILE B 1 150 ? 30.831 25.045 22.103 1 56.06 177 ILE B CA 1
ATOM 3262 C C . ILE B 1 150 ? 32.113 24.252 22.303 1 48.58 177 ILE B C 1
ATOM 3263 O O . ILE B 1 150 ? 32.076 23.071 22.585 1 41.55 177 ILE B O 1
ATOM 3268 N N . GLY B 1 151 ? 33.242 24.905 22.133 1 39.52 178 GLY B N 1
ATOM 3269 C CA . GLY B 1 151 ? 34.522 24.262 22.283 1 35.61 178 GLY B CA 1
ATOM 3270 C C . GLY B 1 151 ? 35.61 25.022 21.488 1 35.65 178 GLY B C 1
ATOM 3271 O O . GLY B 1 151 ? 35.459 26.195 21.162 1 33.5 178 GLY B O 1
ATOM 3272 N N . ALA B 1 152 ? 36.691 24.343 21.17 1 29.71 179 ALA B N 1
ATOM 3273 C CA . ALA B 1 152 ? 37.846 25.004 20.537 1 35.66 179 ALA B CA 1
ATOM 3274 C C . ALA B 1 152 ? 38.608 24.065 19.717 1 30.42 179 ALA B C 1
ATOM 3275 O O . ALA B 1 152 ? 38.658 22.902 20.025 1 39.56 179 ALA B O 1
ATOM 3277 N N . LEU B 1 153 ? 39.245 24.582 18.67 1 29.64 180 LEU B N 1
ATOM 3278 C CA . LEU B 1 153 ? 40.264 23.871 17.946 1 27.38 180 LEU B CA 1
ATOM 3279 C C . LEU B 1 153 ? 41.591 24.435 18.399 1 30.38 180 LEU B C 1
ATOM 3280 O O . LEU B 1 153 ? 41.818 25.603 18.272 1 33.83 180 LEU B O 1
ATOM 3285 N N . ASN B 1 154 ? 42.484 23.594 18.864 1 30.24 181 ASN B N 1
ATOM 3286 C CA . ASN B 1 154 ? 43.784 24.013 19.306 1 31.52 181 ASN B CA 1
ATOM 3287 C C . ASN B 1 154 ? 44.85 23.221 18.595 1 34.62 181 ASN B C 1
ATOM 3288 O O . ASN B 1 154 ? 44.738 22.023 18.47 1 36.17 181 ASN B O 1
ATOM 3293 N N . PHE B 1 155 ? 45.91 23.899 18.155 1 23.58 182 PHE B N 1
ATOM 3294 C CA . PHE B 1 155 ? 47.09 23.21 17.641 1 31.27 182 PHE B CA 1
ATOM 3295 C C . PHE B 1 155 ? 48.372 23.8 18.106 1 29.64 182 PHE B C 1
ATOM 3296 O O . PHE B 1 155 ? 48.419 24.966 18.481 1 29.58 182 PHE B O 1
ATOM 3304 N N . PHE B 1 156 ? 49.417 23.008 18.132 1 29.32 183 PHE B N 1
ATOM 3305 C CA . PHE B 1 156 ? 50.682 23.461 18.598 1 29.04 183 PHE B CA 1
ATOM 3306 C C . PHE B 1 156 ? 51.589 23.678 17.397 1 35.11 183 PHE B C 1
ATOM 3307 O O . PHE B 1 156 ? 52.011 22.715 16.735 1 29.58 183 PHE B O 1
ATOM 3315 N N . LEU B 1 157 ? 51.85 24.946 17.092 1 30.38 184 LEU B N 1
ATOM 3316 C CA . LEU B 1 157 ? 52.769 25.311 16.014 1 29.26 184 LEU B CA 1
ATOM 3317 C C . LEU B 1 157 ? 54.151 25.013 16.497 1 28.74 184 LEU B C 1
ATOM 3318 O O . LEU B 1 157 ? 54.571 25.498 17.529 1 32.58 184 LEU B O 1
ATOM 3323 N N . ASN B 1 158 ? 54.856 24.193 15.755 1 29.83 185 ASN B N 1
ATOM 3324 C CA . ASN B 1 158 ? 56.213 23.864 16.05 1 31.91 185 ASN B CA 1
ATOM 3325 C C . ASN B 1 158 ? 57.178 24.89 15.456 1 38.61 185 ASN B C 1
ATOM 3326 O O . ASN B 1 158 ? 57.539 24.833 14.253 1 30.82 185 ASN B O 1
ATOM 3331 N N . ILE B 1 159 ? 57.555 25.858 16.276 1 33.47 186 ILE B N 1
ATOM 3332 C CA . ILE B 1 159 ? 58.437 26.933 15.803 1 30.71 186 ILE B CA 1
ATOM 3333 C C . ILE B 1 159 ? 59.756 26.364 15.378 1 28.59 186 ILE B C 1
ATOM 3334 O O . ILE B 1 159 ? 60.335 26.773 14.363 1 32.69 186 ILE B O 1
ATOM 3339 N N . ASP B 1 160 ? 60.259 25.413 16.128 1 32.61 187 ASP B N 1
ATOM 3340 C CA . ASP B 1 160 ? 61.537 24.77 15.761 1 36.72 187 ASP B CA 1
ATOM 3341 C C . ASP B 1 160 ? 61.509 24.12 14.369 1 35.84 187 ASP B C 1
ATOM 3342 O O . ASP B 1 160 ? 62.518 24.048 13.664 1 42.27 187 ASP B O 1
ATOM 3347 N N . ALA B 1 161 ? 60.377 23.641 13.945 1 35.24 188 ALA B N 1
ATOM 3348 C CA . ALA B 1 161 ? 60.284 23.112 12.567 1 35.69 188 ALA B CA 1
ATOM 3349 C C . ALA B 1 161 ? 60.511 24.166 11.454 1 36.82 188 ALA B C 1
ATOM 3350 O O . ALA B 1 161 ? 60.587 23.799 10.285 1 32.14 188 ALA B O 1
ATOM 3352 N N . PHE B 1 162 ? 60.581 25.444 11.813 1 28.9 189 PHE B N 1
ATOM 3353 C CA . PHE B 1 162 ? 60.901 26.497 10.862 1 34.22 189 PHE B CA 1
ATOM 3354 C C . PHE B 1 162 ? 62.408 26.796 10.718 1 39.04 189 PHE B C 1
ATOM 3355 O O . PHE B 1 162 ? 62.81 27.628 9.898 1 35.74 189 PHE B O 1
ATOM 3363 N N . TYR B 1 163 ? 63.238 26.097 11.481 1 37.5 190 TYR B N 1
ATOM 3364 C CA . TYR B 1 163 ? 64.696 26.317 11.518 1 39.74 190 TYR B CA 1
ATOM 3365 C C . TYR B 1 163 ? 65.382 26.351 10.15 1 42.29 190 TYR B C 1
ATOM 3366 O O . TYR B 1 163 ? 66.049 27.345 9.79 1 33.52 190 TYR B O 1
ATOM 3375 N N . THR B 1 164 ? 65.172 25.313 9.374 1 35.03 191 THR B N 1
ATOM 3376 C CA . THR B 1 164 ? 65.764 25.221 8.077 1 46.64 191 THR B CA 1
ATOM 3377 C C . THR B 1 164 ? 65.153 26.254 7.134 1 46.16 191 THR B C 1
ATOM 3378 O O . THR B 1 164 ? 65.88 26.859 6.323 1 46.01 191 THR B O 1
ATOM 3382 N N . ASP B 1 165 ? 63.846 26.475 7.264 1 34.44 192 ASP B N 1
ATOM 3383 C CA . ASP B 1 165 ? 63.169 27.479 6.466 1 40.42 192 ASP B CA 1
ATOM 3384 C C . ASP B 1 165 ? 63.795 28.875 6.718 1 38.77 192 ASP B C 1
ATOM 3385 O O . ASP B 1 165 ? 63.779 29.739 5.852 1 39.77 192 ASP B O 1
ATOM 3390 N N . VAL B 1 166 ? 64.279 29.106 7.92 1 30.23 193 VAL B N 1
ATOM 3391 C CA . VAL B 1 166 ? 64.779 30.411 8.276 1 36.1 193 VAL B CA 1
ATOM 3392 C C . VAL B 1 166 ? 66.295 30.493 8.023 1 44.7 193 VAL B C 1
ATOM 3393 O O . VAL B 1 166 ? 66.748 31.423 7.368 1 40.44 193 VAL B O 1
ATOM 3397 N N . VAL B 1 167 ? 67.046 29.525 8.555 1 39.67 194 VAL B N 1
ATOM 3398 C CA . VAL B 1 167 ? 68.48 29.583 8.531 1 41.9 194 VAL B CA 1
ATOM 3399 C C . VAL B 1 167 ? 69.029 29.139 7.177 1 46.28 194 VAL B C 1
ATOM 3400 O O . VAL B 1 167 ? 70.07 29.616 6.737 1 40.19 194 VAL B O 1
ATOM 3404 N N . GLY B 1 168 ? 68.332 28.224 6.536 1 43.74 195 GLY B N 1
ATOM 3405 C CA . GLY B 1 168 ? 68.849 27.571 5.332 1 51.72 195 GLY B CA 1
ATOM 3406 C C . GLY B 1 168 ? 69.428 26.217 5.719 1 52.86 195 GLY B C 1
ATOM 3407 O O . GLY B 1 168 ? 69.455 25.843 6.911 1 53.1 195 GLY B O 1
ATOM 3408 N N . LYS B 1 169 ? 69.85 25.461 4.722 1 55.57 196 LYS B N 1
ATOM 3409 C CA . LYS B 1 169 ? 70.312 24.104 4.969 1 69.15 196 LYS B CA 1
ATOM 3410 C C . LYS B 1 169 ? 71.662 24.133 5.66 1 57.79 196 LYS B C 1
ATOM 3411 O O . LYS B 1 169 ? 72.009 23.224 6.397 1 63.33 196 LYS B O 1
ATOM 3417 N N . LYS B 1 170 ? 72.424 25.189 5.417 1 54.74 197 LYS B N 1
ATOM 3418 C CA . LYS B 1 170 ? 73.657 25.418 6.161 1 66.83 197 LYS B CA 1
ATOM 3419 C C . LYS B 1 170 ? 73.581 26.739 6.931 1 67.52 197 LYS B C 1
ATOM 3420 O O . LYS B 1 170 ? 72.911 27.691 6.499 1 68.76 197 LYS B O 1
ATOM 3426 N N . LYS B 1 171 ? 74.26 26.77 8.077 1 49.32 198 LYS B N 1
ATOM 3427 C CA . LYS B 1 171 ? 74.228 27.883 9.002 1 54.66 198 LYS B CA 1
ATOM 3428 C C . LYS B 1 171 ? 74.447 29.236 8.3 1 57.75 198 LYS B C 1
ATOM 3429 O O . LYS B 1 171 ? 75.248 29.328 7.37 1 51.41 198 LYS B O 1
ATOM 3435 N N . SER B 1 172 ? 73.67 30.247 8.701 1 40.6 199 SER B N 1
ATOM 3436 C CA . SER B 1 172 ? 73.768 31.604 8.141 1 44.66 199 SER B CA 1
ATOM 3437 C C . SER B 1 172 ? 73.433 32.668 9.204 1 44.2 199 SER B C 1
ATOM 3438 O O . SER B 1 172 ? 72.963 32.348 10.322 1 37.27 199 SER B O 1
ATOM 3441 N N . ASN B 1 173 ? 73.658 33.929 8.845 1 38.3 200 ASN B N 1
ATOM 3442 C CA . ASN B 1 173 ? 73.35 35.026 9.756 1 43.04 200 ASN B CA 1
ATOM 3443 C C . ASN B 1 173 ? 71.89 35.433 9.538 1 42.77 200 ASN B C 1
ATOM 3444 O O . ASN B 1 173 ? 71.604 36.438 8.874 1 34.07 200 ASN B O 1
ATOM 3449 N N . THR B 1 174 ? 70.984 34.62 10.084 1 40.52 201 THR B N 1
ATOM 3450 C CA . THR B 1 174 ? 69.558 34.767 9.913 1 33.34 201 THR B CA 1
ATOM 3451 C C . THR B 1 174 ? 68.848 34.378 11.185 1 31.85 201 THR B C 1
ATOM 3452 O O . THR B 1 174 ? 69.156 33.403 11.775 1 38.37 201 THR B O 1
ATOM 3456 N N . PHE B 1 175 ? 67.877 35.169 11.61 1 31.02 202 PHE B N 1
ATOM 3457 C CA . PHE B 1 175 ? 67.085 34.832 12.767 1 30.32 202 PHE B CA 1
ATOM 3458 C C . PHE B 1 175 ? 65.637 35.182 12.531 1 32.28 202 PHE B C 1
ATOM 3459 O O . PHE B 1 175 ? 65.331 36.023 11.655 1 28.7 202 PHE B O 1
ATOM 3467 N N . LEU B 1 176 ? 64.759 34.542 13.323 1 32.54 203 LEU B N 1
ATOM 3468 C CA . LEU B 1 176 ? 63.357 34.844 13.352 1 29.97 203 LEU B CA 1
ATOM 3469 C C . LEU B 1 176 ? 63.04 35.569 14.69 1 34.68 203 LEU B C 1
ATOM 3470 O O . LEU B 1 176 ? 63.382 35.088 15.762 1 30.74 203 LEU B O 1
ATOM 3475 N N . MET B 1 177 ? 62.362 36.698 14.607 1 20.54 204 MET B N 1
ATOM 3476 C CA . MET B 1 177 ? 62.103 37.533 15.73 1 34.38 204 MET B CA 1
ATOM 3477 C C . MET B 1 177 ? 60.623 37.696 15.97 1 37.21 204 MET B C 1
ATOM 3478 O O . MET B 1 177 ? 59.846 37.915 15.03 1 35.37 204 MET B O 1
ATOM 3483 N N . GLY B 1 178 ? 60.251 37.705 17.248 1 37 205 GLY B N 1
ATOM 3484 C CA . GLY B 1 178 ? 58.875 37.865 17.641 1 34.06 205 GLY B CA 1
ATOM 3485 C C . GLY B 1 178 ? 58.664 39.147 18.436 1 43.39 205 GLY B C 1
ATOM 3486 O O . GLY B 1 178 ? 59.491 40.042 18.403 1 35.07 205 GLY B O 1
ATOM 3487 N N . LYS B 1 179 ? 57.564 39.202 19.173 1 40.19 206 LYS B N 1
ATOM 3488 C CA . LYS B 1 179 ? 57.169 40.404 19.949 1 43.83 206 LYS B CA 1
ATOM 3489 C C . LYS B 1 179 ? 58.263 40.856 20.893 1 46.63 206 LYS B C 1
ATOM 3490 O O . LYS B 1 179 ? 58.958 40.02 21.465 1 33.02 206 LYS B O 1
ATOM 3496 N N . ASP B 1 180 ? 58.448 42.182 20.977 1 37.59 207 ASP B N 1
ATOM 3497 C CA . ASP B 1 180 ? 59.467 42.826 21.846 1 43.12 207 ASP B CA 1
ATOM 3498 C C . ASP B 1 180 ? 60.919 42.411 21.529 1 50.07 207 ASP B C 1
ATOM 3499 O O . ASP B 1 180 ? 61.799 42.514 22.368 1 44.12 207 ASP B O 1
ATOM 3504 N N . GLY B 1 181 ? 61.169 41.895 20.334 1 31.69 208 GLY B N 1
ATOM 3505 C CA . GLY B 1 181 ? 62.529 41.474 19.994 1 33.46 208 GLY B CA 1
ATOM 3506 C C . GLY B 1 181 ? 62.958 40.108 20.432 1 29.73 208 GLY B C 1
ATOM 3507 O O . GLY B 1 181 ? 64.151 39.734 20.331 1 32.27 208 GLY B O 1
ATOM 3508 N N . ARG B 1 182 ? 62.007 39.307 20.917 1 36.88 209 ARG B N 1
ATOM 3509 C CA . ARG B 1 182 ? 62.337 37.923 21.276 1 32.99 209 ARG B CA 1
ATOM 3510 C C . ARG B 1 182 ? 62.816 37.07 20.07 1 29.33 209 ARG B C 1
ATOM 3511 O O . ARG B 1 182 ? 62.202 37.04 18.988 1 33.75 209 ARG B O 1
ATOM 3519 N N . LEU B 1 183 ? 63.868 36.334 20.275 1 30.4 210 LEU B N 1
ATOM 3520 C CA . LEU B 1 183 ? 64.437 35.47 19.268 1 32.37 210 LEU B CA 1
ATOM 3521 C C . LEU B 1 183 ? 63.702 34.111 19.188 1 47.79 210 LEU B C 1
ATOM 3522 O O . LEU B 1 183 ? 63.717 33.342 20.155 1 39.07 210 LEU B O 1
ATOM 3527 N N . LEU B 1 184 ? 63.045 33.848 18.059 1 29.32 211 LEU B N 1
ATOM 3528 C CA . LEU B 1 184 ? 62.223 32.619 17.939 1 35.97 211 LEU B CA 1
ATOM 3529 C C . LEU B 1 184 ? 63.054 31.54 17.296 1 26.45 211 LEU B C 1
ATOM 3530 O O . LEU B 1 184 ? 63.016 30.37 17.667 1 36.9 211 LEU B O 1
ATOM 3535 N N . ILE B 1 185 ? 63.869 31.93 16.343 1 31.3 212 ILE B N 1
ATOM 3536 C CA . ILE B 1 185 ? 64.837 30.988 15.768 1 32.23 212 ILE B CA 1
ATOM 3537 C C . ILE B 1 185 ? 66.166 31.766 15.717 1 44.21 212 ILE B C 1
ATOM 3538 O O . ILE B 1 185 ? 66.189 32.939 15.35 1 30.11 212 ILE B O 1
ATOM 3543 N N . ASN B 1 186 ? 67.249 31.08 16.066 1 38.81 213 ASN B N 1
ATOM 3544 C CA . ASN B 1 186 ? 68.605 31.567 15.93 1 45.07 213 ASN B CA 1
ATOM 3545 C C . ASN B 1 186 ? 69.6 30.423 15.706 1 35.78 213 ASN B C 1
ATOM 3546 O O . ASN B 1 186 ? 69.4 29.319 16.218 1 44.92 213 ASN B O 1
ATOM 3551 N N . PRO B 1 187 ? 70.65 30.662 14.906 1 46.85 214 PRO B N 1
ATOM 3552 C CA . PRO B 1 187 ? 71.614 29.578 14.651 1 50.76 214 PRO B CA 1
ATOM 3553 C C . PRO B 1 187 ? 72.247 29.113 15.974 1 59.75 214 PRO B C 1
ATOM 3554 O O . PRO B 1 187 ? 72.586 27.944 16.138 1 47.95 214 PRO B O 1
ATOM 3558 N N . ASN B 1 188 ? 72.363 30.04 16.918 1 48.58 215 ASN B N 1
ATOM 3559 C CA . ASN B 1 188 ? 72.727 29.705 18.272 1 48.64 215 ASN B CA 1
ATOM 3560 C C . ASN B 1 188 ? 71.477 29.412 19.079 1 48.01 215 ASN B C 1
ATOM 3561 O O . ASN B 1 188 ? 70.804 30.335 19.542 1 44.83 215 ASN B O 1
ATOM 3566 N N . ARG B 1 189 ? 71.26 28.129 19.355 1 49.1 216 ARG B N 1
ATOM 3567 C CA . ARG B 1 189 ? 70.032 27.641 20.012 1 53.24 216 ARG B CA 1
ATOM 3568 C C . ARG B 1 189 ? 69.91 28.115 21.449 1 54.79 216 ARG B C 1
ATOM 3569 O O . ARG B 1 189 ? 68.78 28.22 21.999 1 45.98 216 ARG B O 1
ATOM 3577 N N . GLU B 1 190 ? 71.041 28.44 22.076 1 50.22 217 GLU B N 1
ATOM 3578 C CA . GLU B 1 190 ? 70.996 28.912 23.495 1 45.01 217 GLU B CA 1
ATOM 3579 C C . GLU B 1 190 ? 70.357 30.271 23.729 1 39.36 217 GLU B C 1
ATOM 3580 O O . GLU B 1 190 ? 69.945 30.577 24.846 1 45.85 217 GLU B O 1
ATOM 3586 N N . ILE B 1 191 ? 70.276 31.1 22.69 1 44.49 218 ILE B N 1
ATOM 3587 C CA . ILE B 1 191 ? 69.624 32.418 22.83 1 48.19 218 ILE B CA 1
ATOM 3588 C C . ILE B 1 191 ? 68.211 32.468 22.265 1 41.71 218 ILE B C 1
ATOM 3589 O O . ILE B 1 191 ? 67.56 33.519 22.281 1 40.32 218 ILE B O 1
ATOM 3594 N N . GLN B 1 192 ? 67.716 31.335 21.806 1 39.66 219 GLN B N 1
ATOM 3595 C CA . GLN B 1 192 ? 66.243 31.207 21.643 1 38.83 219 GLN B CA 1
ATOM 3596 C C . GLN B 1 192 ? 65.415 31.618 22.87 1 37.01 219 GLN B C 1
ATOM 3597 O O . GLN B 1 192 ? 65.786 31.39 23.982 1 37.34 219 GLN B O 1
ATOM 3603 N N . ASP B 1 193 ? 64.268 32.229 22.616 1 34.04 220 ASP B N 1
ATOM 3604 C CA . ASP B 1 193 ? 63.342 32.675 23.615 1 44.51 220 ASP B CA 1
ATOM 3605 C C . ASP B 1 193 ? 63.862 33.875 24.469 1 37.66 220 ASP B C 1
ATOM 3606 O O . ASP B 1 193 ? 63.155 34.328 25.374 1 39.68 220 ASP B O 1
ATOM 3611 N N . LYS B 1 194 ? 65.028 34.402 24.115 1 45 221 LYS B N 1
ATOM 3612 C CA . LYS B 1 194 ? 65.652 35.585 24.741 1 37.94 221 LYS B CA 1
ATOM 3613 C C . LYS B 1 194 ? 65.226 36.889 24.087 1 47.94 221 LYS B C 1
ATOM 3614 O O . LYS B 1 194 ? 65.104 36.955 22.861 1 32.7 221 LYS B O 1
ATOM 3620 N N . ILE B 1 195 ? 64.929 37.896 24.893 1 34.67 222 ILE B N 1
ATOM 3621 C CA . ILE B 1 195 ? 64.716 39.236 24.374 1 33.7 222 ILE B CA 1
ATOM 3622 C C . ILE B 1 195 ? 66.083 39.776 23.885 1 39.83 222 ILE B C 1
ATOM 3623 O O . ILE B 1 195 ? 67.028 39.793 24.631 1 30.81 222 ILE B O 1
ATOM 3628 N N . LEU B 1 196 ? 66.168 40.217 22.624 1 34.08 223 LEU B N 1
ATOM 3629 C CA . LEU B 1 196 ? 67.415 40.666 22.052 1 39.46 223 LEU B CA 1
ATOM 3630 C C . LEU B 1 196 ? 68.102 41.808 22.824 1 35.95 223 LEU B C 1
ATOM 3631 O O . LEU B 1 196 ? 69.31 41.789 22.991 1 33.73 223 LEU B O 1
ATOM 3636 N N . SER B 1 197 ? 67.332 42.818 23.197 1 38.47 224 SER B N 1
ATOM 3637 C CA . SER B 1 197 ? 67.877 43.972 23.868 1 41.38 224 SER B CA 1
ATOM 3638 C C . SER B 1 197 ? 68.344 43.679 25.285 1 48.73 224 SER B C 1
ATOM 3639 O O . SER B 1 197 ? 69.061 44.498 25.9 1 47.01 224 SER B O 1
ATOM 3642 N N . ALA B 1 198 ? 67.929 42.523 25.812 1 45.37 225 ALA B N 1
ATOM 3643 C CA . ALA B 1 198 ? 68.351 42.102 27.136 1 45.96 225 ALA B CA 1
ATOM 3644 C C . ALA B 1 198 ? 69.687 41.375 27.051 1 43.67 225 ALA B C 1
ATOM 3645 O O . ALA B 1 198 ? 70.463 41.37 27.981 1 44.97 225 ALA B O 1
ATOM 3647 N N . ILE B 1 199 ? 69.984 40.762 25.932 1 38.68 226 ILE B N 1
ATOM 3648 C CA . ILE B 1 199 ? 71.247 40.034 25.806 1 32.14 226 ILE B CA 1
ATOM 3649 C C . ILE B 1 199 ? 72.269 40.711 24.895 1 33.79 226 ILE B C 1
ATOM 3650 O O . ILE B 1 199 ? 73.42 40.25 24.776 1 36 226 ILE B O 1
ATOM 3655 N N . ASN B 1 200 ? 71.834 41.749 24.205 1 34.72 227 ASN B N 1
ATOM 3656 C CA . ASN B 1 200 ? 72.71 42.545 23.336 1 37.81 227 ASN B CA 1
ATOM 3657 C C . ASN B 1 200 ? 72.542 44.025 23.698 1 34.85 227 ASN B C 1
ATOM 3658 O O . ASN B 1 200 ? 71.52 44.644 23.374 1 38.27 227 ASN B O 1
ATOM 3663 N N . PRO B 1 201 ? 73.529 44.576 24.424 1 39.23 228 PRO B N 1
ATOM 3664 C CA . PRO B 1 201 ? 73.467 45.959 24.923 1 54.64 228 PRO B CA 1
ATOM 3665 C C . PRO B 1 201 ? 73.581 47.021 23.799 1 35.5 228 PRO B C 1
ATOM 3666 O O . PRO B 1 201 ? 73.503 48.19 24.086 1 44.64 228 PRO B O 1
ATOM 3670 N N . ASP B 1 202 ? 73.809 46.621 22.552 1 38.69 229 ASP B N 1
ATOM 3671 C CA . ASP B 1 202 ? 73.923 47.568 21.436 1 33.87 229 ASP B CA 1
ATOM 3672 C C . ASP B 1 202 ? 72.655 48.373 21.357 1 43.38 229 ASP B C 1
ATOM 3673 O O . ASP B 1 202 ? 71.553 47.82 21.229 1 40 229 ASP B O 1
ATOM 3678 N N . ARG B 1 203 ? 72.777 49.684 21.497 1 31.13 230 ARG B N 1
ATOM 3679 C CA . ARG B 1 203 ? 71.571 50.552 21.564 1 32.92 230 ARG B CA 1
ATOM 3680 C C . ARG B 1 203 ? 70.792 50.587 20.236 1 34.15 230 ARG B C 1
ATOM 3681 O O . ARG B 1 203 ? 69.624 51.048 20.157 1 31.95 230 ARG B O 1
ATOM 3689 N N . ARG B 1 204 ? 71.443 50.114 19.176 1 31.26 231 ARG B N 1
ATOM 3690 C CA . ARG B 1 204 ? 70.811 50.102 17.867 1 33 231 ARG B CA 1
ATOM 3691 C C . ARG B 1 204 ? 69.725 49.003 17.773 1 29.47 231 ARG B C 1
ATOM 3692 O O . ARG B 1 204 ? 68.927 49.022 16.876 1 31.4 231 ARG B O 1
ATOM 3700 N N . VAL B 1 205 ? 69.695 48.092 18.743 1 34.79 232 VAL B N 1
ATOM 3701 C CA . VAL B 1 205 ? 68.687 47.036 18.766 1 31.75 232 VAL B CA 1
ATOM 3702 C C . VAL B 1 205 ? 67.271 47.656 18.743 1 37.73 232 VAL B C 1
ATOM 3703 O O . VAL B 1 205 ? 66.342 47.123 18.112 1 32.37 232 VAL B O 1
ATOM 3707 N N . ALA B 1 206 ? 67.134 48.811 19.385 1 29.26 233 ALA B N 1
ATOM 3708 C CA . ALA B 1 206 ? 65.895 49.543 19.433 1 41.33 233 ALA B CA 1
ATOM 3709 C C . ALA B 1 206 ? 65.412 49.975 18.035 1 35.1 233 ALA B C 1
ATOM 3710 O O . ALA B 1 206 ? 64.198 50.053 17.746 1 31.03 233 ALA B O 1
ATOM 3712 N N . LYS B 1 207 ? 66.35 50.292 17.186 1 32.12 234 LYS B N 1
ATOM 3713 C CA . LYS B 1 207 ? 66.005 50.65 15.824 1 31.88 234 LYS B CA 1
ATOM 3714 C C . LYS B 1 207 ? 65.471 49.424 15.095 1 33.71 234 LYS B C 1
ATOM 3715 O O . LYS B 1 207 ? 64.498 49.536 14.293 1 32.49 234 LYS B O 1
ATOM 3721 N N . ALA B 1 208 ? 66.089 48.276 15.344 1 21.68 235 ALA B N 1
ATOM 3722 C CA . ALA B 1 208 ? 65.631 47.056 14.745 1 36.33 235 ALA B CA 1
ATOM 3723 C C . ALA B 1 208 ? 64.213 46.742 15.204 1 37.36 235 ALA B C 1
ATOM 3724 O O . ALA B 1 208 ? 63.338 46.456 14.365 1 35.41 235 ALA B O 1
ATOM 3726 N N . VAL B 1 209 ? 63.991 46.8 16.527 1 30.39 236 VAL B N 1
ATOM 3727 C CA . VAL B 1 209 ? 62.684 46.505 17.074 1 28.14 236 VAL B CA 1
ATOM 3728 C C . VAL B 1 209 ? 61.594 47.499 16.586 1 36.73 236 VAL B C 1
ATOM 3729 O O . VAL B 1 209 ? 60.401 47.158 16.411 1 31.18 236 VAL B O 1
ATOM 3733 N N . GLU B 1 210 ? 62.016 48.732 16.366 1 27.75 237 GLU B N 1
ATOM 3734 C CA . GLU B 1 210 ? 61.137 49.787 15.861 1 37.95 237 GLU B CA 1
ATOM 3735 C C . GLU B 1 210 ? 60.676 49.487 14.439 1 30.75 237 GLU B C 1
ATOM 3736 O O . GLU B 1 210 ? 59.532 49.746 14.081 1 28.18 237 GLU B O 1
ATOM 3742 N N . TYR B 1 211 ? 61.562 48.941 13.634 1 29.4 238 TYR B N 1
ATOM 3743 C CA . TYR B 1 211 ? 61.182 48.502 12.282 1 36.93 238 TYR B CA 1
ATOM 3744 C C . TYR B 1 211 ? 60.087 47.417 12.43 1 31.37 238 TYR B C 1
ATOM 3745 O O . TYR B 1 211 ? 59.012 47.51 11.818 1 27.66 238 TYR B O 1
ATOM 3754 N N . TYR B 1 212 ? 60.352 46.451 13.279 1 26.86 239 TYR B N 1
ATOM 3755 C CA . TYR B 1 212 ? 59.372 45.46 13.681 1 33.07 239 TYR B CA 1
ATOM 3756 C C . TYR B 1 212 ? 58.034 46.048 14.115 1 36.64 239 TYR B C 1
ATOM 3757 O O . TYR B 1 212 ? 57.003 45.692 13.551 1 36.52 239 TYR B O 1
ATOM 3766 N N . ASN B 1 213 ? 58.046 46.986 15.063 1 33.83 240 ASN B N 1
ATOM 3767 C CA . ASN B 1 213 ? 56.82 47.594 15.565 1 29.46 240 ASN B CA 1
ATOM 3768 C C . ASN B 1 213 ? 56.084 48.487 14.593 1 40.99 240 ASN B C 1
ATOM 3769 O O . ASN B 1 213 ? 54.845 48.594 14.673 1 42.93 240 ASN B O 1
ATOM 3774 N N . GLN B 1 214 ? 56.818 49.133 13.668 1 32.24 241 GLN B N 1
ATOM 3775 C CA . GLN B 1 214 ? 56.195 49.948 12.633 1 35.35 241 GLN B CA 1
ATOM 3776 C C . GLN B 1 214 ? 55.79 49.122 11.441 1 39.27 241 GLN B C 1
ATOM 3777 O O . GLN B 1 214 ? 55.248 49.62 10.469 1 41.74 241 GLN B O 1
ATOM 3783 N N . ASN B 1 215 ? 56.111 47.842 11.471 1 35.81 242 ASN B N 1
ATOM 3784 C CA . ASN B 1 215 ? 55.886 46.984 10.323 1 35.82 242 ASN B CA 1
ATOM 3785 C C . ASN B 1 215 ? 56.52 47.553 9.04 1 32.54 242 ASN B C 1
ATOM 3786 O O . ASN B 1 215 ? 55.944 47.478 7.927 1 34.24 242 ASN B O 1
ATOM 3791 N N . GLU B 1 216 ? 57.742 48.058 9.183 1 38.14 243 GLU B N 1
ATOM 3792 C CA . GLU B 1 216 ? 58.516 48.584 8.067 1 35.09 243 GLU B CA 1
ATOM 3793 C C . GLU B 1 216 ? 59.845 47.866 7.923 1 35.36 243 GLU B C 1
ATOM 3794 O O . GLU B 1 216 ? 60.569 47.713 8.893 1 32.17 243 GLU B O 1
ATOM 3800 N N . ALA B 1 217 ? 60.159 47.432 6.71 1 25.74 244 ALA B N 1
ATOM 3801 C CA . ALA B 1 217 ? 61.453 46.898 6.388 1 29.87 244 ALA B CA 1
ATOM 3802 C C . ALA B 1 217 ? 62.543 47.994 6.366 1 31.77 244 ALA B C 1
ATOM 3803 O O . ALA B 1 217 ? 62.293 49.129 5.999 1 34.41 244 ALA B O 1
ATOM 3805 N N . GLY B 1 218 ? 63.746 47.64 6.793 1 32.88 245 GLY B N 1
ATOM 3806 C CA . GLY B 1 218 ? 64.818 48.596 6.908 1 31.4 245 GLY B CA 1
ATOM 3807 C C . GLY B 1 218 ? 66.091 47.965 7.364 1 27.4 245 GLY B C 1
ATOM 3808 O O . GLY B 1 218 ? 66.111 46.818 7.73 1 29.51 245 GLY B O 1
ATOM 3809 N N . THR B 1 219 ? 67.191 48.704 7.249 1 29.61 246 THR B N 1
ATOM 3810 C CA . THR B 1 219 ? 68.514 48.231 7.632 1 29.39 246 THR B CA 1
ATOM 3811 C C . THR B 1 219 ? 69.098 49.226 8.659 1 33.96 246 THR B C 1
ATOM 3812 O O . THR B 1 219 ? 68.591 50.326 8.859 1 25.37 246 THR B O 1
ATOM 3816 N N . LEU B 1 220 ? 70.131 48.772 9.3 1 24.18 247 LEU B N 1
ATOM 3817 C CA . LEU B 1 220 ? 70.808 49.497 10.353 1 36.74 247 LEU B CA 1
ATOM 3818 C C . LEU B 1 220 ? 72.173 48.852 10.516 1 36.12 247 LEU B C 1
ATOM 3819 O O . LEU B 1 220 ? 72.413 47.708 10.025 1 26.4 247 LEU B O 1
ATOM 3824 N N . SER B 1 221 ? 73.077 49.591 11.152 1 34.47 248 SER B N 1
ATOM 3825 C CA . SER B 1 221 ? 74.379 49.001 11.571 1 32.86 248 SER B CA 1
ATOM 3826 C C . SER B 1 221 ? 74.157 48.291 12.906 1 34.77 248 SER B C 1
ATOM 3827 O O . SER B 1 221 ? 73.27 48.704 13.711 1 31.44 248 SER B O 1
ATOM 3830 N N . TYR B 1 222 ? 74.895 47.204 13.139 1 30.66 249 TYR B N 1
ATOM 3831 C CA . TYR B 1 222 ? 74.604 46.376 14.274 1 27.29 249 TYR B CA 1
ATOM 3832 C C . TYR B 1 222 ? 75.803 45.527 14.704 1 34.83 249 TYR B C 1
ATOM 3833 O O . TYR B 1 222 ? 76.49 44.938 13.876 1 30.43 249 TYR B O 1
ATOM 3842 N N . HIS B 1 223 ? 76.02 45.469 16.029 1 35.04 250 HIS B N 1
ATOM 3843 C CA . HIS B 1 223 ? 77.102 44.686 16.61 1 37.57 250 HIS B CA 1
ATOM 3844 C C . HIS B 1 223 ? 76.595 43.301 16.982 1 35.99 250 HIS B C 1
ATOM 3845 O O . HIS B 1 223 ? 75.873 43.171 17.956 1 38.28 250 HIS B O 1
ATOM 3852 N N . SER B 1 224 ? 76.985 42.278 16.217 1 38.62 251 SER B N 1
ATOM 3853 C CA . SER B 1 224 ? 76.433 40.954 16.388 1 40.63 251 SER B CA 1
ATOM 3854 C C . SER B 1 224 ? 76.932 40.266 17.618 1 39.65 251 SER B C 1
ATOM 3855 O O . SER B 1 224 ? 78.028 40.559 18.043 1 41.62 251 SER B O 1
ATOM 3858 N N . LEU B 1 225 ? 76.121 39.345 18.166 1 32.17 252 LEU B N 1
ATOM 3859 C CA . LEU B 1 225 ? 76.579 38.411 19.21 1 41.68 252 LEU B CA 1
ATOM 3860 C C . LEU B 1 225 ? 77.4 37.255 18.616 1 45.23 252 LEU B C 1
ATOM 3861 O O . LEU B 1 225 ? 78.387 36.83 19.191 1 46.77 252 LEU B O 1
ATOM 3866 N N . SER B 1 226 ? 76.998 36.755 17.464 1 35.07 253 SER B N 1
ATOM 3867 C CA . SER B 1 226 ? 77.612 35.55 16.916 1 44.29 253 SER B CA 1
ATOM 3868 C C . SER B 1 226 ? 78.992 35.857 16.388 1 55.78 253 SER B C 1
ATOM 3869 O O . SER B 1 226 ? 79.865 35.019 16.473 1 48.25 253 SER B O 1
ATOM 3872 N N . GLY B 1 227 ? 79.166 37.055 15.814 1 45.2 254 GLY B N 1
ATOM 3873 C CA . GLY B 1 227 ? 80.454 37.456 15.247 1 60.67 254 GLY B CA 1
ATOM 3874 C C . GLY B 1 227 ? 81.292 38.427 16.104 1 52.45 254 GLY B C 1
ATOM 3875 O O . GLY B 1 227 ? 82.448 38.674 15.796 1 50.54 254 GLY B O 1
ATOM 3876 N N . ASN B 1 228 ? 80.679 39.017 17.127 1 46.81 255 ASN B N 1
ATOM 3877 C CA . ASN B 1 228 ? 81.324 40.043 17.969 1 56.89 255 ASN B CA 1
ATOM 3878 C C . ASN B 1 228 ? 81.963 41.19 17.151 1 44.36 255 ASN B C 1
ATOM 3879 O O . ASN B 1 228 ? 83.074 41.584 17.407 1 42.45 255 ASN B O 1
ATOM 3884 N N . THR B 1 229 ? 81.261 41.677 16.14 1 43.77 256 THR B N 1
ATOM 3885 C CA . THR B 1 229 ? 81.822 42.594 15.129 1 47.8 256 THR B CA 1
ATOM 3886 C C . THR B 1 229 ? 80.696 43.459 14.525 1 43.76 256 THR B C 1
ATOM 3887 O O . THR B 1 229 ? 79.52 43.143 14.659 1 44.59 256 THR B O 1
ATOM 3891 N N . GLU B 1 230 ? 81.077 44.535 13.864 1 36.52 257 GLU B N 1
ATOM 3892 C CA . GLU B 1 230 ? 80.128 45.454 13.253 1 36.94 257 GLU B CA 1
ATOM 3893 C C . GLU B 1 230 ? 79.531 44.817 11.99 1 43.52 257 GLU B C 1
ATOM 3894 O O . GLU B 1 230 ? 80.249 44.249 11.147 1 33.34 257 GLU B O 1
ATOM 3900 N N . THR B 1 231 ? 78.206 44.925 11.866 1 33.32 258 THR B N 1
ATOM 3901 C CA . THR B 1 231 ? 77.515 44.361 10.719 1 33.6 258 THR B CA 1
ATOM 3902 C C . THR B 1 231 ? 76.49 45.328 10.196 1 32.28 258 THR B C 1
ATOM 3903 O O . THR B 1 231 ? 76.13 46.287 10.868 1 32.18 258 THR B O 1
ATOM 3907 N N . PHE B 1 232 ? 76.045 45.056 8.969 1 31.53 259 PHE B N 1
ATOM 3908 C CA . PHE B 1 232 ? 74.795 45.59 8.443 1 36.34 259 PHE B CA 1
ATOM 3909 C C . PHE B 1 232 ? 73.708 44.581 8.734 1 35.02 259 PHE B C 1
ATOM 3910 O O . PHE B 1 232 ? 73.905 43.394 8.521 1 29.45 259 PHE B O 1
ATOM 3918 N N . LEU B 1 233 ? 72.573 45.05 9.236 1 33.41 260 LEU B N 1
ATOM 3919 C CA . LEU B 1 233 ? 71.478 44.173 9.577 1 32.5 260 LEU B CA 1
ATOM 3920 C C . LEU B 1 233 ? 70.249 44.619 8.847 1 31.32 260 LEU B C 1
ATOM 3921 O O . LEU B 1 233 ? 69.844 45.786 8.958 1 31.06 260 LEU B O 1
ATOM 3926 N N . ALA B 1 234 ? 69.602 43.675 8.182 1 29.18 261 ALA B N 1
ATOM 3927 C CA . ALA B 1 234 ? 68.294 43.922 7.546 1 28.92 261 ALA B CA 1
ATOM 3928 C C . ALA B 1 234 ? 67.176 43.288 8.36 1 29.71 261 ALA B C 1
ATOM 3929 O O . ALA B 1 234 ? 67.285 42.158 8.79 1 29.16 261 ALA B O 1
ATOM 3931 N N . ILE B 1 235 ? 66.086 44.026 8.524 1 27.42 262 ILE B N 1
ATOM 3932 C CA . ILE B 1 235 ? 64.905 43.553 9.234 1 23.82 262 ILE B CA 1
ATOM 3933 C C . ILE B 1 235 ? 63.719 43.573 8.293 1 29.03 262 ILE B C 1
ATOM 3934 O O . ILE B 1 235 ? 63.448 44.596 7.661 1 24.46 262 ILE B O 1
ATOM 3939 N N . GLN B 1 236 ? 63.021 42.424 8.183 1 30.75 263 GLN B N 1
ATOM 3940 C CA . GLN B 1 236 ? 61.828 42.293 7.351 1 35.1 263 GLN B CA 1
ATOM 3941 C C . GLN B 1 236 ? 60.668 41.748 8.222 1 29.12 263 GLN B C 1
ATOM 3942 O O . GLN B 1 236 ? 60.56 40.578 8.45 1 27.17 263 GLN B O 1
ATOM 3948 N N . PRO B 1 237 ? 59.827 42.637 8.708 1 30.69 264 PRO B N 1
ATOM 3949 C CA . PRO B 1 237 ? 58.684 42.263 9.427 1 24.36 264 PRO B CA 1
ATOM 3950 C C . PRO B 1 237 ? 57.544 41.796 8.516 1 26.55 264 PRO B C 1
ATOM 3951 O O . PRO B 1 237 ? 57.456 42.222 7.369 1 25.51 264 PRO B O 1
ATOM 3955 N N . PHE B 1 238 ? 56.667 40.96 9.045 1 29.1 265 PHE B N 1
ATOM 3956 C CA . PHE B 1 238 ? 55.505 40.455 8.307 1 27.66 265 PHE B CA 1
ATOM 3957 C C . PHE B 1 238 ? 54.458 39.87 9.245 1 25.59 265 PHE B C 1
ATOM 3958 O O . PHE B 1 238 ? 54.805 39.214 10.206 1 25.95 265 PHE B O 1
ATOM 3966 N N . ASP B 1 239 ? 53.219 40.226 8.999 1 34.57 266 ASP B N 1
ATOM 3967 C CA . ASP B 1 239 ? 52.085 39.671 9.682 1 38.56 266 ASP B CA 1
ATOM 3968 C C . ASP B 1 239 ? 51.808 38.296 9.08 1 44.16 266 ASP B C 1
ATOM 3969 O O . ASP B 1 239 ? 51.677 38.161 7.868 1 49.73 266 ASP B O 1
ATOM 3974 N N . PHE B 1 240 ? 51.793 37.275 9.922 1 43.43 267 PHE B N 1
ATOM 3975 C CA . PHE B 1 240 ? 51.488 35.913 9.456 1 46.13 267 PHE B CA 1
ATOM 3976 C C . PHE B 1 240 ? 50.025 35.501 9.716 1 48.22 267 PHE B C 1
ATOM 3977 O O . PHE B 1 240 ? 49.657 34.346 9.557 1 55.51 267 PHE B O 1
ATOM 3985 N N . PHE B 1 241 ? 49.196 36.458 10.103 1 49.04 268 PHE B N 1
ATOM 3986 C CA . PHE B 1 241 ? 47.8 36.244 10.228 1 37.7 268 PHE B CA 1
ATOM 3987 C C . PHE B 1 241 ? 47.144 37.592 10.345 1 49.68 268 PHE B C 1
ATOM 3988 O O . PHE B 1 241 ? 47.765 38.545 10.791 1 51.12 268 PHE B O 1
ATOM 3996 N N . GLU B 1 242 ? 45.881 37.664 9.95 1 42.71 269 GLU B N 1
ATOM 3997 C CA . GLU B 1 242 ? 45.151 38.912 9.923 1 58.75 269 GLU B CA 1
ATOM 3998 C C . GLU B 1 242 ? 44.062 38.88 10.942 1 56.29 269 GLU B C 1
ATOM 3999 O O . GLU B 1 242 ? 43.096 38.111 10.808 1 64.61 269 GLU B O 1
ATOM 4005 N N . GLU B 1 243 ? 44.185 39.725 11.953 1 50 270 GLU B N 1
ATOM 4006 C CA . GLU B 1 243 ? 43.143 39.759 12.967 1 69.59 270 GLU B CA 1
ATOM 4007 C C . GLU B 1 243 ? 41.905 40.538 12.508 1 71.44 270 GLU B C 1
ATOM 4008 O O . GLU B 1 243 ? 42.008 41.453 11.69 1 72.78 270 GLU B O 1
ATOM 4014 N N . LYS B 1 244 ? 40.734 40.113 13.012 1 65.43 271 LYS B N 1
ATOM 4015 C CA . LYS B 1 244 ? 39.466 40.837 12.805 1 53.64 271 LYS B CA 1
ATOM 4016 C C . LYS B 1 244 ? 38.745 41.136 14.114 1 53.73 271 LYS B C 1
ATOM 4017 O O . LYS B 1 244 ? 39.345 40.799 15.229 1 71.46 271 LYS B O 1
ATOM 4023 N N . ASN B 1 249 ? 50.393 44.536 17.721 1 93.59 276 ASN B N 1
ATOM 4024 C CA . ASN B 1 249 ? 50.613 43.4 16.824 1 100.21 276 ASN B CA 1
ATOM 4025 C C . ASN B 1 249 ? 50.498 42.012 17.521 1 101.34 276 ASN B C 1
ATOM 4026 O O . ASN B 1 249 ? 51.444 41.523 18.169 1 109.64 276 ASN B O 1
ATOM 4031 N N . HIS B 1 250 ? 49.327 41.389 17.387 1 83.18 277 HIS B N 1
ATOM 4032 C CA . HIS B 1 250 ? 49.126 40.02 17.87 1 65.64 277 HIS B CA 1
ATOM 4033 C C . HIS B 1 250 ? 49.849 38.965 16.975 1 48.75 277 HIS B C 1
ATOM 4034 O O . HIS B 1 250 ? 50.225 37.933 17.458 1 49.02 277 HIS B O 1
ATOM 4041 N N . TRP B 1 251 ? 50.011 39.215 15.684 1 33.99 278 TRP B N 1
ATOM 4042 C CA . TRP B 1 251 ? 50.489 38.195 14.759 1 36.17 278 TRP B CA 1
ATOM 4043 C C . TRP B 1 251 ? 51.612 38.67 13.844 1 35.87 278 TRP B C 1
ATOM 4044 O O . TRP B 1 251 ? 51.499 38.583 12.618 1 35.41 278 TRP B O 1
ATOM 4055 N N . ARG B 1 252 ? 52.693 39.165 14.434 1 38.39 279 ARG B N 1
ATOM 4056 C CA . ARG B 1 252 ? 53.834 39.711 13.655 1 36.49 279 ARG B CA 1
ATOM 4057 C C . ARG B 1 252 ? 55.169 39.115 14.005 1 28.37 279 ARG B C 1
ATOM 4058 O O . ARG B 1 252 ? 55.506 38.999 15.148 1 26.82 279 ARG B O 1
ATOM 4066 N N . TRP B 1 253 ? 55.885 38.663 12.979 1 26.98 280 TRP B N 1
ATOM 4067 C CA . TRP B 1 253 ? 57.255 38.176 13.116 1 22.28 280 TRP B CA 1
ATOM 4068 C C . TRP B 1 253 ? 58.152 39.059 12.231 1 24.77 280 TRP B C 1
ATOM 4069 O O . TRP B 1 253 ? 57.679 39.906 11.495 1 25.92 280 TRP B O 1
ATOM 4080 N N . ALA B 1 254 ? 59.446 38.807 12.279 1 24.26 281 ALA B N 1
ATOM 4081 C CA . ALA B 1 254 ? 60.367 39.464 11.407 1 25.38 281 ALA B CA 1
ATOM 4082 C C . ALA B 1 254 ? 61.543 38.574 11.137 1 28 281 ALA B C 1
ATOM 4083 O O . ALA B 1 254 ? 61.983 37.836 12.004 1 26.84 281 ALA B O 1
ATOM 4085 N N . ILE B 1 255 ? 62.041 38.622 9.903 1 27.55 282 ILE B N 1
ATOM 4086 C CA . ILE B 1 255 ? 63.307 37.964 9.552 1 26.02 282 ILE B CA 1
ATOM 4087 C C . ILE B 1 255 ? 64.425 39.002 9.692 1 24.21 282 ILE B C 1
ATOM 4088 O O . ILE B 1 255 ? 64.29 40.134 9.264 1 29.46 282 ILE B O 1
ATOM 4093 N N . GLY B 1 256 ? 65.533 38.594 10.256 1 30.95 283 GLY B N 1
ATOM 4094 C CA . GLY B 1 256 ? 66.716 39.409 10.361 1 34.57 283 GLY B CA 1
ATOM 4095 C C . GLY B 1 256 ? 67.811 38.717 9.611 1 34.02 283 GLY B C 1
ATOM 4096 O O . GLY B 1 256 ? 68.016 37.504 9.773 1 29.31 283 GLY B O 1
ATOM 4097 N N . LYS B 1 257 ? 68.53 39.486 8.799 1 30.14 284 LYS B N 1
ATOM 4098 C CA . LYS B 1 257 ? 69.73 38.987 8.124 1 31.73 284 LYS B CA 1
ATOM 4099 C C . LYS B 1 257 ? 70.882 39.996 8.221 1 30.96 284 LYS B C 1
ATOM 4100 O O . LYS B 1 257 ? 70.685 41.178 8.057 1 33.01 284 LYS B O 1
ATOM 4106 N N . TYR B 1 258 ? 72.087 39.517 8.481 1 31.49 285 TYR B N 1
ATOM 4107 C CA . TYR B 1 258 ? 73.18 40.408 8.702 1 34.54 285 TYR B CA 1
ATOM 4108 C C . TYR B 1 258 ? 74.461 39.936 8.048 1 38.9 285 TYR B C 1
ATOM 4109 O O . TYR B 1 258 ? 74.641 38.755 7.789 1 31.09 285 TYR B O 1
ATOM 4118 N N . VAL B 1 259 ? 75.32 40.906 7.738 1 35.88 286 VAL B N 1
ATOM 4119 C CA . VAL B 1 259 ? 76.616 40.588 7.116 1 40.57 286 VAL B CA 1
ATOM 4120 C C . VAL B 1 259 ? 77.69 41.502 7.745 1 39.42 286 VAL B C 1
ATOM 4121 O O . VAL B 1 259 ? 77.423 42.676 8.028 1 33.54 286 VAL B O 1
ATOM 4125 N N . ASN B 1 260 ? 78.862 40.934 7.981 1 37.1 287 ASN B N 1
ATOM 4126 C CA . ASN B 1 260 ? 80.003 41.639 8.55 1 40.79 287 ASN B CA 1
ATOM 4127 C C . ASN B 1 260 ? 80.466 42.75 7.638 1 33.22 287 ASN B C 1
ATOM 4128 O O . ASN B 1 260 ? 80.618 42.566 6.444 1 30.63 287 ASN B O 1
ATOM 4133 N N . LYS B 1 261 ? 80.641 43.935 8.201 1 37.24 288 LYS B N 1
ATOM 4134 C CA . LYS B 1 261 ? 81.149 45.033 7.391 1 36.29 288 LYS B CA 1
ATOM 4135 C C . LYS B 1 261 ? 82.516 44.652 6.846 1 35.83 288 LYS B C 1
ATOM 4136 O O . LYS B 1 261 ? 82.821 44.987 5.729 1 46.13 288 LYS B O 1
ATOM 4142 N N . SER B 1 262 ? 83.311 43.951 7.653 1 40.56 289 SER B N 1
ATOM 4143 C CA . SER B 1 262 ? 84.632 43.364 7.215 1 51.91 289 SER B CA 1
ATOM 4144 C C . SER B 1 262 ? 84.575 42.654 5.864 1 45.39 289 SER B C 1
ATOM 4145 O O . SER B 1 262 ? 85.41 42.872 5.013 1 53.1 289 SER B O 1
ATOM 4148 N N . LEU B 1 263 ? 83.608 41.781 5.691 1 49.84 290 LEU B N 1
ATOM 4149 C CA . LEU B 1 263 ? 83.433 41.049 4.435 1 41.1 290 LEU B CA 1
ATOM 4150 C C . LEU B 1 263 ? 82.94 41.956 3.313 1 40.26 290 LEU B C 1
ATOM 4151 O O . LEU B 1 263 ? 83.308 41.819 2.133 1 46.89 290 LEU B O 1
ATOM 4156 N N . VAL B 1 264 ? 82.095 42.905 3.674 1 38.93 291 VAL B N 1
ATOM 4157 C CA . VAL B 1 264 ? 81.469 43.733 2.679 1 41.68 291 VAL B CA 1
ATOM 4158 C C . VAL B 1 264 ? 82.525 44.581 1.972 1 46.05 291 VAL B C 1
ATOM 4159 O O . VAL B 1 264 ? 82.524 44.695 0.752 1 48.2 291 VAL B O 1
ATOM 4163 N N . PHE B 1 265 ? 83.41 45.166 2.75 1 44.6 292 PHE B N 1
ATOM 4164 C CA . PHE B 1 265 ? 84.441 46.029 2.198 1 54.2 292 PHE B CA 1
ATOM 4165 C C . PHE B 1 265 ? 85.709 45.238 1.85 1 62.55 292 PHE B C 1
ATOM 4166 O O . PHE B 1 265 ? 86.75 45.83 1.654 1 84.2 292 PHE B O 1
ATOM 4174 N N . LYS B 1 266 ? 85.611 43.91 1.767 1 73.08 293 LYS B N 1
ATOM 4175 C CA . LYS B 1 266 ? 86.628 43.057 1.13 1 78.06 293 LYS B CA 1
ATOM 4176 C C . LYS B 1 266 ? 88.023 43.359 1.6 1 93.72 293 LYS B C 1
ATOM 4177 O O . LYS B 1 266 ? 88.85 43.829 0.811 1 96.16 293 LYS B O 1
ATOM 4183 N N . GLU B 1 267 ? 88.275 43.115 2.888 1 104.25 294 GLU B N 1
ATOM 4184 C CA . GLU B 1 267 ? 89.59 43.386 3.498 1 107.64 294 GLU B CA 1
ATOM 4185 C C . GLU B 1 267 ? 90.112 42.162 4.254 1 98.55 294 GLU B C 1
ATOM 4186 O O . GLU B 1 267 ? 90.363 42.212 5.464 1 99.46 294 GLU B O 1
ATOM 4192 N N . ILE C 1 2 ? 54.98 73.643 -2.076 1 62.41 29 ILE C N 1
ATOM 4193 C CA . ILE C 1 2 ? 54.753 73.48 -0.618 1 64.75 29 ILE C CA 1
ATOM 4194 C C . ILE C 1 2 ? 53.585 72.602 -0.246 1 45.37 29 ILE C C 1
ATOM 4195 O O . ILE C 1 2 ? 53.154 72.593 0.897 1 50.67 29 ILE C O 1
ATOM 4200 N N . ASP C 1 3 ? 53.104 71.823 -1.196 1 43.78 30 ASP C N 1
ATOM 4201 C CA . ASP C 1 3 ? 52.164 70.783 -0.875 1 52.83 30 ASP C CA 1
ATOM 4202 C C . ASP C 1 3 ? 52.976 69.651 -0.285 1 52.85 30 ASP C C 1
ATOM 4203 O O . ASP C 1 3 ? 54.045 69.396 -0.761 1 51.63 30 ASP C O 1
ATOM 4208 N N . PRO C 1 4 ? 52.45 68.972 0.737 1 63.02 31 PRO C N 1
ATOM 4209 C CA . PRO C 1 4 ? 53.231 68.086 1.577 1 54.25 31 PRO C CA 1
ATOM 4210 C C . PRO C 1 4 ? 53.836 66.906 0.802 1 66.1 31 PRO C C 1
ATOM 4211 O O . PRO C 1 4 ? 54.894 66.374 1.189 1 50.7 31 PRO C O 1
ATOM 4215 N N . PHE C 1 5 ? 53.206 66.514 -0.295 1 63.83 32 PHE C N 1
ATOM 4216 C CA . PHE C 1 5 ? 53.785 65.477 -1.124 1 68.83 32 PHE C CA 1
ATOM 4217 C C . PHE C 1 5 ? 55.05 65.959 -1.869 1 63.07 32 PHE C C 1
ATOM 4218 O O . PHE C 1 5 ? 56.075 65.272 -1.865 1 61.64 32 PHE C O 1
ATOM 4226 N N . THR C 1 6 ? 54.956 67.106 -2.537 1 59.83 33 THR C N 1
ATOM 4227 C CA . THR C 1 6 ? 56.118 67.75 -3.146 1 54.36 33 THR C CA 1
ATOM 4228 C C . THR C 1 6 ? 57.213 68.008 -2.087 1 65.63 33 THR C C 1
ATOM 4229 O O . THR C 1 6 ? 58.385 67.721 -2.309 1 58.57 33 THR C O 1
ATOM 4233 N N . GLU C 1 7 ? 56.827 68.561 -0.945 1 50.59 34 GLU C N 1
ATOM 4234 C CA . GLU C 1 7 ? 57.748 68.736 0.142 1 55.86 34 GLU C CA 1
ATOM 4235 C C . GLU C 1 7 ? 58.454 67.406 0.504 1 48.94 34 GLU C C 1
ATOM 4236 O O . GLU C 1 7 ? 59.634 67.372 0.692 1 33.62 34 GLU C O 1
ATOM 4242 N N . SER C 1 8 ? 57.696 66.344 0.584 1 36.49 35 SER C N 1
ATOM 4243 C CA . SER C 1 8 ? 58.182 65.087 1.035 1 39.88 35 SER C CA 1
ATOM 4244 C C . SER C 1 8 ? 59.247 64.557 0.056 1 58.69 35 SER C C 1
ATOM 4245 O O . SER C 1 8 ? 60.207 63.891 0.466 1 43.84 35 SER C O 1
ATOM 4248 N N . VAL C 1 9 ? 59.047 64.851 -1.226 1 42.98 36 VAL C N 1
ATOM 4249 C CA . VAL C 1 9 ? 59.929 64.383 -2.269 1 51.79 36 VAL C CA 1
ATOM 4250 C C . VAL C 1 9 ? 61.265 65.075 -2.225 1 44.78 36 VAL C C 1
ATOM 4251 O O . VAL C 1 9 ? 62.31 64.439 -2.239 1 50.38 36 VAL C O 1
ATOM 4255 N N . LEU C 1 10 ? 61.219 66.386 -2.214 1 36.57 37 LEU C N 1
ATOM 4256 C CA . LEU C 1 10 ? 62.379 67.173 -2.138 1 39.48 37 LEU C CA 1
ATOM 4257 C C . LEU C 1 10 ? 63.189 66.883 -0.858 1 56.47 37 LEU C C 1
ATOM 4258 O O . LEU C 1 10 ? 64.447 66.994 -0.871 1 42.07 37 LEU C O 1
ATOM 4263 N N . GLN C 1 11 ? 62.477 66.562 0.234 1 38.22 38 GLN C N 1
ATOM 4264 C CA . GLN C 1 11 ? 63.103 66.4 1.5 1 34.47 38 GLN C CA 1
ATOM 4265 C C . GLN C 1 11 ? 63.897 65.105 1.453 1 36.15 38 GLN C C 1
ATOM 4266 O O . GLN C 1 11 ? 65.03 65.132 1.804 1 32.71 38 GLN C O 1
ATOM 4272 N N . SER C 1 12 ? 63.266 63.998 1.074 1 31.97 39 SER C N 1
ATOM 4273 C CA . SER C 1 12 ? 63.89 62.717 0.939 1 37.29 39 SER C CA 1
ATOM 4274 C C . SER C 1 12 ? 65.126 62.754 0.025 1 50.89 39 SER C C 1
ATOM 4275 O O . SER C 1 12 ? 66.143 62.065 0.274 1 35.26 39 SER C O 1
ATOM 4278 N N . GLN C 1 13 ? 65.025 63.549 -1.033 1 39.91 40 GLN C N 1
ATOM 4279 C CA . GLN C 1 13 ? 66.104 63.628 -1.986 1 40.66 40 GLN C CA 1
ATOM 4280 C C . GLN C 1 13 ? 67.28 64.439 -1.431 1 44.55 40 GLN C C 1
ATOM 4281 O O . GLN C 1 13 ? 68.439 64.04 -1.601 1 36.37 40 GLN C O 1
ATOM 4287 N N . ALA C 1 14 ? 66.98 65.57 -0.782 1 31.23 41 ALA C N 1
ATOM 4288 C CA . ALA C 1 14 ? 67.98 66.402 -0.217 1 35.14 41 ALA C CA 1
ATOM 4289 C C . ALA C 1 14 ? 68.719 65.69 0.949 1 40.76 41 ALA C C 1
ATOM 4290 O O . ALA C 1 14 ? 69.93 65.754 1.023 1 30.02 41 ALA C O 1
ATOM 4292 N N . THR C 1 15 ? 67.99 64.961 1.781 1 31.4 42 THR C N 1
ATOM 4293 C CA . THR C 1 15 ? 68.586 64.374 2.958 1 39.65 42 THR C CA 1
ATOM 4294 C C . THR C 1 15 ? 69.411 63.156 2.598 1 32.24 42 THR C C 1
ATOM 4295 O O . THR C 1 15 ? 70.431 62.943 3.206 1 29 42 THR C O 1
ATOM 4299 N N . GLU C 1 16 ? 68.95 62.38 1.619 1 32.58 43 GLU C N 1
ATOM 4300 C CA . GLU C 1 16 ? 69.722 61.263 1.04 1 37.6 43 GLU C CA 1
ATOM 4301 C C . GLU C 1 16 ? 71.063 61.71 0.397 1 31.81 43 GLU C C 1
ATOM 4302 O O . GLU C 1 16 ? 72.06 61.095 0.621 1 26.04 43 GLU C O 1
ATOM 4308 N N . LEU C 1 17 ? 71.028 62.805 -0.339 1 26.05 44 LEU C N 1
ATOM 4309 C CA . LEU C 1 17 ? 72.211 63.431 -0.878 1 32.85 44 LEU C CA 1
ATOM 4310 C C . LEU C 1 17 ? 73.138 63.926 0.226 1 37.48 44 LEU C C 1
ATOM 4311 O O . LEU C 1 17 ? 74.331 63.662 0.202 1 28.23 44 LEU C O 1
ATOM 4316 N N . LEU C 1 18 ? 72.586 64.678 1.182 1 32.74 45 LEU C N 1
ATOM 4317 C CA . LEU C 1 18 ? 73.324 65.093 2.375 1 34.1 45 LEU C CA 1
ATOM 4318 C C . LEU C 1 18 ? 74.03 63.937 3.089 1 29 45 LEU C C 1
ATOM 4319 O O . LEU C 1 18 ? 75.184 64.025 3.407 1 25.95 45 LEU C O 1
ATOM 4324 N N . GLN C 1 19 ? 73.32 62.837 3.296 1 23.11 46 GLN C N 1
ATOM 4325 C CA . GLN C 1 19 ? 73.891 61.671 3.888 1 24.41 46 GLN C CA 1
ATOM 4326 C C . GLN C 1 19 ? 74.979 61.03 3.014 1 26.23 46 GLN C C 1
ATOM 4327 O O . GLN C 1 19 ? 75.991 60.536 3.529 1 24.28 46 GLN C O 1
ATOM 4333 N N . LYS C 1 20 ? 74.774 61.037 1.716 1 22.75 47 LYS C N 1
ATOM 4334 C CA . LYS C 1 20 ? 75.734 60.468 0.772 1 23.26 47 LYS C CA 1
ATOM 4335 C C . LYS C 1 20 ? 77.045 61.254 0.857 1 23.69 47 LYS C C 1
ATOM 4336 O O . LYS C 1 20 ? 78.094 60.67 0.936 1 21.41 47 LYS C O 1
ATOM 4342 N N . LYS C 1 21 ? 76.95 62.593 0.869 1 20.66 48 LYS C N 1
ATOM 4343 C CA . LYS C 1 21 ? 78.091 63.392 0.986 1 20.16 48 LYS C CA 1
ATOM 4344 C C . LYS C 1 21 ? 78.867 63.107 2.275 1 26.09 48 LYS C C 1
ATOM 4345 O O . LYS C 1 21 ? 80.11 63.11 2.286 1 20.86 48 LYS C O 1
ATOM 4351 N N . ALA C 1 22 ? 78.133 62.966 3.387 1 24.78 49 ALA C N 1
ATOM 4352 C CA . ALA C 1 22 ? 78.721 62.797 4.691 1 23.05 49 ALA C CA 1
ATOM 4353 C C . ALA C 1 22 ? 79.415 61.439 4.77 1 25.24 49 ALA C C 1
ATOM 4354 O O . ALA C 1 22 ? 80.471 61.337 5.329 1 22.01 49 ALA C O 1
ATOM 4356 N N . GLN C 1 23 ? 78.841 60.457 4.115 1 20.1 50 GLN C N 1
ATOM 4357 C CA . GLN C 1 23 ? 79.393 59.134 4.036 1 23.57 50 GLN C CA 1
ATOM 4358 C C . GLN C 1 23 ? 80.718 59.112 3.278 1 23.82 50 GLN C C 1
ATOM 4359 O O . GLN C 1 23 ? 81.697 58.505 3.76 1 19.5 50 GLN C O 1
ATOM 4365 N N . LEU C 1 24 ? 80.756 59.797 2.131 1 20.9 51 LEU C N 1
ATOM 4366 C CA . LEU C 1 24 ? 81.955 59.807 1.297 1 23.66 51 LEU C CA 1
ATOM 4367 C C . LEU C 1 24 ? 83.114 60.556 1.967 1 18.44 51 LEU C C 1
ATOM 4368 O O . LEU C 1 24 ? 84.254 60.121 1.94 1 22.6 51 LEU C O 1
ATOM 4373 N N . VAL C 1 25 ? 82.798 61.649 2.639 1 21.32 52 VAL C N 1
ATOM 4374 C CA . VAL C 1 25 ? 83.761 62.373 3.443 1 21.22 52 VAL C CA 1
ATOM 4375 C C . VAL C 1 25 ? 84.308 61.533 4.586 1 22.65 52 VAL C C 1
ATOM 4376 O O . VAL C 1 25 ? 85.512 61.499 4.811 1 24.14 52 VAL C O 1
ATOM 4380 N N . SER C 1 26 ? 83.449 60.768 5.253 1 18.36 53 SER C N 1
ATOM 4381 C CA . SER C 1 26 ? 83.906 59.945 6.325 1 19.73 53 SER C CA 1
ATOM 4382 C C . SER C 1 26 ? 84.865 58.853 5.831 1 22.4 53 SER C C 1
ATOM 4383 O O . SER C 1 26 ? 85.86 58.514 6.516 1 25.49 53 SER C O 1
ATOM 4386 N N . PHE C 1 27 ? 84.536 58.234 4.717 1 20.02 54 PHE C N 1
ATOM 4387 C CA . PHE C 1 27 ? 85.406 57.225 4.115 1 24.37 54 PHE C CA 1
ATOM 4388 C C . PHE C 1 27 ? 86.811 57.829 3.77 1 23.16 54 PHE C C 1
ATOM 4389 O O . PHE C 1 27 ? 87.797 57.231 3.98 1 23.46 54 PHE C O 1
ATOM 4397 N N . LYS C 1 28 ? 86.839 59.027 3.255 1 20.48 55 LYS C N 1
ATOM 4398 C CA . LYS C 1 28 ? 88.069 59.681 2.937 1 25.36 55 LYS C CA 1
ATOM 4399 C C . LYS C 1 28 ? 88.898 59.944 4.206 1 29.12 55 LYS C C 1
ATOM 4400 O O . LYS C 1 28 ? 90.103 59.688 4.213 1 22.74 55 LYS C O 1
ATOM 4406 N N . ILE C 1 29 ? 88.276 60.457 5.262 1 24.82 56 ILE C N 1
ATOM 4407 C CA . ILE C 1 29 ? 89.036 60.717 6.49 1 26.72 56 ILE C CA 1
ATOM 4408 C C . ILE C 1 29 ? 89.596 59.374 7.041 1 21.67 56 ILE C C 1
ATOM 4409 O O . ILE C 1 29 ? 90.73 59.318 7.53 1 24.12 56 ILE C O 1
ATOM 4414 N N . GLN C 1 30 ? 88.776 58.331 7.011 1 19.66 57 GLN C N 1
ATOM 4415 C CA . GLN C 1 30 ? 89.169 57.049 7.445 1 23.89 57 GLN C CA 1
ATOM 4416 C C . GLN C 1 30 ? 90.394 56.569 6.648 1 26.86 57 GLN C C 1
ATOM 4417 O O . GLN C 1 30 ? 91.255 55.894 7.208 1 17.83 57 GLN C O 1
ATOM 4423 N N . GLY C 1 31 ? 90.377 56.817 5.348 1 22.84 58 GLY C N 1
ATOM 4424 C CA . GLY C 1 31 ? 91.488 56.4 4.452 1 23.24 58 GLY C CA 1
ATOM 4425 C C . GLY C 1 31 ? 92.776 57.09 4.88 1 18.39 58 GLY C C 1
ATOM 4426 O O . GLY C 1 31 ? 93.77 56.465 4.987 1 24.57 58 GLY C O 1
ATOM 4427 N N . ILE C 1 32 ? 92.712 58.406 5.121 1 21.3 59 ILE C N 1
ATOM 4428 C CA . ILE C 1 32 ? 93.834 59.154 5.659 1 22.25 59 ILE C CA 1
ATOM 4429 C C . ILE C 1 32 ? 94.378 58.585 6.96 1 21.59 59 ILE C C 1
ATOM 4430 O O . ILE C 1 32 ? 95.596 58.373 7.101 1 21.78 59 ILE C O 1
ATOM 4435 N N . MET C 1 33 ? 93.488 58.23 7.871 1 23.98 60 MET C N 1
ATOM 4436 C CA . MET C 1 33 ? 93.911 57.734 9.159 1 24.91 60 MET C CA 1
ATOM 4437 C C . MET C 1 33 ? 94.528 56.322 9.043 1 21.05 60 MET C C 1
ATOM 4438 O O . MET C 1 33 ? 95.445 55.987 9.763 1 21.48 60 MET C O 1
ATOM 4443 N N . LYS C 1 34 ? 93.963 55.493 8.195 1 19.48 61 LYS C N 1
ATOM 4444 C CA . LYS C 1 34 ? 94.443 54.2 8.001 1 25.55 61 LYS C CA 1
ATOM 4445 C C . LYS C 1 34 ? 95.883 54.187 7.472 1 26.44 61 LYS C C 1
ATOM 4446 O O . LYS C 1 34 ? 96.697 53.361 7.878 1 26.7 61 LYS C O 1
ATOM 4452 N N . ARG C 1 35 ? 96.171 55.123 6.589 1 21.57 62 ARG C N 1
ATOM 4453 C CA . ARG C 1 35 ? 97.526 55.273 6.052 1 22.15 62 ARG C CA 1
ATOM 4454 C C . ARG C 1 35 ? 98.482 55.769 7.121 1 20.82 62 ARG C C 1
ATOM 4455 O O . ARG C 1 35 ? 99.627 55.295 7.233 1 23.32 62 ARG C O 1
ATOM 4463 N N . ILE C 1 36 ? 98.001 56.668 7.97 1 21.21 63 ILE C N 1
ATOM 4464 C CA . ILE C 1 36 ? 98.762 57.134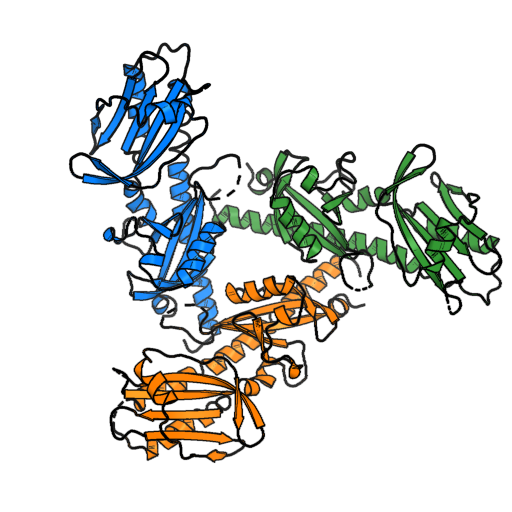 9.11 1 21.96 63 ILE C CA 1
ATOM 4465 C C . ILE C 1 36 ? 99.078 55.976 10.047 1 23.85 63 ILE C C 1
ATOM 4466 O O . ILE C 1 36 ? 100.23 55.718 10.371 1 23.07 63 ILE C O 1
ATOM 4471 N N . PHE C 1 37 ? 98.067 55.228 10.42 1 19.66 64 PHE C N 1
ATOM 4472 C CA . PHE C 1 37 ? 98.274 54.086 11.31 1 18.39 64 PHE C CA 1
ATOM 4473 C C . PHE C 1 37 ? 99.121 52.963 10.735 1 24.42 64 PHE C C 1
ATOM 4474 O O . PHE C 1 37 ? 99.871 52.343 11.464 1 22.22 64 PHE C O 1
ATOM 4482 N N . MET C 1 38 ? 98.982 52.675 9.417 1 23.04 65 MET C N 1
ATOM 4483 C CA . MET C 1 38 ? 99.773 51.659 8.85 1 19.77 65 MET C CA 1
ATOM 4484 C C . MET C 1 38 ? 101.28 52.112 8.892 1 19.16 65 MET C C 1
ATOM 4485 O O . MET C 1 38 ? 102.146 51.335 9.172 1 24.63 65 MET C O 1
ATOM 4490 N N . GLY C 1 39 ? 101.535 53.354 8.583 1 18.51 66 GLY C N 1
ATOM 4491 C CA . GLY C 1 39 ? 102.837 53.953 8.736 1 23.75 66 GLY C CA 1
ATOM 4492 C C . GLY C 1 39 ? 103.377 53.892 10.145 1 30.24 66 GLY C C 1
ATOM 4493 O O . GLY C 1 39 ? 104.538 53.608 10.376 1 24.42 66 GLY C O 1
ATOM 4494 N N . ALA C 1 40 ? 102.542 54.223 11.1 1 25.27 67 ALA C N 1
ATOM 4495 C CA . ALA C 1 40 ? 102.974 54.181 12.493 1 25.73 67 ALA C CA 1
ATOM 4496 C C . ALA C 1 40 ? 103.296 52.802 12.943 1 22.4 67 ALA C C 1
ATOM 4497 O O . ALA C 1 40 ? 104.211 52.642 13.7 1 24.96 67 ALA C O 1
ATOM 4499 N N A ASN C 1 41 ? 102.552 51.808 12.471 0.5 22.88 68 ASN C N 1
ATOM 4500 N N B ASN C 1 41 ? 102.584 51.792 12.455 0.5 22.93 68 ASN C N 1
ATOM 4501 C CA A ASN C 1 41 ? 102.85 50.414 12.791 0.5 26.68 68 ASN C CA 1
ATOM 4502 C CA B ASN C 1 41 ? 102.905 50.401 12.789 0.5 26.85 68 ASN C CA 1
ATOM 4503 C C A ASN C 1 41 ? 104.156 49.9 12.139 0.5 33.03 68 ASN C C 1
ATOM 4504 C C B ASN C 1 41 ? 104.214 49.928 12.16 0.5 33.1 68 ASN C C 1
ATOM 4505 O O A ASN C 1 41 ? 104.872 49.065 12.72 0.5 30.2 68 ASN C O 1
ATOM 4506 O O B ASN C 1 41 ? 104.961 49.114 12.743 0.5 30.19 68 ASN C O 1
ATOM 4515 N N . THR C 1 42 ? 104.463 50.396 10.943 1 24.98 69 THR C N 1
ATOM 4516 C CA . THR C 1 42 ? 105.744 50.139 10.297 1 28.07 69 THR C CA 1
ATOM 4517 C C . THR C 1 42 ? 106.857 50.703 11.148 1 26.29 69 THR C C 1
ATOM 4518 O O . THR C 1 42 ? 107.78 50.043 11.456 1 24.52 69 THR C O 1
ATOM 4522 N N . LEU C 1 43 ? 106.681 51.935 11.581 1 21.49 70 LEU C N 1
ATOM 4523 C CA . LEU C 1 43 ? 107.647 52.59 12.413 1 25.86 70 LEU C CA 1
ATOM 4524 C C . LEU C 1 43 ? 107.881 51.892 13.744 1 34.48 70 LEU C C 1
ATOM 4525 O O . LEU C 1 43 ? 109.015 51.652 14.162 1 28.68 70 LEU C O 1
ATOM 4530 N N . GLU C 1 44 ? 106.798 51.476 14.366 1 32.27 71 GLU C N 1
ATOM 4531 C CA . GLU C 1 44 ? 106.863 50.713 15.621 1 35.4 71 GLU C CA 1
ATOM 4532 C C . GLU C 1 44 ? 107.7 49.449 15.497 1 35.73 71 GLU C C 1
ATOM 4533 O O . GLU C 1 44 ? 108.496 49.143 16.361 1 37.7 71 GLU C O 1
ATOM 4539 N N . LYS C 1 45 ? 107.516 48.69 14.443 1 33.96 72 LYS C N 1
ATOM 4540 C CA . LYS C 1 45 ? 108.282 47.436 14.289 1 42.6 72 LYS C CA 1
ATOM 4541 C C . LYS C 1 45 ? 109.792 47.687 14.192 1 43.93 72 LYS C C 1
ATOM 4542 O O . LYS C 1 45 ? 110.562 46.919 14.731 1 32.25 72 LYS C O 1
ATOM 4548 N N A PHE C 1 46 ? 110.17 48.758 13.502 0.5 31.58 73 PHE C N 1
ATOM 4549 N N B PHE C 1 46 ? 110.196 48.751 13.497 0.5 31.63 73 PHE C N 1
ATOM 4550 C CA A PHE C 1 46 ? 111.562 49.135 13.407 0.5 30.04 73 PHE C CA 1
ATOM 4551 C CA B PHE C 1 46 ? 111.6 49.13 13.412 0.5 30.22 73 PHE C CA 1
ATOM 4552 C C A PHE C 1 46 ? 112.132 49.743 14.692 0.5 33.49 73 PHE C C 1
ATOM 4553 C C B PHE C 1 46 ? 112.147 49.737 14.705 0.5 33.52 73 PHE C C 1
ATOM 4554 O O A PHE C 1 46 ? 113.283 49.533 15.005 0.5 43.22 73 PHE C O 1
ATOM 4555 O O B PHE C 1 46 ? 113.303 49.537 15.03 0.5 43.29 73 PHE C O 1
ATOM 4570 N N . LEU C 1 47 ? 111.323 50.464 15.446 1 34.05 74 LEU C N 1
ATOM 4571 C CA . LEU C 1 47 ? 111.787 51.14 16.649 1 37.37 74 LEU C CA 1
ATOM 4572 C C . LEU C 1 47 ? 111.885 50.176 17.826 1 39.51 74 LEU C C 1
ATOM 4573 O O . LEU C 1 47 ? 112.609 50.417 18.76 1 42.18 74 LEU C O 1
ATOM 4578 N N . SER C 1 48 ? 111.105 49.129 17.795 1 37.54 75 SER C N 1
ATOM 4579 C CA . SER C 1 48 ? 111.048 48.201 18.907 1 43.31 75 SER C CA 1
ATOM 4580 C C . SER C 1 48 ? 111.799 46.886 18.621 1 54.52 75 SER C C 1
ATOM 4581 O O . SER C 1 48 ? 111.736 45.956 19.436 1 60.39 75 SER C O 1
ATOM 4584 N N . ASP C 1 49 ? 112.494 46.823 17.483 1 45.78 76 ASP C N 1
ATOM 4585 C CA . ASP C 1 49 ? 113.291 45.672 17.108 1 57.53 76 ASP C CA 1
ATOM 4586 C C . ASP C 1 49 ? 114.645 45.756 17.835 1 70.92 76 ASP C C 1
ATOM 4587 O O . ASP C 1 49 ? 115.559 46.496 17.427 1 58.64 76 ASP C O 1
ATOM 4592 N N . GLU C 1 50 ? 114.75 45.002 18.926 1 65.9 77 GLU C N 1
ATOM 4593 C CA . GLU C 1 50 ? 115.966 44.991 19.758 1 85.99 77 GLU C CA 1
ATOM 4594 C C . GLU C 1 50 ? 117.17 44.319 19.083 1 84.26 77 GLU C C 1
ATOM 4595 O O . GLU C 1 50 ? 118.294 44.577 19.48 1 81.3 77 GLU C O 1
ATOM 4601 N N . ASN C 1 51 ? 116.91 43.469 18.078 1 88.69 78 ASN C N 1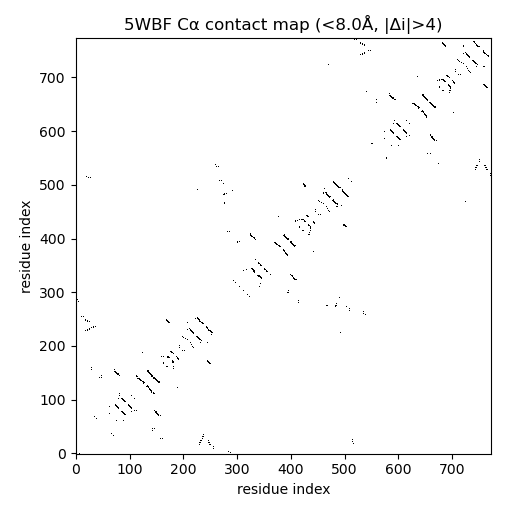
ATOM 4602 C CA . ASN C 1 51 ? 117.945 42.737 17.329 1 89.2 78 ASN C CA 1
ATOM 4603 C C . ASN C 1 51 ? 118.339 43.411 16.007 1 88.46 78 ASN C C 1
ATOM 4604 O O . ASN C 1 51 ? 118.46 42.751 14.965 1 81.37 78 ASN C O 1
ATOM 4609 N N . SER C 1 52 ? 118.557 44.721 16.047 1 88.98 79 SER C N 1
ATOM 4610 C CA . SER C 1 52 ? 118.757 45.469 14.814 1 92.74 79 SER C CA 1
ATOM 4611 C C . SER C 1 52 ? 119.872 46.514 14.931 1 83.91 79 SER C C 1
ATOM 4612 O O . SER C 1 52 ? 120.063 47.114 15.98 1 86 79 SER C O 1
ATOM 4615 N N . ALA C 1 53 ? 120.598 46.72 13.828 1 99.18 80 ALA C N 1
ATOM 4616 C CA . ALA C 1 53 ? 121.827 47.552 13.807 1 109.28 80 ALA C CA 1
ATOM 4617 C C . ALA C 1 53 ? 121.537 49.03 13.678 1 106.61 80 ALA C C 1
ATOM 4618 O O . ALA C 1 53 ? 122.403 49.787 13.225 1 111.52 80 ALA C O 1
ATOM 4620 N N . ILE C 1 54 ? 120.323 49.439 14.047 1 99.98 81 ILE C N 1
ATOM 4621 C CA . ILE C 1 54 ? 119.875 50.787 13.756 1 90.56 81 ILE C CA 1
ATOM 4622 C C . ILE C 1 54 ? 120.226 51.76 14.871 1 78.97 81 ILE C C 1
ATOM 4623 O O . ILE C 1 54 ? 119.622 51.753 15.931 1 60.88 81 ILE C O 1
ATOM 4628 N N . ASN C 1 55 ? 121.213 52.605 14.591 1 68.53 82 ASN C N 1
ATOM 4629 C CA . ASN C 1 55 ? 121.608 53.674 15.475 1 60.86 82 ASN C CA 1
ATOM 4630 C C . ASN C 1 55 ? 120.583 54.804 15.465 1 55.43 82 ASN C C 1
ATOM 4631 O O . ASN C 1 55 ? 119.616 54.75 14.714 1 47.61 82 ASN C O 1
ATOM 4636 N N . ASP C 1 56 ? 120.8 55.828 16.273 1 36.37 83 ASP C N 1
ATOM 4637 C CA . ASP C 1 56 ? 119.874 56.893 16.388 1 40.39 83 ASP C CA 1
ATOM 4638 C C . ASP C 1 56 ? 119.783 57.791 15.15 1 50.45 83 ASP C C 1
ATOM 4639 O O . ASP C 1 56 ? 118.768 58.484 14.93 1 37.48 83 ASP C O 1
ATOM 4644 N N . THR C 1 57 ? 120.837 57.804 14.352 1 36.62 84 THR C N 1
ATOM 4645 C CA . THR C 1 57 ? 120.827 58.567 13.108 1 39.27 84 THR C CA 1
ATOM 4646 C C . THR C 1 57 ? 119.782 58.011 12.152 1 33.79 84 THR C C 1
ATOM 4647 O O . THR C 1 57 ? 119.047 58.737 11.52 1 35.01 84 THR C O 1
ATOM 4651 N N . LEU C 1 58 ? 119.766 56.705 12.032 1 29.71 85 LEU C N 1
ATOM 4652 C CA . LEU C 1 58 ? 118.842 55.999 11.188 1 37.1 85 LEU C CA 1
ATOM 4653 C C . LEU C 1 58 ? 117.42 56.13 11.761 1 45.64 85 LEU C C 1
ATOM 4654 O O . LEU C 1 58 ? 116.439 56.202 10.998 1 30.62 85 LEU C O 1
ATOM 4659 N N . LYS C 1 59 ? 117.309 56.196 13.088 1 38.26 86 LYS C N 1
ATOM 4660 C CA . LYS C 1 59 ? 116.029 56.368 13.687 1 38.29 86 LYS C CA 1
ATOM 4661 C C . LYS C 1 59 ? 115.479 57.748 13.336 1 37.37 86 LYS C C 1
ATOM 4662 O O . LYS C 1 59 ? 114.326 57.878 13 1 31.57 86 LYS C O 1
ATOM 4668 N N . ARG C 1 60 ? 116.311 58.763 13.436 1 29.72 87 ARG C N 1
ATOM 4669 C CA . ARG C 1 60 ? 115.92 60.098 13.094 1 32.45 87 ARG C CA 1
ATOM 4670 C C . ARG C 1 60 ? 115.453 60.192 11.644 1 40.35 87 ARG C C 1
ATOM 4671 O O . ARG C 1 60 ? 114.568 60.999 11.316 1 30.92 87 ARG C O 1
ATOM 4679 N N . ARG C 1 61 ? 116.078 59.411 10.794 1 30.62 88 ARG C N 1
ATOM 4680 C CA . ARG C 1 61 ? 115.765 59.412 9.436 1 41.12 88 ARG C CA 1
ATOM 4681 C C . ARG C 1 61 ? 114.396 58.701 9.182 1 26.92 88 ARG C C 1
ATOM 4682 O O . ARG C 1 61 ? 113.644 59.074 8.309 1 34.13 88 ARG C O 1
ATOM 4690 N N . MET C 1 62 ? 114.13 57.637 9.889 1 25.05 89 MET C N 1
ATOM 4691 C CA . MET C 1 62 ? 112.889 56.971 9.773 1 31.19 89 MET C CA 1
ATOM 4692 C C . MET C 1 62 ? 111.778 57.923 10.271 1 29.04 89 MET C C 1
ATOM 4693 O O . MET C 1 62 ? 110.756 58.07 9.637 1 22.91 89 MET C O 1
ATOM 4698 N N . LEU C 1 63 ? 112.017 58.595 11.372 1 24.79 90 LEU C N 1
ATOM 4699 C CA . LEU C 1 63 ? 111.054 59.463 11.932 1 27.92 90 LEU C CA 1
ATOM 4700 C C . LEU C 1 63 ? 110.708 60.582 11.014 1 34.11 90 LEU C C 1
ATOM 4701 O O . LEU C 1 63 ? 109.529 60.906 10.855 1 24.41 90 LEU C O 1
ATOM 4706 N N . SER C 1 64 ? 111.721 61.224 10.438 1 24.47 91 SER C N 1
ATOM 4707 C CA . SER C 1 64 ? 111.504 62.36 9.559 1 24.67 91 SER C CA 1
ATOM 4708 C C . SER C 1 64 ? 110.798 61.929 8.286 1 19.39 91 SER C C 1
ATOM 4709 O O . SER C 1 64 ? 109.986 62.678 7.743 1 28.24 91 SER C O 1
ATOM 4712 N N . GLU C 1 65 ? 111.109 60.752 7.793 1 23.55 92 GLU C N 1
ATOM 4713 C CA . GLU C 1 65 ? 110.417 60.239 6.6 1 28.5 92 GLU C CA 1
ATOM 4714 C C . GLU C 1 65 ? 108.915 59.93 6.853 1 33.14 92 GLU C C 1
ATOM 4715 O O . GLU C 1 65 ? 108.093 60.116 5.972 1 24.56 92 GLU C O 1
ATOM 4721 N N . PHE C 1 66 ? 108.585 59.424 8.044 1 31.15 93 PHE C N 1
ATOM 4722 C CA . PHE C 1 66 ? 107.192 59.295 8.474 1 23.03 93 PHE C CA 1
ATOM 4723 C C . PHE C 1 66 ? 106.48 60.616 8.408 1 20.68 93 PHE C C 1
ATOM 4724 O O . PHE C 1 66 ? 105.364 60.723 7.903 1 25.77 93 PHE C O 1
ATOM 4732 N N . LEU C 1 67 ? 107.145 61.67 8.838 1 23.59 94 LEU C N 1
ATOM 4733 C CA . LEU C 1 67 ? 106.553 62.995 8.759 1 21.24 94 LEU C CA 1
ATOM 4734 C C . LEU C 1 67 ? 106.4 63.548 7.34 1 23.41 94 LEU C C 1
ATOM 4735 O O . LEU C 1 67 ? 105.384 64.137 6.979 1 24.04 94 LEU C O 1
ATOM 4740 N N . LEU C 1 68 ? 107.438 63.387 6.54 1 26.31 95 LEU C N 1
ATOM 4741 C CA . LEU C 1 68 ? 107.391 63.757 5.133 1 28.93 95 LEU C CA 1
ATOM 4742 C C . LEU C 1 68 ? 106.238 63.066 4.4 1 24.56 95 LEU C C 1
ATOM 4743 O O . LEU C 1 68 ? 105.59 63.66 3.568 1 31.36 95 LEU C O 1
ATOM 4748 N N . ALA C 1 69 ? 105.96 61.813 4.744 1 29.24 96 ALA C N 1
ATOM 4749 C CA . ALA C 1 69 ? 104.87 61.099 4.135 1 27.22 96 ALA C CA 1
ATOM 4750 C C . ALA C 1 69 ? 103.503 61.369 4.769 1 39.92 96 ALA C C 1
ATOM 4751 O O . ALA C 1 69 ? 102.502 60.906 4.246 1 29.79 96 ALA C O 1
ATOM 4753 N N . ASN C 1 70 ? 103.452 62.111 5.897 1 32.13 97 ASN C N 1
ATOM 4754 C CA . ASN C 1 70 ? 102.183 62.365 6.571 1 27.84 97 ASN C CA 1
ATOM 4755 C C . ASN C 1 70 ? 102.036 63.783 7.069 1 27.11 97 ASN C C 1
ATOM 4756 O O . ASN C 1 70 ? 102.299 64.063 8.228 1 26.1 97 ASN C O 1
ATOM 4761 N N . PRO C 1 71 ? 101.615 64.701 6.203 1 32.02 98 PRO C N 1
ATOM 4762 C CA . PRO C 1 71 ? 101.486 66.1 6.594 1 37.71 98 PRO C CA 1
ATOM 4763 C C . PRO C 1 71 ? 100.404 66.366 7.665 1 30.64 98 PRO C C 1
ATOM 4764 O O . PRO C 1 71 ? 100.36 67.435 8.293 1 32.62 98 PRO C O 1
ATOM 4768 N N . HIS C 1 72 ? 99.591 65.38 7.918 1 23.29 99 HIS C N 1
ATOM 4769 C CA . HIS C 1 72 ? 98.606 65.469 8.958 1 30.04 99 HIS C CA 1
ATOM 4770 C C . HIS C 1 72 ? 99.198 65.214 10.341 1 29.02 99 HIS C C 1
ATOM 4771 O O . HIS C 1 72 ? 98.495 65.301 11.319 1 26.82 99 HIS C O 1
ATOM 4778 N N . VAL C 1 73 ? 100.469 64.812 10.4 1 25.25 100 VAL C N 1
ATOM 4779 C CA . VAL C 1 73 ? 101.169 64.606 11.629 1 23.14 100 VAL C CA 1
ATOM 4780 C C . VAL C 1 73 ? 102.197 65.72 11.842 1 25.98 100 VAL C C 1
ATOM 4781 O O . VAL C 1 73 ? 102.961 66.029 10.982 1 26.85 100 VAL C O 1
ATOM 4785 N N . LEU C 1 74 ? 102.174 66.329 12.997 1 24.56 101 LEU C N 1
ATOM 4786 C CA . LEU C 1 74 ? 103.031 67.459 13.302 1 25.64 101 LEU C CA 1
ATOM 4787 C C . LEU C 1 74 ? 104.382 67.015 13.825 1 29.15 101 LEU C C 1
ATOM 4788 O O . LEU C 1 74 ? 105.414 67.554 13.416 1 29.65 101 LEU C O 1
ATOM 4793 N N . LEU C 1 75 ? 104.387 66.052 14.724 1 23.33 102 LEU C N 1
ATOM 4794 C CA . LEU C 1 75 ? 105.601 65.574 15.326 1 23.02 102 LEU C CA 1
ATOM 4795 C C . LEU C 1 75 ? 105.48 64.144 15.763 1 28.78 102 LEU C C 1
ATOM 4796 O O . LEU C 1 75 ? 104.37 63.625 15.965 1 22.93 102 LEU C O 1
ATOM 4801 N N . VAL C 1 76 ? 106.618 63.499 15.912 1 21.33 103 VAL C N 1
ATOM 4802 C CA . VAL C 1 76 ? 106.678 62.115 16.223 1 23.12 103 VAL C CA 1
ATOM 4803 C C . VAL C 1 76 ? 107.91 61.89 17.076 1 33.11 103 VAL C C 1
ATOM 4804 O O . VAL C 1 76 ? 108.967 62.505 16.825 1 32.09 103 VAL C O 1
ATOM 4808 N N . SER C 1 77 ? 107.786 61.049 18.097 1 28.59 104 SER C N 1
ATOM 4809 C CA . SER C 1 77 ? 108.864 60.789 19.039 1 24.1 104 SER C CA 1
ATOM 4810 C C . SER C 1 77 ? 109.003 59.327 19.316 1 26.69 104 SER C C 1
ATOM 4811 O O . SER C 1 77 ? 108.012 58.611 19.466 1 28.73 104 SER C O 1
ATOM 4814 N N . ALA C 1 78 ? 110.238 58.865 19.398 1 27.49 105 ALA C N 1
ATOM 4815 C CA . ALA C 1 78 ? 110.531 57.53 19.858 1 28.25 105 ALA C CA 1
ATOM 4816 C C . ALA C 1 78 ? 111.023 57.698 21.286 1 32.45 105 ALA C C 1
ATOM 4817 O O . ALA C 1 78 ? 112.011 58.401 21.536 1 31.46 105 ALA C O 1
ATOM 4819 N N . ILE C 1 79 ? 110.316 57.089 22.233 1 28.69 106 ILE C N 1
ATOM 4820 C CA . ILE C 1 79 ? 110.644 57.248 23.662 1 27.73 106 ILE C CA 1
ATOM 4821 C C . ILE C 1 79 ? 111.047 55.898 24.247 1 34.31 106 ILE C C 1
ATOM 4822 O O . ILE C 1 79 ? 110.283 54.951 24.202 1 41.74 106 ILE C O 1
ATOM 4827 N N . TYR C 1 80 ? 112.283 55.8 24.744 1 36.29 107 TYR C N 1
ATOM 4828 C CA . TYR C 1 80 ? 112.811 54.542 25.328 1 39.23 107 TYR C CA 1
ATOM 4829 C C . TYR C 1 80 ? 112.932 54.721 26.844 1 41.42 107 TYR C C 1
ATOM 4830 O O . TYR C 1 80 ? 113.307 55.815 27.312 1 42.18 107 TYR C O 1
ATOM 4839 N N . THR C 1 81 ? 112.527 53.71 27.613 1 50.7 108 THR C N 1
ATOM 4840 C CA . THR C 1 81 ? 112.394 53.897 29.075 1 52.06 108 THR C CA 1
ATOM 4841 C C . THR C 1 81 ? 113.18 52.95 29.982 1 73.4 108 THR C C 1
ATOM 4842 O O . THR C 1 81 ? 113.354 53.258 31.16 1 87.97 108 THR C O 1
ATOM 4846 N N . ASN C 1 82 ? 113.64 51.808 29.489 1 64.24 109 ASN C N 1
ATOM 4847 C CA . ASN C 1 82 ? 114.405 50.931 30.364 1 83.16 109 ASN C CA 1
ATOM 4848 C C . ASN C 1 82 ? 115.883 51.194 30.128 1 91.21 109 ASN C C 1
ATOM 4849 O O . ASN C 1 82 ? 116.518 51.938 30.874 1 99.2 109 ASN C O 1
ATOM 4854 N N . ASN C 1 83 ? 116.416 50.608 29.069 1 79.4 110 ASN C N 1
ATOM 4855 C CA . ASN C 1 83 ? 117.825 50.711 28.793 1 92.05 110 ASN C CA 1
ATOM 4856 C C . ASN C 1 83 ? 118.094 51.969 27.985 1 92.17 110 ASN C C 1
ATOM 4857 O O . ASN C 1 83 ? 117.408 52.241 27.005 1 95.13 110 ASN C O 1
ATOM 4862 N N . ASN C 1 84 ? 119.084 52.745 28.405 1 81.49 111 ASN C N 1
ATOM 4863 C CA . ASN C 1 84 ? 119.444 53.991 27.712 1 75.83 111 ASN C CA 1
ATOM 4864 C C . ASN C 1 84 ? 118.228 54.91 27.458 1 70.04 111 ASN C C 1
ATOM 4865 O O . ASN C 1 84 ? 117.886 55.231 26.317 1 61.55 111 ASN C O 1
ATOM 4870 N N . GLU C 1 85 ? 117.607 55.324 28.551 1 56.21 112 GLU C N 1
ATOM 4871 C CA . GLU C 1 85 ? 116.527 56.258 28.543 1 55.46 112 GLU C CA 1
ATOM 4872 C C . GLU C 1 85 ? 116.83 57.497 27.726 1 61.45 112 GLU C C 1
ATOM 4873 O O . GLU C 1 85 ? 117.772 58.224 28.021 1 59.1 112 GLU C O 1
ATOM 4879 N N . ARG C 1 86 ? 116.013 57.727 26.697 1 59.63 113 ARG C N 1
ATOM 4880 C CA . ARG C 1 86 ? 116.165 58.882 25.815 1 54.73 113 ARG C CA 1
ATOM 4881 C C . ARG C 1 86 ? 114.905 59.128 24.985 1 42.76 113 ARG C C 1
ATOM 4882 O O . ARG C 1 86 ? 114.057 58.261 24.849 1 40.92 113 ARG C O 1
ATOM 4890 N N . VAL C 1 87 ? 114.834 60.31 24.409 1 39.84 114 VAL C N 1
ATOM 4891 C CA . VAL C 1 87 ? 113.813 60.65 23.509 1 41.02 114 VAL C CA 1
ATOM 4892 C C . VAL C 1 87 ? 114.405 61.124 22.184 1 36.36 114 VAL C C 1
ATOM 4893 O O . VAL C 1 87 ? 115.247 62.023 22.156 1 40.39 114 VAL C O 1
ATOM 4897 N N . ILE C 1 88 ? 113.896 60.586 21.083 1 36.93 115 ILE C N 1
ATOM 4898 C CA . ILE C 1 88 ? 114.253 61.075 19.726 1 31.88 115 ILE C CA 1
ATOM 4899 C C . ILE C 1 88 ? 113.039 61.628 19.076 1 28.91 115 ILE C C 1
ATOM 4900 O O . ILE C 1 88 ? 112.107 60.88 18.847 1 29.06 115 ILE C O 1
ATOM 4905 N N . THR C 1 89 ? 113.057 62.905 18.758 1 28.26 116 THR C N 1
ATOM 4906 C CA . THR C 1 89 ? 111.91 63.632 18.24 1 32.87 116 THR C CA 1
ATOM 4907 C C . THR C 1 89 ? 112.192 64.279 16.896 1 33.05 116 THR C C 1
ATOM 4908 O O . THR C 1 89 ? 113.184 64.987 16.726 1 38.44 116 THR C O 1
ATOM 4912 N N . ALA C 1 90 ? 111.281 64.063 15.941 1 34.21 117 ALA C N 1
ATOM 4913 C CA . ALA C 1 90 ? 111.231 64.84 14.716 1 25.38 117 ALA C CA 1
ATOM 4914 C C . ALA C 1 90 ? 109.997 65.731 14.646 1 29.46 117 ALA C C 1
ATOM 4915 O O . ALA C 1 90 ? 108.91 65.333 15.087 1 24.79 117 ALA C O 1
ATOM 4917 N N . MET C 1 91 ? 110.137 66.924 14.059 1 31.95 118 MET C N 1
ATOM 4918 C CA . MET C 1 91 ? 109.046 67.838 13.92 1 32.93 118 MET C CA 1
ATOM 4919 C C . MET C 1 91 ? 109.046 68.622 12.63 1 36.96 118 MET C C 1
ATOM 4920 O O . MET C 1 91 ? 110.099 69.065 12.176 1 36.18 118 MET C O 1
ATOM 4925 N N . SER C 1 92 ? 107.877 68.763 12.012 1 33.23 119 SER C N 1
ATOM 4926 C CA . SER C 1 92 ? 107.749 69.575 10.769 1 45.24 119 SER C CA 1
ATOM 4927 C C . SER C 1 92 ? 107.504 71.055 11.068 1 56.47 119 SER C C 1
ATOM 4928 O O . SER C 1 92 ? 106.393 71.444 11.401 1 58.3 119 SER C O 1
ATOM 4931 N N . MET C 1 93 ? 108.576 71.84 10.949 1 81.35 120 MET C N 1
ATOM 4932 C CA . MET C 1 93 ? 108.595 73.262 11.239 1 89.14 120 MET C CA 1
ATOM 4933 C C . MET C 1 93 ? 108.591 73.957 9.906 1 84.28 120 MET C C 1
ATOM 4934 O O . MET C 1 93 ? 109.648 74.109 9.297 1 98.06 120 MET C O 1
ATOM 4939 N N . ASP C 1 94 ? 107.416 74.37 9.443 1 87.34 121 ASP C N 1
ATOM 4940 C CA . ASP C 1 94 ? 107.301 75.162 8.201 1 106.73 121 ASP C CA 1
ATOM 4941 C C . ASP C 1 94 ? 107.913 74.422 7.005 1 108.69 121 ASP C C 1
ATOM 4942 O O . ASP C 1 94 ? 108.819 74.943 6.326 1 100.58 121 ASP C O 1
ATOM 4947 N N . SER C 1 95 ? 107.44 73.194 6.783 1 98.13 122 SER C N 1
ATOM 4948 C CA . SER C 1 95 ? 107.919 72.347 5.689 1 92.52 122 SER C CA 1
ATOM 4949 C C . SER C 1 95 ? 109.437 72.069 5.755 1 80.89 122 SER C C 1
ATOM 4950 O O . SER C 1 95 ? 110.033 71.627 4.784 1 79.02 122 SER C O 1
ATOM 4953 N N . LYS C 1 96 ? 110.039 72.355 6.906 1 75.35 123 LYS C N 1
ATOM 4954 C CA . LYS C 1 96 ? 111.382 71.915 7.249 1 72.14 123 LYS C CA 1
ATOM 4955 C C . LYS C 1 96 ? 111.264 70.912 8.407 1 61.21 123 LYS C C 1
ATOM 4956 O O . LYS C 1 96 ? 110.409 71.073 9.277 1 61.84 123 LYS C O 1
ATOM 4962 N N . ILE C 1 97 ? 112.132 69.907 8.437 1 44.99 124 ILE C N 1
ATOM 4963 C CA . ILE C 1 97 ? 112.158 68.958 9.533 1 47.37 124 ILE C CA 1
ATOM 4964 C C . ILE C 1 97 ? 113.202 69.321 10.555 1 46.08 124 ILE C C 1
ATOM 4965 O O . ILE C 1 97 ? 114.358 69.488 10.213 1 58.99 124 ILE C O 1
ATOM 4970 N N . ALA C 1 98 ? 112.79 69.454 11.808 1 43.64 125 ALA C N 1
ATOM 4971 C CA . ALA C 1 98 ? 113.69 69.768 12.905 1 40.92 125 ALA C CA 1
ATOM 4972 C C . ALA C 1 98 ? 113.725 68.615 13.929 1 49.52 125 ALA C C 1
ATOM 4973 O O . ALA C 1 98 ? 112.868 67.744 13.944 1 43.4 125 ALA C O 1
ATOM 4975 N N . TYR C 1 99 ? 114.764 68.586 14.742 1 37.08 126 TYR C N 1
ATOM 4976 C CA . TYR C 1 99 ? 114.954 67.564 15.705 1 36.57 126 TYR C CA 1
ATOM 4977 C C . TYR C 1 99 ? 115.157 68.209 17.069 1 40.56 126 TYR C C 1
ATOM 4978 O O . TYR C 1 99 ? 116.272 68.29 17.554 1 46.64 126 TYR C O 1
ATOM 4987 N N . PRO C 1 100 ? 114.052 68.668 17.704 1 42.48 127 PRO C N 1
ATOM 4988 C CA . PRO C 1 100 ? 114.108 69.252 19.034 1 36.49 127 PRO C CA 1
ATOM 4989 C C . PRO C 1 100 ? 114.764 68.326 20.076 1 44.01 127 PRO C C 1
ATOM 4990 O O . PRO C 1 100 ? 114.716 67.093 19.971 1 48.88 127 PRO C O 1
ATOM 4994 N N . ASN C 1 101 ? 115.392 68.921 21.072 1 54.11 128 ASN C N 1
ATOM 4995 C CA . ASN C 1 101 ? 115.948 68.145 22.178 1 63.17 128 ASN C CA 1
ATOM 4996 C C . ASN C 1 101 ? 114.92 67.999 23.264 1 59.22 128 ASN C C 1
ATOM 4997 O O . ASN C 1 101 ? 114.503 68.971 23.87 1 64.16 128 ASN C O 1
ATOM 5002 N N . THR C 1 102 ? 114.473 66.776 23.461 1 70.48 129 THR C N 1
ATOM 5003 C CA . THR C 1 102 ? 113.437 66.489 24.437 1 64.25 129 THR C CA 1
ATOM 5004 C C . THR C 1 102 ? 114.051 65.622 25.5 1 49.78 129 THR C C 1
ATOM 5005 O O . THR C 1 102 ? 114.703 64.622 25.209 1 53.44 129 THR C O 1
ATOM 5009 N N . THR C 1 103 ? 113.842 65.994 26.751 1 55.55 130 THR C N 1
ATOM 5010 C CA . THR C 1 103 ? 114.276 65.114 27.848 1 57.06 130 THR C CA 1
ATOM 5011 C C . THR C 1 103 ? 113.114 64.208 28.334 1 51.69 130 THR C C 1
ATOM 5012 O O . THR C 1 103 ? 111.962 64.612 28.379 1 43.9 130 THR C O 1
ATOM 5016 N N . LEU C 1 104 ? 113.429 62.968 28.651 1 46.84 131 LEU C N 1
ATOM 5017 C CA . LEU C 1 104 ? 112.45 62.064 29.221 1 51.27 131 LEU C CA 1
ATOM 5018 C C . LEU C 1 104 ? 112.024 62.577 30.605 1 55.01 131 LEU C C 1
ATOM 5019 O O . LEU C 1 104 ? 112.831 62.566 31.498 1 55.08 131 LEU C O 1
ATOM 5024 N N . ASN C 1 105 ? 110.779 63.057 30.748 1 42.28 132 ASN C N 1
ATOM 5025 C CA . ASN C 1 105 ? 110.271 63.49 32.047 1 54.23 132 ASN C CA 1
ATOM 5026 C C . ASN C 1 105 ? 109.396 62.442 32.777 1 40.55 132 ASN C C 1
ATOM 5027 O O . ASN C 1 105 ? 109 61.406 32.201 1 41.32 132 ASN C O 1
ATOM 5032 N N . GLU C 1 106 ? 109.07 62.726 34.041 1 48.26 133 GLU C N 1
ATOM 5033 C CA . GLU C 1 106 ? 108.288 61.759 34.878 1 36.12 133 GLU C CA 1
ATOM 5034 C C . GLU C 1 106 ? 106.945 61.454 34.258 1 34.22 133 GLU C C 1
ATOM 5035 O O . GLU C 1 106 ? 106.522 60.285 34.236 1 34.08 133 GLU C O 1
ATOM 5041 N N . ASN C 1 107 ? 106.302 62.456 33.672 1 42.06 134 ASN C N 1
ATOM 5042 C CA . ASN C 1 107 ? 105.005 62.253 32.983 1 43.08 134 ASN C CA 1
ATOM 5043 C C . ASN C 1 107 ? 105.048 61.173 31.899 1 45.15 134 ASN C C 1
ATOM 5044 O O . ASN C 1 107 ? 104.214 60.248 31.891 1 41.24 134 ASN C O 1
ATOM 5049 N N . MET C 1 108 ? 106.031 61.253 31.021 1 42.4 135 MET C N 1
ATOM 5050 C CA . MET C 1 108 ? 106.212 60.234 29.975 1 42.05 135 MET C CA 1
ATOM 5051 C C . MET C 1 108 ? 106.505 58.856 30.581 1 41 135 MET C C 1
ATOM 5052 O O . MET C 1 108 ? 105.984 57.818 30.14 1 37.69 135 MET C O 1
ATOM 5057 N N . THR C 1 109 ? 107.371 58.827 31.578 1 39.23 136 THR C N 1
ATOM 5058 C CA . THR C 1 109 ? 107.81 57.537 32.141 1 34.75 136 THR C CA 1
ATOM 5059 C C . THR C 1 109 ? 106.597 56.817 32.705 1 29.63 136 THR C C 1
ATOM 5060 O O . THR C 1 109 ? 106.399 55.586 32.492 1 35.88 136 THR C O 1
ATOM 5064 N N . ASN C 1 110 ? 105.771 57.572 33.405 1 32.82 137 ASN C N 1
ATOM 5065 C CA . ASN C 1 110 ? 104.603 56.989 34.067 1 37.62 137 ASN C CA 1
ATOM 5066 C C . ASN C 1 110 ? 103.594 56.59 33.04 1 31.28 137 ASN C C 1
ATOM 5067 O O . ASN C 1 110 ? 103.021 55.518 33.083 1 28.94 137 ASN C O 1
ATOM 5072 N N . GLN C 1 111 ? 103.395 57.468 32.071 1 42.75 138 GLN C N 1
ATOM 5073 C CA . GLN C 1 111 ? 102.478 57.157 30.962 1 39.87 138 GLN C CA 1
ATOM 5074 C C . GLN C 1 111 ? 102.857 55.833 30.329 1 29.25 138 GLN C C 1
ATOM 5075 O O . GLN C 1 111 ? 102.049 54.957 30.122 1 30.62 138 GLN C O 1
ATOM 5081 N N . ILE C 1 112 ? 104.149 55.656 30.081 1 39.25 139 ILE C N 1
ATOM 5082 C CA . ILE C 1 112 ? 104.626 54.439 29.431 1 34.64 139 ILE C CA 1
ATOM 5083 C C . ILE C 1 112 ? 104.589 53.253 30.387 1 47.09 139 ILE C C 1
ATOM 5084 O O . ILE C 1 112 ? 104.281 52.112 29.914 1 40.65 139 ILE C O 1
ATOM 5089 N N . ARG C 1 113 ? 104.879 53.455 31.705 1 48.39 140 ARG C N 1
ATOM 5090 C CA . ARG C 1 113 ? 104.707 52.341 32.655 1 44.69 140 ARG C CA 1
ATOM 5091 C C . ARG C 1 113 ? 103.328 51.717 32.39 1 47.98 140 ARG C C 1
ATOM 5092 O O . ARG C 1 113 ? 103.217 50.506 32.357 1 45.68 140 ARG C O 1
ATOM 5100 N N . SER C 1 114 ? 102.261 52.534 32.242 1 39.24 141 SER C N 1
ATOM 5101 C CA . SER C 1 114 ? 100.861 52.016 32.2 1 58.58 141 SER C CA 1
ATOM 5102 C C . SER C 1 114 ? 100.309 51.701 30.8 1 54.96 141 SER C C 1
ATOM 5103 O O . SER C 1 114 ? 99.135 51.358 30.653 1 59.9 141 SER C O 1
ATOM 5106 N N . LEU C 1 115 ? 101.165 51.777 29.785 1 53.64 142 LEU C N 1
ATOM 5107 C CA . LEU C 1 115 ? 100.745 51.616 28.388 1 48.3 142 LEU C CA 1
ATOM 5108 C C . LEU C 1 115 ? 100.612 50.137 27.947 1 43.98 142 LEU C C 1
ATOM 5109 O O . LEU C 1 115 ? 101.595 49.451 27.657 1 56.83 142 LEU C O 1
ATOM 5114 N N . LYS C 1 116 ? 99.376 49.682 27.835 1 51.51 143 LYS C N 1
ATOM 5115 C CA . LYS C 1 116 ? 99.078 48.298 27.474 1 64.26 143 LYS C CA 1
ATOM 5116 C C . LYS C 1 116 ? 98.7 48.183 25.999 1 62.15 143 LYS C C 1
ATOM 5117 O O . LYS C 1 116 ? 98.967 47.171 25.332 1 53.05 143 LYS C O 1
ATOM 5123 N N . SER C 1 117 ? 98.084 49.225 25.48 1 42.73 144 SER C N 1
ATOM 5124 C CA . SER C 1 117 ? 97.779 49.23 24.071 1 50.04 144 SER C CA 1
ATOM 5125 C C . SER C 1 117 ? 97.744 50.674 23.563 1 33 144 SER C C 1
ATOM 5126 O O . SER C 1 117 ? 97.999 51.599 24.289 1 41.21 144 SER C O 1
ATOM 5129 N N . ILE C 1 118 ? 97.368 50.855 22.324 1 33.04 145 ILE C N 1
ATOM 5130 C CA . ILE C 1 118 ? 97.392 52.171 21.711 1 28.7 145 ILE C CA 1
ATOM 5131 C C . ILE C 1 118 ? 96.382 53.079 22.37 1 28.92 145 ILE C C 1
ATOM 5132 O O . ILE C 1 118 ? 95.293 52.673 22.674 1 33.11 145 ILE C O 1
ATOM 5137 N N . THR C 1 119 ? 96.739 54.324 22.591 1 29.23 146 THR C N 1
ATOM 5138 C CA . THR C 1 119 ? 95.883 55.259 23.253 1 25.6 146 THR C CA 1
ATOM 5139 C C . THR C 1 119 ? 95.943 56.628 22.564 1 24.7 146 THR C C 1
ATOM 5140 O O . THR C 1 119 ? 96.848 56.906 21.781 1 26 146 THR C O 1
ATOM 5144 N N . HIS C 1 120 ? 95.046 57.52 22.937 1 24.47 147 HIS C N 1
ATOM 5145 C CA . HIS C 1 120 ? 95.104 58.893 22.451 1 26.88 147 HIS C CA 1
ATOM 5146 C C . HIS C 1 120 ? 94.638 59.814 23.523 1 25.02 147 HIS C C 1
ATOM 5147 O O . HIS C 1 120 ? 93.867 59.409 24.348 1 30.58 147 HIS C O 1
ATOM 5154 N N . SER C 1 121 ? 95.086 61.057 23.475 1 24.85 148 SER C N 1
ATOM 5155 C CA . SER C 1 121 ? 94.701 62.099 24.403 1 24.55 148 SER C CA 1
ATOM 5156 C C . SER C 1 121 ? 93.442 62.785 23.888 1 36.52 148 SER C C 1
ATOM 5157 O O . SER C 1 121 ? 93.028 62.618 22.726 1 28.83 148 SER C O 1
ATOM 5160 N N . ASP C 1 122 ? 92.843 63.57 24.749 1 29.1 149 ASP C N 1
ATOM 5161 C CA . ASP C 1 122 ? 91.827 64.468 24.353 1 31.36 149 ASP C CA 1
ATOM 5162 C C . ASP C 1 122 ? 92.451 65.499 23.445 1 23.46 149 ASP C C 1
ATOM 5163 O O . ASP C 1 122 ? 93.611 65.769 23.557 1 29.18 149 ASP C O 1
ATOM 5168 N N . PRO C 1 123 ? 91.668 66.069 22.548 1 30.89 150 PRO C N 1
ATOM 5169 C CA . PRO C 1 123 ? 92.223 67.091 21.681 1 29.13 150 PRO C CA 1
ATOM 5170 C C . PRO C 1 123 ? 92.624 68.302 22.534 1 35.3 150 PRO C C 1
ATOM 5171 O O . PRO C 1 123 ? 92.002 68.563 23.55 1 37.66 150 PRO C O 1
ATOM 5175 N N . TYR C 1 124 ? 93.632 69.049 22.113 1 32.85 151 TYR C N 1
ATOM 5176 C CA . TYR C 1 124 ? 94.052 70.219 22.849 1 32.19 151 TYR C CA 1
ATOM 5177 C C . TYR C 1 124 ? 94.846 71.082 21.906 1 41.43 151 TYR C C 1
ATOM 5178 O O . TYR C 1 124 ? 95.224 70.651 20.769 1 33.6 151 TYR C O 1
ATOM 5187 N N . TYR C 1 125 ? 95.115 72.298 22.353 1 32.29 152 TYR C N 1
ATOM 5188 C CA . TYR C 1 125 ? 95.962 73.203 21.58 1 32.41 152 TYR C CA 1
ATOM 5189 C C . TYR C 1 125 ? 97.413 73.102 22.06 1 32.29 152 TYR C C 1
ATOM 5190 O O . TYR C 1 125 ? 97.656 73.284 23.223 1 43.43 152 TYR C O 1
ATOM 5199 N N . LYS C 1 126 ? 98.334 72.769 21.154 1 36.62 153 LYS C N 1
ATOM 5200 C CA . LYS C 1 126 ? 99.769 72.696 21.438 1 40.09 153 LYS C CA 1
ATOM 5201 C C . LYS C 1 126 ? 100.415 73.939 20.87 1 42.55 153 LYS C C 1
ATOM 5202 O O . LYS C 1 126 ? 100.187 74.283 19.73 1 38.59 153 LYS C O 1
ATOM 5208 N N . GLU C 1 127 ? 101.235 74.603 21.671 1 45.63 154 GLU C N 1
ATOM 5209 C CA . GLU C 1 127 ? 101.816 75.899 21.223 1 64.63 154 GLU C CA 1
ATOM 5210 C C . GLU C 1 127 ? 103.08 75.597 20.453 1 52.85 154 GLU C C 1
ATOM 5211 O O . GLU C 1 127 ? 103.906 74.84 20.916 1 51.08 154 GLU C O 1
ATOM 5217 N N . VAL C 1 128 ? 103.22 76.183 19.272 1 57.69 155 VAL C N 1
ATOM 5218 C CA . VAL C 1 128 ? 104.4 75.968 18.433 1 68.39 155 VAL C CA 1
ATOM 5219 C C . VAL C 1 128 ? 104.823 77.25 17.724 1 68.81 155 VAL C C 1
ATOM 5220 O O . VAL C 1 128 ? 104.118 77.722 16.846 1 80.31 155 VAL C O 1
ATOM 5224 N N . ASN C 1 129 ? 105.979 77.803 18.086 1 75.44 156 ASN C N 1
ATOM 5225 C CA . ASN C 1 129 ? 106.474 79.067 17.485 1 63.4 156 ASN C CA 1
ATOM 5226 C C . ASN C 1 129 ? 105.505 80.22 17.645 1 63.29 156 ASN C C 1
ATOM 5227 O O . ASN C 1 129 ? 105.256 80.989 16.704 1 65.2 156 ASN C O 1
ATOM 5232 N N . GLY C 1 130 ? 104.935 80.305 18.843 1 65.43 157 GLY C N 1
ATOM 5233 C CA . GLY C 1 130 ? 103.905 81.295 19.142 1 76.84 157 GLY C CA 1
ATOM 5234 C C . GLY C 1 130 ? 102.538 81.026 18.535 1 81.04 157 GLY C C 1
ATOM 5235 O O . GLY C 1 130 ? 101.655 81.863 18.643 1 89.8 157 GLY C O 1
ATOM 5236 N N . ASP C 1 131 ? 102.356 79.863 17.907 1 78.08 158 ASP C N 1
ATOM 5237 C CA . ASP C 1 131 ? 101.087 79.496 17.261 1 81.48 158 ASP C CA 1
ATOM 5238 C C . ASP C 1 131 ? 100.478 78.25 17.895 1 71.24 158 ASP C C 1
ATOM 5239 O O . ASP C 1 131 ? 101.199 77.34 18.268 1 66.36 158 ASP C O 1
ATOM 5244 N N . LYS C 1 132 ? 99.15 78.22 18.031 1 69.55 159 LYS C N 1
ATOM 5245 C CA . LYS C 1 132 ? 98.473 77.072 18.672 1 56.16 159 LYS C CA 1
ATOM 5246 C C . LYS C 1 132 ? 97.91 76.09 17.625 1 39.74 159 LYS C C 1
ATOM 5247 O O . LYS C 1 132 ? 97.132 76.459 16.8 1 40 159 LYS C O 1
ATOM 5253 N N . ILE C 1 133 ? 98.329 74.846 17.682 1 41.02 160 ILE C N 1
ATOM 5254 C CA . ILE C 1 133 ? 97.849 73.829 16.74 1 37.12 160 ILE C CA 1
ATOM 5255 C C . ILE C 1 133 ? 96.975 72.847 17.468 1 31.31 160 ILE C C 1
ATOM 5256 O O . ILE C 1 133 ? 97.379 72.221 18.454 1 33.14 160 ILE C O 1
ATOM 5261 N N . TYR C 1 134 ? 95.736 72.735 16.992 1 33.43 161 TYR C N 1
ATOM 5262 C CA . TYR C 1 134 ? 94.76 71.796 17.617 1 36.59 161 TYR C CA 1
ATOM 5263 C C . TYR C 1 134 ? 95.022 70.377 17.152 1 22.77 161 TYR C C 1
ATOM 5264 O O . TYR C 1 134 ? 95.14 70.119 15.965 1 28.07 161 TYR C O 1
ATOM 5273 N N . GLY C 1 135 ? 95.123 69.469 18.093 1 25.38 162 GLY C N 1
ATOM 5274 C CA . GLY C 1 135 ? 95.317 68.057 17.776 1 25.14 162 GLY C CA 1
ATOM 5275 C C . GLY C 1 135 ? 95.341 67.133 18.977 1 26.8 162 GLY C C 1
ATOM 5276 O O . GLY C 1 135 ? 94.913 67.473 20.058 1 25.61 162 GLY C O 1
ATOM 5277 N N . MET C 1 136 ? 95.901 65.952 18.806 1 23.99 163 MET C N 1
ATOM 5278 C CA . MET C 1 136 ? 95.967 65.018 19.872 1 22.64 163 MET C CA 1
ATOM 5279 C C . MET C 1 136 ? 97.163 64.141 19.763 1 26.87 163 MET C C 1
ATOM 5280 O O . MET C 1 136 ? 97.634 63.837 18.655 1 22.53 163 MET C O 1
ATOM 5285 N N . ASP C 1 137 ? 97.641 63.672 20.895 1 19.21 164 ASP C N 1
ATOM 5286 C CA . ASP C 1 137 ? 98.706 62.699 20.93 1 23.1 164 ASP C CA 1
ATOM 5287 C C . ASP C 1 137 ? 98.113 61.326 20.718 1 26.96 164 ASP C C 1
ATOM 5288 O O . ASP C 1 137 ? 97.058 61.017 21.263 1 25.76 164 ASP C O 1
ATOM 5293 N N . ILE C 1 138 ? 98.791 60.51 19.928 1 24.53 165 ILE C N 1
ATOM 5294 C CA . ILE C 1 138 ? 98.486 59.12 19.782 1 20.9 165 ILE C CA 1
ATOM 5295 C C . ILE C 1 138 ? 99.723 58.377 20.181 1 27.76 165 ILE C C 1
ATOM 5296 O O . ILE C 1 138 ? 100.76 58.627 19.644 1 25.48 165 ILE C O 1
ATOM 5301 N N . THR C 1 139 ? 99.594 57.394 21.066 1 25.33 166 THR C N 1
ATOM 5302 C CA . THR C 1 139 ? 100.709 56.707 21.628 1 25.17 166 THR C CA 1
ATOM 5303 C C . THR C 1 139 ? 100.613 55.189 21.446 1 23.25 166 THR C C 1
ATOM 5304 O O . THR C 1 139 ? 99.604 54.598 21.814 1 31.62 166 THR C O 1
ATOM 5308 N N . LEU C 1 140 ? 101.674 54.571 20.931 1 23.62 167 LEU C N 1
ATOM 5309 C CA . LEU C 1 140 ? 101.781 53.145 20.725 1 29.56 167 LEU C CA 1
ATOM 5310 C C . LEU C 1 140 ? 102.903 52.61 21.578 1 34.19 167 LEU C C 1
ATOM 5311 O O . LEU C 1 140 ? 104.011 53.158 21.604 1 33.17 167 LEU C O 1
ATOM 5316 N N . PRO C 1 141 ? 102.658 51.484 22.245 1 31.73 168 PRO C N 1
ATOM 5317 C CA . PRO C 1 141 ? 103.709 50.874 22.999 1 34.13 168 PRO C CA 1
ATOM 5318 C C . PRO C 1 141 ? 104.765 50.257 22.098 1 34.96 168 PRO C C 1
ATOM 5319 O O . PRO C 1 141 ? 104.432 49.657 21.093 1 32.56 168 PRO C O 1
ATOM 5323 N N . LEU C 1 142 ? 106.041 50.423 22.469 1 34.39 169 LEU C N 1
ATOM 5324 C CA . LEU C 1 142 ? 107.134 49.666 21.855 1 33.21 169 LEU C CA 1
ATOM 5325 C C . LEU C 1 142 ? 107.364 48.396 22.71 1 49.36 169 LEU C C 1
ATOM 5326 O O . LEU C 1 142 ? 107.746 48.47 23.888 1 38.94 169 LEU C O 1
ATOM 5331 N N . MET C 1 143 ? 107.114 47.238 22.129 1 50.82 170 MET C N 1
ATOM 5332 C CA . MET C 1 143 ? 107.204 45.989 22.874 1 63.77 170 MET C CA 1
ATOM 5333 C C . MET C 1 143 ? 108.434 45.217 22.431 1 70.7 170 MET C C 1
ATOM 5334 O O . MET C 1 143 ? 108.566 44.819 21.271 1 62.87 170 MET C O 1
ATOM 5339 N N . GLY C 1 144 ? 109.359 45.052 23.363 1 81.44 171 GLY C N 1
ATOM 5340 C CA . GLY C 1 144 ? 110.416 44.07 23.212 1 91.95 171 GLY C CA 1
ATOM 5341 C C . GLY C 1 144 ? 109.748 42.719 23.412 1 100.62 171 GLY C C 1
ATOM 5342 O O . GLY C 1 144 ? 109.475 42.015 22.44 1 88.29 171 GLY C O 1
ATOM 5343 N N . LYS C 1 145 ? 109.467 42.379 24.678 1 109.23 172 LYS C N 1
ATOM 5344 C CA . LYS C 1 145 ? 108.687 41.173 25.038 1 114.46 172 LYS C CA 1
ATOM 5345 C C . LYS C 1 145 ? 108.004 41.314 26.42 1 99.47 172 LYS C C 1
ATOM 5346 O O . LYS C 1 145 ? 108.424 42.126 27.255 1 81.1 172 LYS C O 1
ATOM 5352 N N . ASN C 1 148 ? 106.47 45.095 30.156 1 65.4 175 ASN C N 1
ATOM 5353 C CA . ASN C 1 148 ? 106.654 44.707 28.744 1 80.73 175 ASN C CA 1
ATOM 5354 C C . ASN C 1 148 ? 107.184 45.837 27.809 1 65.99 175 ASN C C 1
ATOM 5355 O O . ASN C 1 148 ? 108.074 45.62 26.959 1 68.23 175 ASN C O 1
ATOM 5360 N N . ALA C 1 149 ? 106.584 47.015 27.942 1 59.97 176 ALA C N 1
ATOM 5361 C CA . ALA C 1 149 ? 106.872 48.116 27.05 1 64.5 176 ALA C CA 1
ATOM 5362 C C . ALA C 1 149 ? 108.272 48.672 27.308 1 64.1 176 ALA C C 1
ATOM 5363 O O . ALA C 1 149 ? 108.489 49.271 28.365 1 67.61 176 ALA C O 1
ATOM 5365 N N . ILE C 1 150 ? 109.194 48.468 26.35 1 54.77 177 ILE C N 1
ATOM 5366 C CA . ILE C 1 150 ? 110.533 49.098 26.387 1 53.43 177 ILE C CA 1
ATOM 5367 C C . ILE C 1 150 ? 110.447 50.605 26.087 1 48.46 177 ILE C C 1
ATOM 5368 O O . ILE C 1 150 ? 111.458 51.325 26.136 1 44.09 177 ILE C O 1
ATOM 5373 N N . GLY C 1 151 ? 109.24 51.088 25.807 1 37.63 178 GLY C N 1
ATOM 5374 C CA . GLY C 1 151 ? 109.061 52.483 25.502 1 31.93 178 GLY C CA 1
ATOM 5375 C C . GLY C 1 151 ? 107.799 52.715 24.707 1 39.54 178 GLY C C 1
ATOM 5376 O O . GLY C 1 151 ? 106.853 51.97 24.809 1 30.05 178 GLY C O 1
ATOM 5377 N N . ALA C 1 152 ? 107.774 53.797 23.943 1 35.56 179 ALA C N 1
ATOM 5378 C CA . ALA C 1 152 ? 106.604 54.213 23.208 1 35.2 179 ALA C CA 1
ATOM 5379 C C . ALA C 1 152 ? 106.938 55.027 21.969 1 30.46 179 ALA C C 1
ATOM 5380 O O . ALA C 1 152 ? 107.886 55.747 21.926 1 23.98 179 ALA C O 1
ATOM 5382 N N . LEU C 1 153 ? 106.054 54.929 20.989 1 25.43 180 LEU C N 1
ATOM 5383 C CA . LEU C 1 153 ? 106.063 55.793 19.853 1 19.07 180 LEU C CA 1
ATOM 5384 C C . LEU C 1 153 ? 104.902 56.704 20.036 1 24.12 180 LEU C C 1
ATOM 5385 O O . LEU C 1 153 ? 103.755 56.266 20.166 1 25.13 180 LEU C O 1
ATOM 5390 N N . ASN C 1 154 ? 105.174 57.991 20.063 1 24.26 181 ASN C N 1
ATOM 5391 C CA . ASN C 1 154 ? 104.17 59.029 20.171 1 23.28 181 ASN C CA 1
ATOM 5392 C C . ASN C 1 154 ? 104.144 59.98 18.994 1 27.02 181 ASN C C 1
ATOM 5393 O O . ASN C 1 154 ? 105.206 60.444 18.529 1 27.99 181 ASN C O 1
ATOM 5398 N N . PHE C 1 155 ? 102.969 60.291 18.489 1 20.23 182 PHE C N 1
ATOM 5399 C CA . PHE C 1 155 ? 102.859 61.342 17.489 1 22.77 182 PHE C CA 1
ATOM 5400 C C . PHE C 1 155 ? 101.693 62.251 17.742 1 30.01 182 PHE C C 1
ATOM 5401 O O . PHE C 1 155 ? 100.706 61.838 18.3 1 23.8 182 PHE C O 1
ATOM 5409 N N . PHE C 1 156 ? 101.847 63.518 17.395 1 24.25 183 PHE C N 1
ATOM 5410 C CA . PHE C 1 156 ? 100.793 64.492 17.547 1 29.82 183 PHE C CA 1
ATOM 5411 C C . PHE C 1 156 ? 100.052 64.618 16.222 1 26.96 183 PHE C C 1
ATOM 5412 O O . PHE C 1 156 ? 100.574 65.178 15.263 1 20.65 183 PHE C O 1
ATOM 5420 N N . LEU C 1 157 ? 98.84 64.07 16.183 1 21.66 184 LEU C N 1
ATOM 5421 C CA . LEU C 1 157 ? 97.982 64.217 15.045 1 19.31 184 LEU C CA 1
ATOM 5422 C C . LEU C 1 157 ? 97.48 65.632 14.952 1 23.3 184 LEU C C 1
ATOM 5423 O O . LEU C 1 157 ? 96.884 66.163 15.897 1 28.51 184 LEU C O 1
ATOM 5428 N N . ASN C 1 158 ? 97.731 66.279 13.832 1 24.48 185 ASN C N 1
ATOM 5429 C CA . ASN C 1 158 ? 97.349 67.684 13.638 1 22.61 185 ASN C CA 1
ATOM 5430 C C . ASN C 1 158 ? 95.937 67.743 13.09 1 27.05 185 ASN C C 1
ATOM 5431 O O . ASN C 1 158 ? 95.709 67.505 11.889 1 25.98 185 ASN C O 1
ATOM 5436 N N . ILE C 1 159 ? 94.963 68.007 13.97 1 33.42 186 ILE C N 1
ATOM 5437 C CA . ILE C 1 159 ? 93.549 67.967 13.583 1 21.6 186 ILE C CA 1
ATOM 5438 C C . ILE C 1 159 ? 93.293 69.113 12.627 1 31.86 186 ILE C C 1
ATOM 5439 O O . ILE C 1 159 ? 92.516 68.956 11.664 1 28.58 186 ILE C O 1
ATOM 5444 N N . ASP C 1 160 ? 93.957 70.261 12.857 1 31.61 187 ASP C N 1
ATOM 5445 C CA . ASP C 1 160 ? 93.799 71.425 11.935 1 26.05 187 ASP C CA 1
ATOM 5446 C C . ASP C 1 160 ? 94.179 71.095 10.51 1 29.52 187 ASP C C 1
ATOM 5447 O O . ASP C 1 160 ? 93.673 71.684 9.576 1 31.08 187 ASP C O 1
ATOM 5452 N N . ALA C 1 161 ? 95.104 70.164 10.319 1 29.74 188 ALA C N 1
ATOM 5453 C CA . ALA C 1 161 ? 95.527 69.789 8.973 1 29.49 188 ALA C CA 1
ATOM 5454 C C . ALA C 1 161 ? 94.432 69.005 8.243 1 28.84 188 ALA C C 1
ATOM 5455 O O . ALA C 1 161 ? 94.587 68.731 7.087 1 25.88 188 ALA C O 1
ATOM 5457 N N . PHE C 1 162 ? 93.338 68.651 8.922 1 26.3 189 PHE C N 1
ATOM 5458 C CA . PHE C 1 162 ? 92.183 68.018 8.263 1 30.72 189 PHE C CA 1
ATOM 5459 C C . PHE C 1 162 ? 91.125 69.05 7.797 1 30.04 189 PHE C C 1
ATOM 5460 O O . PHE C 1 162 ? 90.122 68.686 7.223 1 32.76 189 PHE C O 1
ATOM 5468 N N . TYR C 1 163 ? 91.352 70.321 8.064 1 29.57 190 TYR C N 1
ATOM 5469 C CA . TYR C 1 163 ? 90.389 71.391 7.676 1 35.2 190 TYR C CA 1
ATOM 5470 C C . TYR C 1 163 ? 89.843 71.26 6.264 1 32.75 190 TYR C C 1
ATOM 5471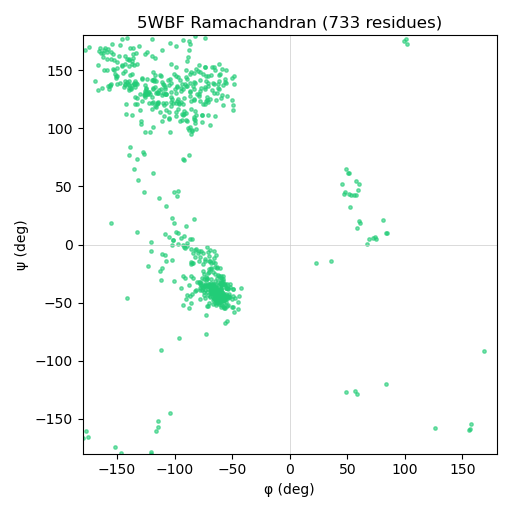 O O . TYR C 1 163 ? 88.672 71.144 6.054 1 30.44 190 TYR C O 1
ATOM 5480 N N . THR C 1 164 ? 90.71 71.192 5.293 1 33.03 191 THR C N 1
ATOM 5481 C CA . THR C 1 164 ? 90.299 71.108 3.905 1 29.59 191 THR C CA 1
ATOM 5482 C C . THR C 1 164 ? 89.746 69.767 3.528 1 34.85 191 THR C C 1
ATOM 5483 O O . THR C 1 164 ? 88.801 69.667 2.736 1 34.25 191 THR C O 1
ATOM 5487 N N . ASP C 1 165 ? 90.267 68.698 4.11 1 28.23 192 ASP C N 1
ATOM 5488 C CA . ASP C 1 165 ? 89.633 67.363 3.875 1 29.03 192 ASP C CA 1
ATOM 5489 C C . ASP C 1 165 ? 88.162 67.294 4.324 1 29.69 192 ASP C C 1
ATOM 5490 O O . ASP C 1 165 ? 87.338 66.574 3.723 1 27.71 192 ASP C O 1
ATOM 5495 N N . VAL C 1 166 ? 87.838 68.007 5.396 1 29.54 193 VAL C N 1
ATOM 5496 C CA . VAL C 1 166 ? 86.505 67.989 5.979 1 34.71 193 VAL C CA 1
ATOM 5497 C C . VAL C 1 166 ? 85.627 69.03 5.315 1 31.84 193 VAL C C 1
ATOM 5498 O O . VAL C 1 166 ? 84.548 68.704 4.863 1 33.01 193 VAL C O 1
ATOM 5502 N N . VAL C 1 167 ? 86.086 70.275 5.313 1 35.31 194 VAL C N 1
ATOM 5503 C CA . VAL C 1 167 ? 85.306 71.407 4.818 1 36.22 194 VAL C CA 1
ATOM 5504 C C . VAL C 1 167 ? 85.293 71.478 3.314 1 44.58 194 VAL C C 1
ATOM 5505 O O . VAL C 1 167 ? 84.301 71.88 2.693 1 38.57 194 VAL C O 1
ATOM 5509 N N . GLY C 1 168 ? 86.383 71.047 2.696 1 38.5 195 GLY C N 1
ATOM 5510 C CA . GLY C 1 168 ? 86.482 71.129 1.251 1 41.89 195 GLY C CA 1
ATOM 5511 C C . GLY C 1 168 ? 87.343 72.315 0.838 1 47.76 195 GLY C C 1
ATOM 5512 O O . GLY C 1 168 ? 87.747 73.089 1.685 1 43.18 195 GLY C O 1
ATOM 5513 N N . LYS C 1 169 ? 87.648 72.432 -0.46 1 50.66 196 LYS C N 1
ATOM 5514 C CA . LYS C 1 169 ? 88.453 73.587 -0.965 1 59.75 196 LYS C CA 1
ATOM 5515 C C . LYS C 1 169 ? 87.76 74.933 -0.736 1 57.32 196 LYS C C 1
ATOM 5516 O O . LYS C 1 169 ? 88.388 75.92 -0.384 1 55.67 196 LYS C O 1
ATOM 5522 N N . LYS C 1 170 ? 86.449 74.957 -0.943 1 65.18 197 LYS C N 1
ATOM 5523 C CA . LYS C 1 170 ? 85.617 76.128 -0.622 1 60.22 197 LYS C CA 1
ATOM 5524 C C . LYS C 1 170 ? 84.855 75.868 0.654 1 61.91 197 LYS C C 1
ATOM 5525 O O . LYS C 1 170 ? 84.554 74.711 0.993 1 45.08 197 LYS C O 1
ATOM 5531 N N . LYS C 1 171 ? 84.495 76.954 1.319 1 51.99 198 LYS C N 1
ATOM 5532 C CA . LYS C 1 171 ? 83.783 76.888 2.55 1 39.21 198 LYS C CA 1
ATOM 5533 C C . LYS C 1 171 ? 82.497 76.131 2.302 1 53.59 198 LYS C C 1
ATOM 5534 O O . LYS C 1 171 ? 81.849 76.355 1.293 1 52.07 198 LYS C O 1
ATOM 5540 N N . SER C 1 172 ? 82.13 75.236 3.222 1 41.62 199 SER C N 1
ATOM 5541 C CA . SER C 1 172 ? 80.874 74.518 3.132 1 36.51 199 SER C CA 1
ATOM 5542 C C . SER C 1 172 ? 80.263 74.359 4.503 1 35.26 199 SER C C 1
ATOM 5543 O O . SER C 1 172 ? 80.881 74.703 5.518 1 36.07 199 SER C O 1
ATOM 5546 N N . ASN C 1 173 ? 79.084 73.758 4.549 1 36.6 200 ASN C N 1
ATOM 5547 C CA . ASN C 1 173 ? 78.405 73.461 5.831 1 39.02 200 ASN C CA 1
ATOM 5548 C C . ASN C 1 173 ? 78.784 72.081 6.29 1 34.97 200 ASN C C 1
ATOM 5549 O O . ASN C 1 173 ? 78.007 71.151 6.241 1 33.27 200 ASN C O 1
ATOM 5554 N N . THR C 1 174 ? 80.017 71.957 6.743 1 37.3 201 THR C N 1
ATOM 5555 C CA . THR C 1 174 ? 80.549 70.664 7.162 1 32.76 201 THR C CA 1
ATOM 5556 C C . THR C 1 174 ? 81.378 70.785 8.403 1 28.64 201 THR C C 1
ATOM 5557 O O . THR C 1 174 ? 82.176 71.658 8.512 1 30.65 201 THR C O 1
ATOM 5561 N N . PHE C 1 175 ? 81.163 69.913 9.37 1 29.82 202 PHE C N 1
ATOM 5562 C CA . PHE C 1 175 ? 82.006 69.923 10.538 1 26.19 202 PHE C CA 1
ATOM 5563 C C . PHE C 1 175 ? 82.443 68.538 10.894 1 26.36 202 PHE C C 1
ATOM 5564 O O . PHE C 1 175 ? 81.864 67.571 10.403 1 22.38 202 PHE C O 1
ATOM 5572 N N . LEU C 1 176 ? 83.463 68.447 11.753 1 29.15 203 LEU C N 1
ATOM 5573 C CA . LEU C 1 176 ? 83.926 67.186 12.285 1 28.26 203 LEU C CA 1
ATOM 5574 C C . LEU C 1 176 ? 83.651 67.221 13.781 1 29.55 203 LEU C C 1
ATOM 5575 O O . LEU C 1 176 ? 84.037 68.13 14.447 1 23.87 203 LEU C O 1
ATOM 5580 N N . MET C 1 177 ? 83.024 66.179 14.294 1 20.86 204 MET C N 1
ATOM 5581 C CA . MET C 1 177 ? 82.623 66.133 15.686 1 25.79 204 MET C CA 1
ATOM 5582 C C . MET C 1 177 ? 83.302 65.017 16.449 1 26.55 204 MET C C 1
ATOM 5583 O O . MET C 1 177 ? 83.491 63.897 15.928 1 22.48 204 MET C O 1
ATOM 5588 N N . GLY C 1 178 ? 83.639 65.312 17.704 1 25.93 205 GLY C N 1
ATOM 5589 C CA . GLY C 1 178 ? 84.189 64.347 18.621 1 27.12 205 GLY C CA 1
ATOM 5590 C C . GLY C 1 178 ? 83.269 64.058 19.797 1 31.65 205 GLY C C 1
ATOM 5591 O O . GLY C 1 178 ? 82.102 64.241 19.699 1 25.67 205 GLY C O 1
ATOM 5592 N N . LYS C 1 179 ? 83.817 63.581 20.886 1 32.48 206 LYS C N 1
ATOM 5593 C CA . LYS C 1 179 ? 83.061 63.143 22.069 1 37.85 206 LYS C CA 1
ATOM 5594 C C . LYS C 1 179 ? 82.168 64.236 22.616 1 35.47 206 LYS C C 1
ATOM 5595 O O . LYS C 1 179 ? 82.506 65.431 22.587 1 34.53 206 LYS C O 1
ATOM 5601 N N . ASP C 1 180 ? 80.975 63.844 23.023 1 30.53 207 ASP C N 1
ATOM 5602 C CA . ASP C 1 180 ? 80.047 64.756 23.667 1 37.38 207 ASP C CA 1
ATOM 5603 C C . ASP C 1 180 ? 79.686 65.899 22.745 1 36.5 207 ASP C C 1
ATOM 5604 O O . ASP C 1 180 ? 79.241 66.943 23.172 1 32.18 207 ASP C O 1
ATOM 5609 N N . GLY C 1 181 ? 79.908 65.728 21.449 1 31.04 208 GLY C N 1
ATOM 5610 C CA . GLY C 1 181 ? 79.566 66.783 20.53 1 24.3 208 GLY C CA 1
ATOM 5611 C C . GLY C 1 181 ? 80.556 67.908 20.401 1 28.49 208 GLY C C 1
ATOM 5612 O O . GLY C 1 181 ? 80.227 68.982 19.876 1 33.68 208 GLY C O 1
ATOM 5613 N N . ARG C 1 182 ? 81.791 67.654 20.769 1 34.97 209 ARG C N 1
ATOM 5614 C CA . ARG C 1 182 ? 82.855 68.659 20.573 1 27.45 209 ARG C CA 1
ATOM 5615 C C . ARG C 1 182 ? 83.157 68.878 19.112 1 22.79 209 ARG C C 1
ATOM 5616 O O . ARG C 1 182 ? 83.302 67.931 18.34 1 29.85 209 ARG C O 1
ATOM 5624 N N . LEU C 1 183 ? 83.246 70.146 18.709 1 27.58 210 LEU C N 1
ATOM 5625 C CA . LEU C 1 183 ? 83.554 70.484 17.366 1 31.21 210 LEU C CA 1
ATOM 5626 C C . LEU C 1 183 ? 85.1 70.457 17.124 1 40.55 210 LEU C C 1
ATOM 5627 O O . LEU C 1 183 ? 85.821 71.306 17.605 1 35.69 210 LEU C O 1
ATOM 5632 N N . LEU C 1 184 ? 85.58 69.474 16.364 1 30.52 211 LEU C N 1
ATOM 5633 C CA . LEU C 1 184 ? 87.01 69.282 16.142 1 25.59 211 LEU C CA 1
ATOM 5634 C C . LEU C 1 184 ? 87.389 70.119 14.981 1 29.63 211 LEU C C 1
ATOM 5635 O O . LEU C 1 184 ? 88.459 70.718 14.962 1 34 211 LEU C O 1
ATOM 5640 N N . ILE C 1 185 ? 86.494 70.234 14.02 1 33.2 212 ILE C N 1
ATOM 5641 C CA . ILE C 1 185 ? 86.731 71.098 12.864 1 30.9 212 ILE C CA 1
ATOM 5642 C C . ILE C 1 185 ? 85.432 71.77 12.545 1 28.81 212 ILE C C 1
ATOM 5643 O O . ILE C 1 185 ? 84.378 71.116 12.503 1 31.88 212 ILE C O 1
ATOM 5648 N N . ASN C 1 186 ? 85.511 73.034 12.231 1 27.93 213 ASN C N 1
ATOM 5649 C CA . ASN C 1 186 ? 84.367 73.85 11.874 1 35.14 213 ASN C CA 1
ATOM 5650 C C . ASN C 1 186 ? 84.811 75.027 10.994 1 38.17 213 ASN C C 1
ATOM 5651 O O . ASN C 1 186 ? 85.834 75.62 11.242 1 39.41 213 ASN C O 1
ATOM 5656 N N . PRO C 1 187 ? 84.041 75.341 9.949 1 33.67 214 PRO C N 1
ATOM 5657 C CA . PRO C 1 187 ? 84.351 76.479 9.072 1 37.65 214 PRO C CA 1
ATOM 5658 C C . PRO C 1 187 ? 84.507 77.805 9.827 1 38.28 214 PRO C C 1
ATOM 5659 O O . PRO C 1 187 ? 85.341 78.638 9.468 1 44.46 214 PRO C O 1
ATOM 5663 N N . ASN C 1 188 ? 83.735 77.959 10.894 1 38.68 215 ASN C N 1
ATOM 5664 C CA . ASN C 1 188 ? 83.97 79.024 11.868 1 46.48 215 ASN C CA 1
ATOM 5665 C C . ASN C 1 188 ? 84.961 78.519 12.918 1 41.95 215 ASN C C 1
ATOM 5666 O O . ASN C 1 188 ? 84.596 77.775 13.841 1 35.91 215 ASN C O 1
ATOM 5671 N N A ARG C 1 189 ? 86.204 78.957 12.786 0.5 41.02 216 ARG C N 1
ATOM 5672 N N B ARG C 1 189 ? 86.204 78.956 12.798 0.5 41.01 216 ARG C N 1
ATOM 5673 C CA A ARG C 1 189 ? 87.291 78.437 13.595 0.5 44.69 216 ARG C CA 1
ATOM 5674 C CA B ARG C 1 189 ? 87.27 78.429 13.629 0.5 44.68 216 ARG C CA 1
ATOM 5675 C C A ARG C 1 189 ? 87.206 78.81 15.061 0.5 44.71 216 ARG C C 1
ATOM 5676 C C B ARG C 1 189 ? 87.156 78.776 15.083 0.5 44.74 216 ARG C C 1
ATOM 5677 O O A ARG C 1 189 ? 87.805 78.145 15.899 0.5 45.7 216 ARG C O 1
ATOM 5678 O O B ARG C 1 189 ? 87.7 78.076 15.935 0.5 45.6 216 ARG C O 1
ATOM 5693 N N . GLU C 1 190 ? 86.435 79.844 15.381 1 43.95 217 GLU C N 1
ATOM 5694 C CA . GLU C 1 190 ? 86.322 80.311 16.765 1 54.09 217 GLU C CA 1
ATOM 5695 C C . GLU C 1 190 ? 85.441 79.413 17.612 1 45.59 217 GLU C C 1
ATOM 5696 O O . GLU C 1 190 ? 85.514 79.449 18.824 1 42.6 217 GLU C O 1
ATOM 5702 N N . ILE C 1 191 ? 84.608 78.599 16.97 1 48.79 218 ILE C N 1
ATOM 5703 C CA . ILE C 1 191 ? 83.825 77.589 17.726 1 43.38 218 ILE C CA 1
ATOM 5704 C C . ILE C 1 191 ? 84.442 76.197 17.724 1 33.41 218 ILE C C 1
ATOM 5705 O O . ILE C 1 191 ? 83.821 75.222 18.191 1 39.16 218 ILE C O 1
ATOM 5710 N N . GLN C 1 192 ? 85.675 76.1 17.248 1 31.56 219 GLN C N 1
ATOM 5711 C CA . GLN C 1 192 ? 86.483 74.862 17.459 1 34.9 219 GLN C CA 1
ATOM 5712 C C . GLN C 1 192 ? 86.724 74.57 18.912 1 34.65 219 GLN C C 1
ATOM 5713 O O . GLN C 1 192 ? 86.885 75.488 19.685 1 37.13 219 GLN C O 1
ATOM 5719 N N . ASP C 1 193 ? 86.657 73.283 19.285 1 30.5 220 ASP C N 1
ATOM 5720 C CA . ASP C 1 193 ? 86.855 72.8 20.656 1 38.32 220 ASP C CA 1
ATOM 5721 C C . ASP C 1 193 ? 85.702 73.138 21.613 1 36.67 220 ASP C C 1
ATOM 5722 O O . ASP C 1 193 ? 85.776 72.798 22.782 1 33.13 220 ASP C O 1
ATOM 5727 N N . LYS C 1 194 ? 84.614 73.708 21.09 1 40.88 221 LYS C N 1
ATOM 5728 C CA . LYS C 1 194 ? 83.364 73.914 21.893 1 38.07 221 LYS C CA 1
ATOM 5729 C C . LYS C 1 194 ? 82.427 72.717 21.81 1 33.59 221 LYS C C 1
ATOM 5730 O O . LYS C 1 194 ? 82.311 72.049 20.775 1 35.32 221 LYS C O 1
ATOM 5736 N N . ILE C 1 195 ? 81.789 72.418 22.909 1 38.4 222 ILE C N 1
ATOM 5737 C CA . ILE C 1 195 ? 80.714 71.424 22.955 1 33.94 222 ILE C CA 1
ATOM 5738 C C . ILE C 1 195 ? 79.517 72.051 22.256 1 48.32 222 ILE C C 1
ATOM 5739 O O . ILE C 1 195 ? 79.071 73.126 22.644 1 39.76 222 ILE C O 1
ATOM 5744 N N . LEU C 1 196 ? 78.986 71.384 21.23 1 33.12 223 LEU C N 1
ATOM 5745 C CA . LEU C 1 196 ? 77.911 71.964 20.407 1 40.57 223 LEU C CA 1
ATOM 5746 C C . LEU C 1 196 ? 76.653 72.345 21.239 1 37.1 223 LEU C C 1
ATOM 5747 O O . LEU C 1 196 ? 76.129 73.429 21.077 1 32.99 223 LEU C O 1
ATOM 5752 N N . SER C 1 197 ? 76.191 71.443 22.098 1 37.05 224 SER C N 1
ATOM 5753 C CA . SER C 1 197 ? 75.02 71.714 22.936 1 42.91 224 SER C CA 1
ATOM 5754 C C . SER C 1 197 ? 75.226 72.834 23.948 1 43.46 224 SER C C 1
ATOM 5755 O O . SER C 1 197 ? 74.256 73.378 24.462 1 43.17 224 SER C O 1
ATOM 5758 N N . ALA C 1 198 ? 76.482 73.215 24.197 1 48.66 225 ALA C N 1
ATOM 5759 C CA . ALA C 1 198 ? 76.782 74.33 25.122 1 52.68 225 ALA C CA 1
ATOM 5760 C C . ALA C 1 198 ? 76.749 75.671 24.448 1 48.26 225 ALA C C 1
ATOM 5761 O O . ALA C 1 198 ? 76.718 76.689 25.112 1 50.02 225 ALA C O 1
ATOM 5763 N N . ILE C 1 199 ? 76.804 75.678 23.128 1 45.22 226 ILE C N 1
ATOM 5764 C CA . ILE C 1 199 ? 76.769 76.903 22.364 1 39.19 226 ILE C CA 1
ATOM 5765 C C . ILE C 1 199 ? 75.586 76.984 21.392 1 37.04 226 ILE C C 1
ATOM 5766 O O . ILE C 1 199 ? 75.41 77.997 20.717 1 40.79 226 ILE C O 1
ATOM 5771 N N . ASN C 1 200 ? 74.823 75.913 21.27 1 41.11 227 ASN C N 1
ATOM 5772 C CA . ASN C 1 200 ? 73.617 75.909 20.439 1 42.03 227 ASN C CA 1
ATOM 5773 C C . ASN C 1 200 ? 72.495 75.376 21.287 1 43.16 227 ASN C C 1
ATOM 5774 O O . ASN C 1 200 ? 72.486 74.188 21.597 1 40.54 227 ASN C O 1
ATOM 5779 N N . PRO C 1 201 ? 71.567 76.274 21.724 1 42.76 228 PRO C N 1
ATOM 5780 C CA . PRO C 1 201 ? 70.456 75.927 22.626 1 47.07 228 PRO C CA 1
ATOM 5781 C C . PRO C 1 201 ? 69.4 75.004 21.965 1 40.57 228 PRO C C 1
ATOM 5782 O O . PRO C 1 201 ? 68.594 74.379 22.653 1 44.27 228 PRO C O 1
ATOM 5786 N N . ASP C 1 202 ? 69.422 74.892 20.642 1 42.25 229 ASP C N 1
ATOM 5787 C CA . ASP C 1 202 ? 68.546 73.94 19.94 1 37.72 229 ASP C CA 1
ATOM 5788 C C . ASP C 1 202 ? 68.663 72.573 20.594 1 38.42 229 ASP C C 1
ATOM 5789 O O . ASP C 1 202 ? 69.734 71.956 20.598 1 44.63 229 ASP C O 1
ATOM 5794 N N . ARG C 1 203 ? 67.583 72.09 21.176 1 41.79 230 ARG C N 1
ATOM 5795 C CA . ARG C 1 203 ? 67.635 70.835 21.909 1 42.51 230 ARG C CA 1
ATOM 5796 C C . ARG C 1 203 ? 67.657 69.606 21.015 1 37.04 230 ARG C C 1
ATOM 5797 O O . ARG C 1 203 ? 67.764 68.488 21.491 1 38.41 230 ARG C O 1
ATOM 5805 N N . ARG C 1 204 ? 67.509 69.812 19.713 1 36.77 231 ARG C N 1
ATOM 5806 C CA . ARG C 1 204 ? 67.615 68.722 18.742 1 42.43 231 ARG C CA 1
ATOM 5807 C C . ARG C 1 204 ? 69.101 68.317 18.582 1 34.89 231 ARG C C 1
ATOM 5808 O O . ARG C 1 204 ? 69.39 67.288 18.101 1 37.07 231 ARG C O 1
ATOM 5816 N N . VAL C 1 205 ? 70.011 69.151 19.061 1 32.76 232 VAL C N 1
ATOM 5817 C CA . VAL C 1 205 ? 71.397 68.816 19.132 1 33.29 232 VAL C CA 1
ATOM 5818 C C . VAL C 1 205 ? 71.601 67.466 19.765 1 43.98 232 VAL C C 1
ATOM 5819 O O . VAL C 1 205 ? 72.462 66.652 19.304 1 38.52 232 VAL C O 1
ATOM 5823 N N . ALA C 1 206 ? 70.8 67.172 20.783 1 32.56 233 ALA C N 1
ATOM 5824 C CA . ALA C 1 206 ? 70.906 65.858 21.433 1 34.33 233 ALA C CA 1
ATOM 5825 C C . ALA C 1 206 ? 70.721 64.697 20.477 1 26.56 233 ALA C C 1
ATOM 5826 O O . ALA C 1 206 ? 71.267 63.629 20.722 1 28.58 233 ALA C O 1
ATOM 5828 N N . LYS C 1 207 ? 69.874 64.856 19.466 1 31.21 234 LYS C N 1
ATOM 5829 C CA . LYS C 1 207 ? 69.667 63.796 18.486 1 34.14 234 LYS C CA 1
ATOM 5830 C C . LYS C 1 207 ? 70.987 63.516 17.684 1 29.87 234 LYS C C 1
ATOM 5831 O O . LYS C 1 207 ? 71.273 62.386 17.367 1 30.5 234 LYS C O 1
ATOM 5837 N N . ALA C 1 208 ? 71.704 64.577 17.33 1 29.87 235 ALA C N 1
ATOM 5838 C CA . ALA C 1 208 ? 72.991 64.465 16.659 1 27.38 235 ALA C CA 1
ATOM 5839 C C . ALA C 1 208 ? 73.961 63.669 17.501 1 27.19 235 ALA C C 1
ATOM 5840 O O . ALA C 1 208 ? 74.572 62.699 17.029 1 24.9 235 ALA C O 1
ATOM 5842 N N . VAL C 1 209 ? 74.06 64.008 18.785 1 29.58 236 VAL C N 1
ATOM 5843 C CA . VAL C 1 209 ? 75.013 63.361 19.683 1 22.36 236 VAL C CA 1
ATOM 5844 C C . VAL C 1 209 ? 74.636 61.915 19.888 1 27.06 236 VAL C C 1
ATOM 5845 O O . VAL C 1 209 ? 75.519 60.976 19.969 1 28.71 236 VAL C O 1
ATOM 5849 N N . GLU C 1 210 ? 73.334 61.674 19.943 1 24.67 237 GLU C N 1
ATOM 5850 C CA . GLU C 1 210 ? 72.858 60.299 20.076 1 23.46 237 GLU C CA 1
ATOM 5851 C C . GLU C 1 210 ? 73.264 59.419 18.875 1 19.65 237 GLU C C 1
ATOM 5852 O O . GLU C 1 210 ? 73.658 58.285 19.052 1 20.38 237 GLU C O 1
ATOM 5858 N N . TYR C 1 211 ? 73.149 59.943 17.674 1 23.22 238 TYR C N 1
ATOM 5859 C CA . TYR C 1 211 ? 73.617 59.216 16.489 1 27.59 238 TYR C CA 1
ATOM 5860 C C . TYR C 1 211 ? 75.087 58.911 16.648 1 24.16 238 TYR C C 1
ATOM 5861 O O . TYR C 1 211 ? 75.507 57.784 16.434 1 23.31 238 TYR C O 1
ATOM 5870 N N . TYR C 1 212 ? 75.87 59.916 17.067 1 25.78 239 TYR C N 1
ATOM 5871 C CA . TYR C 1 212 ? 77.286 59.73 17.297 1 25.01 239 TYR C CA 1
ATOM 5872 C C . TYR C 1 212 ? 77.537 58.616 18.284 1 22.35 239 T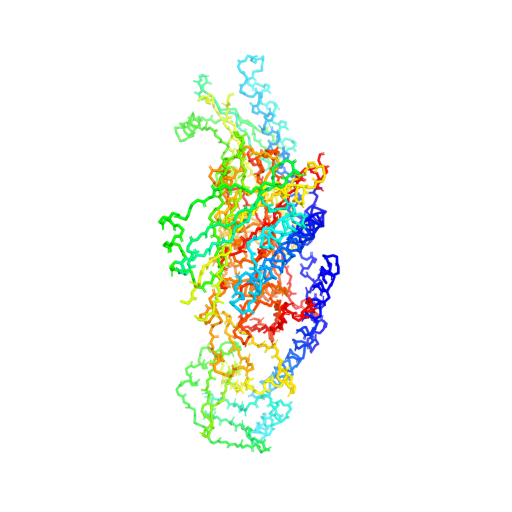YR C C 1
ATOM 5873 O O . TYR C 1 212 ? 78.303 57.66 17.999 1 26.28 239 TYR C O 1
ATOM 5882 N N . ASN C 1 213 ? 76.924 58.718 19.469 1 22.69 240 ASN C N 1
ATOM 5883 C CA . ASN C 1 213 ? 77.152 57.685 20.515 1 25.08 240 ASN C CA 1
ATOM 5884 C C . ASN C 1 213 ? 76.666 56.292 20.152 1 30.93 240 ASN C C 1
ATOM 5885 O O . ASN C 1 213 ? 77.291 55.309 20.47 1 28.89 240 ASN C O 1
ATOM 5890 N N . GLN C 1 214 ? 75.546 56.229 19.459 1 25.97 241 GLN C N 1
ATOM 5891 C CA . GLN C 1 214 ? 75.015 54.923 19.024 1 24.83 241 GLN C CA 1
ATOM 5892 C C . GLN C 1 214 ? 75.723 54.339 17.817 1 31.38 241 GLN C C 1
ATOM 5893 O O . GLN C 1 214 ? 75.561 53.138 17.508 1 29.32 241 GLN C O 1
ATOM 5899 N N . ASN C 1 215 ? 76.56 55.155 17.182 1 24.69 242 ASN C N 1
ATOM 5900 C CA . ASN C 1 215 ? 77.278 54.763 15.992 1 27.46 242 ASN C CA 1
ATOM 5901 C C . ASN C 1 215 ? 76.327 54.371 14.879 1 24.84 242 ASN C C 1
ATOM 5902 O O . ASN C 1 215 ? 76.529 53.369 14.194 1 23.79 242 ASN C O 1
ATOM 5907 N N . GLU C 1 216 ? 75.332 55.205 14.677 1 25.27 243 GLU C N 1
ATOM 5908 C CA . GLU C 1 216 ? 74.349 54.988 13.597 1 25.56 243 GLU C CA 1
ATOM 5909 C C . GLU C 1 216 ? 74.211 56.279 12.807 1 21.81 243 GLU C C 1
ATOM 5910 O O . GLU C 1 216 ? 74.043 57.331 13.364 1 25.73 243 GLU C O 1
ATOM 5916 N N . ALA C 1 217 ? 74.311 56.202 11.499 1 20.68 244 ALA C N 1
ATOM 5917 C CA . ALA C 1 217 ? 74.107 57.34 10.634 1 19.11 244 ALA C CA 1
ATOM 5918 C C . ALA C 1 217 ? 72.609 57.758 10.679 1 22.87 244 ALA C C 1
ATOM 5919 O O . ALA C 1 217 ? 71.764 56.919 10.81 1 28.26 244 ALA C O 1
ATOM 5921 N N . GLY C 1 218 ? 72.325 59.058 10.567 1 27.69 245 GLY C N 1
ATOM 5922 C CA . GLY C 1 218 ? 70.981 59.56 10.656 1 25.26 245 GLY C CA 1
ATOM 5923 C C . GLY C 1 218 ? 70.898 61.034 10.363 1 27.37 245 GLY C C 1
ATOM 5924 O O . GLY C 1 218 ? 71.913 61.701 10.257 1 25.19 245 GLY C O 1
ATOM 5925 N N . THR C 1 219 ? 69.672 61.54 10.227 1 25 246 THR C N 1
ATOM 5926 C CA . THR C 1 219 ? 69.425 62.952 9.959 1 29.57 246 THR C CA 1
ATOM 5927 C C . THR C 1 219 ? 68.467 63.569 10.997 1 36.09 246 THR C C 1
ATOM 5928 O O . THR C 1 219 ? 67.829 62.86 11.729 1 29.3 246 THR C O 1
ATOM 5932 N N . LEU C 1 220 ? 68.435 64.889 11.051 1 29.2 247 LEU C N 1
ATOM 5933 C CA . LEU C 1 220 ? 67.537 65.635 11.916 1 36.31 247 LEU C CA 1
ATOM 5934 C C . LEU C 1 220 ? 67.361 67.056 11.4 1 37.52 247 LEU C C 1
ATOM 5935 O O . LEU C 1 220 ? 68.14 67.526 10.57 1 31.94 247 LEU C O 1
ATOM 5940 N N . SER C 1 221 ? 66.352 67.757 11.913 1 29.29 248 SER C N 1
ATOM 5941 C CA . SER C 1 221 ? 66.191 69.164 11.663 1 27.68 248 SER C CA 1
ATOM 5942 C C . SER C 1 221 ? 67 69.959 12.672 1 31 248 SER C C 1
ATOM 5943 O O . SER C 1 221 ? 67.161 69.549 13.802 1 26.08 248 SER C O 1
ATOM 5946 N N . TYR C 1 222 ? 67.535 71.107 12.262 1 28.43 249 TYR C N 1
ATOM 5947 C CA . TYR C 1 222 ? 68.583 71.7 13.02 1 29.26 249 TYR C CA 1
ATOM 5948 C C . TYR C 1 222 ? 68.68 73.17 12.755 1 33.71 249 TYR C C 1
ATOM 5949 O O . TYR C 1 222 ? 68.762 73.626 11.607 1 32.12 249 TYR C O 1
ATOM 5958 N N . HIS C 1 223 ? 68.793 73.92 13.843 1 33.12 250 HIS C N 1
ATOM 5959 C CA . HIS C 1 223 ? 69.018 75.374 13.721 1 38.13 250 HIS C CA 1
ATOM 5960 C C . HIS C 1 223 ? 70.504 75.669 13.745 1 35.76 250 HIS C C 1
ATOM 5961 O O . HIS C 1 223 ? 71.121 75.518 14.756 1 32.58 250 HIS C O 1
ATOM 5968 N N . SER C 1 224 ? 71.056 76.112 12.619 1 44.29 251 SER C N 1
ATOM 5969 C CA . SER C 1 224 ? 72.482 76.262 12.496 1 49.54 251 SER C CA 1
ATOM 5970 C C . SER C 1 224 ? 72.894 77.515 13.157 1 50.87 251 SER C C 1
ATOM 5971 O O . SER C 1 224 ? 72.118 78.44 13.181 1 48.51 251 SER C O 1
ATOM 5974 N N . LEU C 1 225 ? 74.112 77.53 13.699 1 41.66 252 LEU C N 1
ATOM 5975 C CA . LEU C 1 225 ? 74.734 78.75 14.209 1 53.34 252 LEU C CA 1
ATOM 5976 C C . LEU C 1 225 ? 75.228 79.638 13.065 1 41.98 252 LEU C C 1
ATOM 5977 O O . LEU C 1 225 ? 75.096 80.86 13.131 1 62.63 252 LEU C O 1
ATOM 5982 N N . SER C 1 226 ? 75.756 79.024 12.011 1 39.84 253 SER C N 1
ATOM 5983 C CA . SER C 1 226 ? 76.404 79.732 10.904 1 44.37 253 SER C CA 1
ATOM 5984 C C . SER C 1 226 ? 75.405 80.433 9.96 1 46.9 253 SER C C 1
ATOM 5985 O O . SER C 1 226 ? 75.726 81.423 9.347 1 51.75 253 SER C O 1
ATOM 5988 N N . GLY C 1 227 ? 74.208 79.881 9.836 1 41.6 254 GLY C N 1
ATOM 5989 C CA . GLY C 1 227 ? 73.172 80.484 9.031 1 53.38 254 GLY C CA 1
ATOM 5990 C C . GLY C 1 227 ? 71.975 81.052 9.806 1 56.62 254 GLY C C 1
ATOM 5991 O O . GLY C 1 227 ? 71.094 81.713 9.227 1 57.15 254 GLY C O 1
ATOM 5992 N N . ASN C 1 228 ? 71.933 80.782 11.101 1 48.45 255 ASN C N 1
ATOM 5993 C CA . ASN C 1 228 ? 70.798 81.165 11.937 1 61.9 255 ASN C CA 1
ATOM 5994 C C . ASN C 1 228 ? 69.464 80.803 11.296 1 60.99 255 ASN C C 1
ATOM 5995 O O . ASN C 1 228 ? 68.531 81.574 11.301 1 57.78 255 ASN C O 1
ATOM 6000 N N . THR C 1 229 ? 69.378 79.609 10.737 1 55.8 256 THR C N 1
ATOM 6001 C CA . THR C 1 229 ? 68.163 79.22 10.055 1 51.39 256 THR C CA 1
ATOM 6002 C C . THR C 1 229 ? 67.892 77.717 10.231 1 53.54 256 THR C C 1
ATOM 6003 O O . THR C 1 229 ? 68.689 77.018 10.848 1 46.3 256 THR C O 1
ATOM 6007 N N . GLU C 1 230 ? 66.762 77.242 9.712 1 38.81 257 GLU C N 1
ATOM 6008 C CA . GLU C 1 230 ? 66.42 75.863 9.834 1 42.1 257 GLU C CA 1
ATOM 6009 C C . GLU C 1 230 ? 67.096 75.061 8.725 1 42.11 257 GLU C C 1
ATOM 6010 O O . GLU C 1 230 ? 67.133 75.465 7.581 1 29.55 257 GLU C O 1
ATOM 6016 N N . THR C 1 231 ? 67.645 73.907 9.097 1 39.54 258 THR C N 1
ATOM 6017 C CA . THR C 1 231 ? 68.395 73.087 8.159 1 36.18 258 THR C CA 1
ATOM 6018 C C . THR C 1 231 ? 68.095 71.604 8.409 1 33.4 258 THR C C 1
ATOM 6019 O O . THR C 1 231 ? 67.627 71.24 9.461 1 33.57 258 THR C O 1
ATOM 6023 N N . PHE C 1 232 ? 68.355 70.779 7.413 1 30.32 259 PHE C N 1
ATOM 6024 C CA . PHE C 1 232 ? 68.468 69.372 7.61 1 28.81 259 PHE C CA 1
ATOM 6025 C C . PHE C 1 232 ? 69.941 69.115 7.918 1 35 259 PHE C C 1
ATOM 6026 O O . PHE C 1 232 ? 70.806 69.694 7.278 1 36.86 259 PHE C O 1
ATOM 6034 N N . LEU C 1 233 ? 70.213 68.277 8.904 1 32.36 260 LEU C N 1
ATOM 6035 C CA . LEU C 1 233 ? 71.549 67.952 9.285 1 31.81 260 LEU C CA 1
ATOM 6036 C C . LEU C 1 233 ? 71.747 66.465 9.263 1 25.61 260 LEU C C 1
ATOM 6037 O O . LEU C 1 233 ? 70.98 65.735 9.875 1 26.23 260 LEU C O 1
ATOM 6042 N N . ALA C 1 234 ? 72.795 66.025 8.547 1 25.24 261 ALA C N 1
ATOM 6043 C CA . ALA C 1 234 ? 73.174 64.618 8.524 1 23.98 261 ALA C CA 1
ATOM 6044 C C . ALA C 1 234 ? 74.389 64.357 9.394 1 19.71 261 ALA C C 1
ATOM 6045 O O . ALA C 1 234 ? 75.366 65.123 9.364 1 25.08 261 ALA C O 1
ATOM 6047 N N . ILE C 1 235 ? 74.354 63.246 10.114 1 22.79 262 ILE C N 1
ATOM 6048 C CA . ILE C 1 235 ? 75.446 62.813 10.972 1 19.47 262 ILE C CA 1
ATOM 6049 C C . ILE C 1 235 ? 75.944 61.493 10.541 1 23.75 262 ILE C C 1
ATOM 6050 O O . ILE C 1 235 ? 75.164 60.528 10.479 1 23.32 262 ILE C O 1
ATOM 6055 N N . GLN C 1 236 ? 77.257 61.428 10.202 1 28.28 263 GLN C N 1
ATOM 6056 C CA . GLN C 1 236 ? 77.895 60.126 9.837 1 21.01 263 GLN C CA 1
ATOM 6057 C C . GLN C 1 236 ? 79.015 59.789 10.804 1 24.79 263 GLN C C 1
ATOM 6058 O O . GLN C 1 236 ? 80.139 60.287 10.661 1 22 263 GLN C O 1
ATOM 6064 N N . PRO C 1 237 ? 78.732 58.892 11.761 1 25.15 264 PRO C N 1
ATOM 6065 C CA . PRO C 1 237 ? 79.714 58.512 12.735 1 23.76 264 PRO C CA 1
ATOM 6066 C C . PRO C 1 237 ? 80.656 57.454 12.139 1 31.9 264 PRO C C 1
ATOM 6067 O O . PRO C 1 237 ? 80.281 56.738 11.206 1 23.96 264 PRO C O 1
ATOM 6071 N N . PHE C 1 238 ? 81.89 57.433 12.613 1 21.69 265 PHE C N 1
ATOM 6072 C CA . PHE C 1 238 ? 82.886 56.508 12.116 1 24.88 265 PHE C CA 1
ATOM 6073 C C . PHE C 1 238 ? 84.037 56.38 13.111 1 27.27 265 PHE C C 1
ATOM 6074 O O . PHE C 1 238 ? 84.272 57.28 13.908 1 22.02 265 PHE C O 1
ATOM 6082 N N . ASP C 1 239 ? 84.662 55.213 13.118 1 25.09 266 ASP C N 1
ATOM 6083 C CA . ASP C 1 239 ? 85.886 54.993 13.876 1 34.85 266 ASP C CA 1
ATOM 6084 C C . ASP C 1 239 ? 87.096 55.485 13.093 1 31.97 266 ASP C C 1
ATOM 6085 O O . ASP C 1 239 ? 87.243 55.135 11.956 1 33.14 266 ASP C O 1
ATOM 6090 N N . PHE C 1 240 ? 87.885 56.37 13.684 1 27.59 267 PHE C N 1
ATOM 6091 C CA . PHE C 1 240 ? 89.119 56.822 13.093 1 26.26 267 PHE C CA 1
ATOM 6092 C C . PHE C 1 240 ? 90.294 55.899 13.296 1 33.14 267 PHE C C 1
ATOM 6093 O O . PHE C 1 240 ? 91.345 56.154 12.823 1 33.7 267 PHE C O 1
ATOM 6101 N N . PHE C 1 241 ? 90.066 54.824 14.051 1 34.02 268 PHE C N 1
ATOM 6102 C CA . PHE C 1 241 ? 90.985 53.795 14.29 1 27.78 268 PHE C CA 1
ATOM 6103 C C . PHE C 1 241 ? 90.206 52.57 14.643 1 31.47 268 PHE C C 1
ATOM 6104 O O . PHE C 1 241 ? 89.249 52.635 15.427 1 35.21 268 PHE C O 1
ATOM 6112 N N . GLU C 1 242 ? 90.605 51.453 14.085 1 43.53 269 GLU C N 1
ATOM 6113 C CA . GLU C 1 242 ? 89.894 50.185 14.289 1 58.38 269 GLU C CA 1
ATOM 6114 C C . GLU C 1 242 ? 90.572 49.35 15.357 1 64.73 269 GLU C C 1
ATOM 6115 O O . GLU C 1 242 ? 91.712 48.891 15.186 1 61.77 269 GLU C O 1
ATOM 6121 N N . GLU C 1 243 ? 89.86 49.174 16.459 1 69.55 270 GLU C N 1
ATOM 6122 C CA . GLU C 1 243 ? 90.309 48.337 17.557 1 79.93 270 GLU C CA 1
ATOM 6123 C C . GLU C 1 243 ? 89.396 47.098 17.632 1 74.82 270 GLU C C 1
ATOM 6124 O O . GLU C 1 243 ? 89.804 46.037 18.119 1 82.67 270 GLU C O 1
ATOM 6130 N N . ASN C 1 247 ? 85.454 48.318 20.873 1 83.53 274 ASN C N 1
ATOM 6131 C CA . ASN C 1 247 ? 84.562 48.358 22.021 1 86.27 274 ASN C CA 1
ATOM 6132 C C . ASN C 1 247 ? 83.552 49.532 21.99 1 87.42 274 ASN C C 1
ATOM 6133 O O . ASN C 1 247 ? 82.456 49.382 21.449 1 83.3 274 ASN C O 1
ATOM 6138 N N . GLY C 1 248 ? 83.907 50.676 22.59 1 87.69 275 GLY C N 1
ATOM 6139 C CA . GLY C 1 248 ? 82.972 51.798 22.797 1 57.51 275 GLY C CA 1
ATOM 6140 C C . GLY C 1 248 ? 83.277 52.873 21.797 1 51.09 275 GLY C C 1
ATOM 6141 O O . GLY C 1 248 ? 83.684 52.564 20.71 1 45.46 275 GLY C O 1
ATOM 6142 N N . ASN C 1 249 ? 83.117 54.129 22.196 1 39.45 276 ASN C N 1
ATOM 6143 C CA . ASN C 1 249 ? 83.313 55.275 21.343 1 47.59 276 ASN C CA 1
ATOM 6144 C C . ASN C 1 249 ? 84.672 55.997 21.52 1 39.92 276 ASN C C 1
ATOM 6145 O O . ASN C 1 249 ? 84.854 57.181 21.105 1 32.23 276 ASN C O 1
ATOM 6150 N N . HIS C 1 250 ? 85.633 55.317 22.11 1 33.36 277 HIS C N 1
ATOM 6151 C CA . HIS C 1 250 ? 86.915 55.985 22.352 1 38.58 277 HIS C CA 1
ATOM 6152 C C . HIS C 1 250 ? 87.579 56.476 21.027 1 34.78 277 HIS C C 1
ATOM 6153 O O . HIS C 1 250 ? 88.063 57.575 20.98 1 30.96 277 HIS C O 1
ATOM 6160 N N . TRP C 1 251 ? 87.404 55.724 19.933 1 26.89 278 TRP C N 1
ATOM 6161 C CA . TRP C 1 251 ? 87.973 56.109 18.629 1 27.37 278 TRP C CA 1
ATOM 6162 C C . TRP C 1 251 ? 86.974 56.592 17.623 1 25.01 278 TRP C C 1
ATOM 6163 O O . TRP C 1 251 ? 87.154 56.413 16.411 1 27.18 278 TRP C O 1
ATOM 6174 N N . ARG C 1 252 ? 85.929 57.256 18.086 1 27.98 279 ARG C N 1
ATOM 6175 C CA . ARG C 1 252 ? 84.84 57.634 17.181 1 30.11 279 ARG C CA 1
ATOM 6176 C C . ARG C 1 252 ? 84.778 59.123 16.885 1 21.67 279 ARG C C 1
ATOM 6177 O O . ARG C 1 252 ? 84.866 59.944 17.765 1 20.84 279 ARG C O 1
ATOM 6185 N N . TRP C 1 253 ? 84.615 59.455 15.631 1 20.86 280 TRP C N 1
ATOM 6186 C CA . TRP C 1 253 ? 84.328 60.797 15.186 1 20.44 280 TRP C CA 1
ATOM 6187 C C . TRP C 1 253 ? 82.99 60.796 14.427 1 20.88 280 TRP C C 1
ATOM 6188 O O . TRP C 1 253 ? 82.422 59.778 14.185 1 21.24 280 TRP C O 1
ATOM 6199 N N . ALA C 1 254 ? 82.579 61.952 13.95 1 17.74 281 ALA C N 1
ATOM 6200 C CA . ALA C 1 254 ? 81.509 62.002 13.004 1 18.98 281 ALA C CA 1
ATOM 6201 C C . ALA C 1 254 ? 81.621 63.189 12.104 1 22.02 281 ALA C C 1
ATOM 6202 O O . ALA C 1 254 ? 82.07 64.257 12.517 1 20.31 281 ALA C O 1
ATOM 6204 N N . ILE C 1 255 ? 81.177 63.005 10.857 1 18.1 282 ILE C N 1
ATOM 6205 C CA . ILE C 1 255 ? 81.045 64.138 9.944 1 18.18 282 ILE C CA 1
ATOM 6206 C C . ILE C 1 255 ? 79.575 64.652 10.037 1 21.71 282 ILE C C 1
ATOM 6207 O O . ILE C 1 255 ? 78.651 63.877 10.014 1 21.63 282 ILE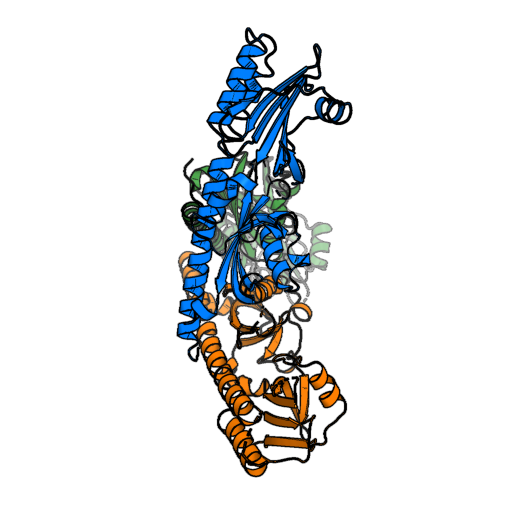 C O 1
ATOM 6212 N N . GLY C 1 256 ? 79.416 65.952 10.124 1 23.71 283 GLY C N 1
ATOM 6213 C CA . GLY C 1 256 ? 78.147 66.626 10.062 1 25.07 283 GLY C CA 1
ATOM 6214 C C . GLY C 1 256 ? 78.05 67.484 8.792 1 23.13 283 GLY C C 1
ATOM 6215 O O . GLY C 1 256 ? 78.975 68.182 8.463 1 26.36 283 GLY C O 1
ATOM 6216 N N . LYS C 1 257 ? 76.931 67.379 8.071 1 23.55 284 LYS C N 1
ATOM 6217 C CA . LYS C 1 257 ? 76.659 68.238 6.905 1 21.1 284 LYS C CA 1
ATOM 6218 C C . LYS C 1 257 ? 75.223 68.708 6.9 1 27.92 284 LYS C C 1
ATOM 6219 O O . LYS C 1 257 ? 74.304 67.913 7.111 1 25.64 284 LYS C O 1
ATOM 6225 N N . TYR C 1 258 ? 75.017 70.01 6.635 1 28.26 285 TYR C N 1
ATOM 6226 C CA . TYR C 1 258 ? 73.678 70.582 6.72 1 34.13 285 TYR C CA 1
ATOM 6227 C C . TYR C 1 258 ? 73.38 71.473 5.538 1 32.6 285 TYR C C 1
ATOM 6228 O O . TYR C 1 258 ? 74.271 71.981 4.922 1 33.87 285 TYR C O 1
ATOM 6237 N N . VAL C 1 259 ? 72.101 71.598 5.238 1 34.22 286 VAL C N 1
ATOM 6238 C CA . VAL C 1 259 ? 71.603 72.377 4.125 1 39.22 286 VAL C CA 1
ATOM 6239 C C . VAL C 1 259 ? 70.331 73.127 4.57 1 40.28 286 VAL C C 1
ATOM 6240 O O . VAL C 1 259 ? 69.444 72.552 5.235 1 32.48 286 VAL C O 1
ATOM 6244 N N . ASN C 1 260 ? 70.279 74.399 4.21 1 36.64 287 ASN C N 1
ATOM 6245 C CA . ASN C 1 260 ? 69.096 75.224 4.541 1 45.14 287 ASN C CA 1
ATOM 6246 C C . ASN C 1 260 ? 67.807 74.653 3.945 1 33.95 287 ASN C C 1
ATOM 6247 O O . ASN C 1 260 ? 67.738 74.286 2.764 1 37.03 287 ASN C O 1
ATOM 6252 N N . LYS C 1 261 ? 66.809 74.497 4.794 1 36.21 288 LYS C N 1
ATOM 6253 C CA . LYS C 1 261 ? 65.455 74.151 4.291 1 41.01 288 LYS C CA 1
ATOM 6254 C C . LYS C 1 261 ? 64.967 75.115 3.212 1 30.18 288 LYS C C 1
ATOM 6255 O O . LYS C 1 261 ? 64.388 74.695 2.275 1 40.66 288 LYS C O 1
ATOM 6261 N N . SER C 1 262 ? 65.289 76.407 3.361 1 44.79 289 SER C N 1
ATOM 6262 C CA . SER C 1 262 ? 64.916 77.456 2.377 1 57.49 289 SER C CA 1
ATOM 6263 C C . SER C 1 262 ? 65.519 77.236 0.997 1 57.84 289 SER C C 1
ATOM 6264 O O . SER C 1 262 ? 64.976 77.679 -0.027 1 51.04 289 SER C O 1
ATOM 6267 N N . LEU C 1 263 ? 66.657 76.554 0.972 1 49.37 290 LEU C N 1
ATOM 6268 C CA . LEU C 1 263 ? 67.295 76.201 -0.285 1 45.11 290 LEU C CA 1
ATOM 6269 C C . LEU C 1 263 ? 66.668 74.922 -0.885 1 43.06 290 LEU C C 1
ATOM 6270 O O . LEU C 1 263 ? 66.432 74.832 -2.084 1 39.46 290 LEU C O 1
ATOM 6275 N N . VAL C 1 264 ? 66.357 73.958 -0.042 1 33.1 291 VAL C N 1
ATOM 6276 C CA . VAL C 1 264 ? 65.807 72.697 -0.491 1 31.76 291 VAL C CA 1
ATOM 6277 C C . VAL C 1 264 ? 64.387 72.863 -1.058 1 40.41 291 VAL C C 1
ATOM 6278 O O . VAL C 1 264 ? 64.014 72.256 -2.04 1 44.1 291 VAL C O 1
ATOM 6282 N N . PHE C 1 265 ? 63.584 73.668 -0.397 1 40.84 292 PHE C N 1
ATOM 6283 C CA . PHE C 1 265 ? 62.206 73.902 -0.834 1 52.62 292 PHE C CA 1
ATOM 6284 C C . PHE C 1 265 ? 62.074 75.154 -1.717 1 42.71 292 PHE C C 1
ATOM 6285 O O . PHE C 1 265 ? 61.008 75.53 -2.031 1 57.58 292 PHE C O 1
ATOM 6293 N N . LYS C 1 266 ? 63.174 75.791 -2.065 1 55.27 293 LYS C N 1
ATOM 6294 C CA . LYS C 1 266 ? 63.209 76.95 -2.974 1 55.73 293 LYS C CA 1
ATOM 6295 C C . LYS C 1 266 ? 62.258 78.094 -2.627 1 68.88 293 LYS C C 1
ATOM 6296 O O . LYS C 1 266 ? 61.423 78.481 -3.45 1 62.06 293 LYS C O 1
ATOM 6302 N N . GLU C 1 267 ? 62.467 78.681 -1.451 1 58.3 294 GLU C N 1
ATOM 6303 C CA . GLU C 1 267 ? 61.713 79.835 -0.977 1 63.7 294 GLU C CA 1
ATOM 6304 C C . GLU C 1 267 ? 62.312 81.218 -1.313 1 62.28 294 GLU C C 1
ATOM 6305 O O . GLU C 1 267 ? 63.126 81.361 -2.233 1 65.98 294 GLU C O 1
#

Radius of gyration: 34.82 Å; Cα contacts (8 Å, |Δi|>4): 1477; chains: 3; bounding box: 102×100×40 Å

InterPro domains:
  IPR004089 Methyl-accepting chemotaxis protein (MCP) signalling domain [PF00015] (504-662)
  IPR004089 Methyl-accepting chemotaxis protein (MCP) signalling domain [PS50111] (453-673)
  IPR004089 Methyl-accepting chemotaxis protein (MCP) signalling domain [SM00283] (449-672)